Protein AF-A0A662V0J8-F1 (afdb_monomer)

Structure (mmCIF, N/CA/C/O backbone):
data_AF-A0A662V0J8-F1
#
_entry.id   AF-A0A662V0J8-F1
#
loop_
_atom_site.group_PDB
_atom_site.id
_atom_site.type_symbol
_atom_site.label_atom_id
_atom_site.label_alt_id
_atom_site.label_comp_id
_atom_site.label_asym_id
_atom_site.label_entity_id
_atom_site.label_seq_id
_atom_site.pdbx_PDB_ins_code
_atom_site.Cartn_x
_atom_site.Cartn_y
_atom_site.Cartn_z
_atom_site.occupancy
_atom_site.B_iso_or_equiv
_atom_site.auth_seq_id
_atom_site.auth_comp_id
_atom_site.auth_asym_id
_atom_site.auth_atom_id
_atom_site.pdbx_PDB_model_num
ATOM 1 N N . PRO A 1 1 ? 7.288 19.061 -6.232 1.00 82.00 1 PRO A N 1
ATOM 2 C CA . PRO A 1 1 ? 7.583 20.286 -7.021 1.00 82.00 1 PRO A CA 1
ATOM 3 C C . PRO A 1 1 ? 7.211 20.046 -8.487 1.00 82.00 1 PRO A C 1
ATOM 5 O O . PRO A 1 1 ? 7.356 18.916 -8.942 1.00 82.00 1 PRO A O 1
ATOM 8 N N . ILE A 1 2 ? 6.726 21.063 -9.204 1.00 93.12 2 ILE A N 1
ATOM 9 C CA . ILE A 1 2 ? 6.525 20.978 -10.663 1.00 93.12 2 ILE A CA 1
ATOM 10 C C . ILE A 1 2 ? 7.903 20.932 -11.348 1.00 93.12 2 ILE A C 1
ATOM 12 O O . ILE A 1 2 ? 8.861 21.513 -10.836 1.00 93.12 2 ILE A O 1
ATOM 16 N N . GLY A 1 3 ? 8.019 20.224 -12.473 1.00 94.06 3 GLY A N 1
ATOM 17 C CA . GLY A 1 3 ? 9.260 20.098 -13.242 1.00 94.06 3 GLY A CA 1
ATOM 18 C C . GLY A 1 3 ? 10.134 18.898 -12.868 1.00 94.06 3 GLY A C 1
ATOM 19 O O . GLY A 1 3 ? 11.275 18.814 -13.316 1.00 94.06 3 GLY A O 1
ATOM 20 N N . VAL A 1 4 ? 9.621 17.950 -12.075 1.00 93.06 4 VAL A N 1
ATOM 21 C CA . VAL A 1 4 ? 10.336 16.709 -11.716 1.00 93.06 4 VAL A CA 1
ATOM 22 C C . VAL A 1 4 ? 9.673 15.492 -12.346 1.00 93.06 4 VAL A C 1
ATOM 24 O O . VAL A 1 4 ? 8.466 15.482 -12.573 1.00 93.06 4 VAL A O 1
ATOM 27 N N . TYR A 1 5 ? 10.445 14.442 -12.611 1.00 92.56 5 TYR A N 1
ATOM 28 C CA . TYR A 1 5 ? 9.878 13.185 -13.095 1.00 92.56 5 TYR A CA 1
ATOM 29 C C . TYR A 1 5 ? 9.036 12.503 -12.010 1.00 92.56 5 TYR A C 1
ATOM 31 O O . TYR A 1 5 ? 9.438 12.408 -10.846 1.00 92.56 5 TYR A O 1
ATOM 39 N N . LEU A 1 6 ? 7.864 12.029 -12.424 1.00 93.12 6 LEU A N 1
ATOM 40 C CA . LEU A 1 6 ? 6.972 11.207 -11.613 1.00 93.12 6 LEU A CA 1
ATOM 41 C C . LEU A 1 6 ? 7.404 9.740 -11.715 1.00 93.12 6 LEU A C 1
ATOM 43 O O . LEU A 1 6 ? 7.868 9.310 -12.772 1.00 93.12 6 LEU A O 1
ATOM 47 N N . ALA A 1 7 ? 7.263 8.986 -10.631 1.00 87.81 7 ALA A N 1
ATOM 48 C CA . ALA A 1 7 ? 7.687 7.588 -10.581 1.00 87.81 7 ALA A CA 1
ATOM 49 C C . ALA A 1 7 ? 6.596 6.630 -11.110 1.00 87.81 7 ALA A C 1
ATOM 51 O O . ALA A 1 7 ? 5.423 6.993 -11.145 1.00 87.81 7 ALA A O 1
ATOM 52 N N . GLY A 1 8 ? 6.982 5.414 -11.512 1.00 90.12 8 GLY A N 1
ATOM 53 C CA . GLY A 1 8 ? 6.057 4.301 -11.775 1.00 90.12 8 GLY A CA 1
ATOM 54 C C . GLY A 1 8 ? 5.925 3.907 -13.248 1.00 90.12 8 GLY A C 1
ATOM 55 O O . GLY A 1 8 ? 6.120 2.746 -13.596 1.00 90.12 8 GLY A O 1
ATOM 56 N N . PHE A 1 9 ? 5.692 4.866 -14.150 1.00 93.44 9 PHE A N 1
ATOM 57 C CA . PHE A 1 9 ? 5.556 4.567 -15.581 1.00 93.44 9 PHE A CA 1
ATOM 58 C C . PHE A 1 9 ? 6.835 4.815 -16.382 1.00 93.44 9 PHE A C 1
ATOM 60 O O . PHE A 1 9 ? 7.173 5.961 -16.679 1.00 93.44 9 PHE A O 1
ATOM 67 N N . SER A 1 10 ? 7.458 3.746 -16.883 1.00 89.38 10 SER A N 1
ATOM 68 C CA . SER A 1 10 ? 8.575 3.842 -17.840 1.00 89.38 10 SER A CA 1
ATOM 69 C C . SER A 1 10 ? 8.191 4.569 -19.138 1.00 89.38 10 SER A C 1
ATOM 71 O O . SER A 1 10 ? 9.024 5.223 -19.754 1.00 89.38 10 SER A O 1
ATOM 73 N N . ALA A 1 11 ? 6.914 4.508 -19.534 1.00 92.38 11 ALA A N 1
ATOM 74 C CA . ALA A 1 11 ? 6.393 5.183 -20.724 1.00 92.38 11 ALA A CA 1
ATOM 75 C C . ALA A 1 11 ? 6.187 6.703 -20.549 1.00 92.38 11 ALA A C 1
ATOM 77 O O . ALA A 1 11 ? 5.898 7.397 -21.525 1.00 92.38 11 ALA A O 1
ATOM 78 N N . ARG A 1 12 ? 6.310 7.246 -19.328 1.00 93.31 12 ARG A N 1
ATOM 79 C CA . ARG A 1 12 ? 6.192 8.689 -19.085 1.00 93.31 12 ARG A CA 1
ATOM 80 C C . ARG A 1 12 ? 7.548 9.354 -19.307 1.00 93.31 12 ARG A C 1
ATOM 82 O O . ARG A 1 12 ? 8.437 9.270 -18.470 1.00 93.31 12 ARG A O 1
ATOM 89 N N . THR A 1 13 ? 7.695 10.055 -20.426 1.00 92.69 13 THR A N 1
ATOM 90 C CA . THR A 1 13 ? 8.989 10.607 -20.872 1.00 92.69 13 THR A CA 1
ATOM 91 C C . THR A 1 13 ? 9.209 12.081 -20.532 1.00 92.69 13 THR A C 1
ATOM 93 O O . THR A 1 13 ? 10.278 12.619 -20.815 1.00 92.69 13 THR A O 1
ATOM 96 N N . ARG A 1 14 ? 8.226 12.741 -19.909 1.00 92.88 14 ARG A N 1
ATOM 97 C CA . ARG A 1 14 ? 8.251 14.173 -19.579 1.00 92.88 14 ARG A CA 1
ATOM 98 C C . ARG A 1 14 ? 8.100 14.420 -18.069 1.00 92.88 14 ARG A C 1
ATOM 100 O O . ARG A 1 14 ? 7.462 13.605 -17.395 1.00 92.88 14 ARG A O 1
ATOM 107 N N . PRO A 1 15 ? 8.683 15.507 -17.531 1.00 94.44 15 PRO A N 1
ATOM 108 C CA . PRO A 1 15 ? 8.516 15.886 -16.130 1.00 94.44 15 PRO A CA 1
ATOM 109 C C . PRO A 1 15 ? 7.084 16.354 -15.836 1.00 94.44 15 PRO A C 1
ATOM 111 O O . PRO A 1 15 ? 6.291 16.578 -16.749 1.00 94.44 15 PRO A O 1
ATOM 114 N N . SER A 1 16 ? 6.761 16.513 -14.553 1.00 95.94 16 SER A N 1
ATOM 115 C CA . SER A 1 16 ? 5.485 17.067 -14.115 1.00 95.94 16 SER A CA 1
ATOM 116 C C . SER A 1 16 ? 5.299 18.515 -14.573 1.00 95.94 16 SER A C 1
ATOM 118 O O . SER A 1 16 ? 6.233 19.315 -14.533 1.00 95.94 16 SER A O 1
ATOM 120 N N . GLU A 1 17 ? 4.077 18.861 -14.966 1.00 97.00 17 GLU A N 1
ATOM 121 C CA . GLU A 1 17 ? 3.700 20.183 -15.495 1.00 97.00 17 GLU A CA 1
ATOM 122 C C . GLU A 1 17 ? 2.668 20.900 -14.622 1.00 97.00 17 GLU A C 1
ATOM 124 O O . GLU A 1 17 ? 2.468 22.104 -14.752 1.00 97.00 17 GLU A O 1
ATOM 129 N N . GLY A 1 18 ? 2.029 20.175 -13.707 1.00 97.38 18 GLY A N 1
ATOM 130 C CA . GLY A 1 18 ? 0.998 20.718 -12.838 1.00 97.38 18 GLY A CA 1
ATOM 131 C C . GLY A 1 18 ? 0.714 19.815 -11.650 1.00 97.38 18 GLY A C 1
ATOM 132 O O . GLY A 1 18 ? 1.304 18.743 -11.498 1.00 97.38 18 GLY A O 1
ATOM 133 N N . ILE A 1 19 ? -0.200 20.273 -10.806 1.00 98.00 19 ILE A N 1
ATOM 134 C CA . ILE A 1 19 ? -0.718 19.548 -9.648 1.00 98.00 19 ILE A CA 1
ATOM 135 C C . ILE A 1 19 ? -2.222 19.433 -9.874 1.00 98.00 19 ILE A C 1
ATOM 137 O O . ILE A 1 19 ? -2.883 20.457 -10.034 1.00 98.00 19 ILE A O 1
ATOM 141 N N . LEU A 1 20 ? -2.731 18.205 -9.959 1.00 97.94 20 LEU A N 1
ATOM 142 C CA . LEU A 1 20 ? -4.169 17.949 -9.979 1.00 97.94 20 LEU A CA 1
ATOM 143 C C . LEU A 1 20 ? -4.731 18.061 -8.561 1.00 97.94 20 LEU A C 1
ATOM 145 O O . LEU A 1 20 ? -5.715 18.758 -8.339 1.00 97.94 20 LEU A O 1
ATOM 149 N N . ASP A 1 21 ? -4.063 17.413 -7.609 1.00 97.31 21 ASP A N 1
ATOM 150 C CA . ASP A 1 21 ? -4.419 17.402 -6.197 1.00 97.31 21 ASP A CA 1
ATOM 151 C C . ASP A 1 21 ? -3.178 17.215 -5.312 1.00 97.31 21 ASP A C 1
ATOM 153 O O . ASP A 1 21 ? -2.124 16.753 -5.764 1.00 97.31 21 ASP A O 1
ATOM 157 N N . GLU A 1 22 ? -3.284 17.655 -4.057 1.00 95.75 22 GLU A N 1
ATOM 158 C CA . GLU A 1 22 ? -2.195 17.584 -3.084 1.00 95.75 22 GLU A CA 1
ATOM 159 C C . GLU A 1 22 ? -1.883 16.136 -2.680 1.00 95.75 22 GLU A C 1
ATOM 161 O O . GLU A 1 22 ? -2.762 15.280 -2.623 1.00 95.75 22 GLU A O 1
ATOM 166 N N . LEU A 1 23 ? -0.614 15.889 -2.354 1.00 97.31 23 LEU A N 1
ATOM 167 C CA . LEU A 1 23 ? -0.148 14.628 -1.782 1.00 97.31 23 LEU A CA 1
ATOM 168 C C . LEU A 1 23 ? -0.062 14.773 -0.264 1.00 97.31 23 LEU A C 1
ATOM 170 O O . LEU A 1 23 ? 0.484 15.766 0.226 1.00 97.31 23 LEU A O 1
ATOM 174 N N . TYR A 1 24 ? -0.521 13.769 0.477 1.00 97.25 24 TYR A N 1
ATOM 175 C CA . TYR A 1 24 ? -0.537 13.795 1.933 1.00 97.25 24 TYR A CA 1
ATOM 176 C C . TYR A 1 24 ? 0.323 12.691 2.555 1.00 97.25 24 TYR A C 1
ATOM 178 O O . TYR A 1 24 ? 0.516 11.600 2.018 1.00 97.25 24 TYR A O 1
ATOM 186 N N . ALA A 1 25 ? 0.815 12.989 3.758 1.00 97.44 25 ALA A N 1
ATOM 187 C CA . ALA A 1 25 ? 1.180 11.985 4.745 1.00 97.44 25 ALA A CA 1
ATOM 188 C C . ALA A 1 25 ? 0.058 11.925 5.783 1.00 97.44 25 ALA A C 1
ATOM 190 O O . ALA A 1 25 ? -0.252 12.939 6.416 1.00 97.44 25 ALA A O 1
ATOM 191 N N . ARG A 1 26 ? -0.544 10.752 5.968 1.00 97.88 26 ARG A N 1
ATOM 192 C CA . ARG A 1 26 ? -1.675 10.543 6.875 1.00 97.88 26 ARG A CA 1
ATOM 193 C C . ARG A 1 26 ? -1.274 9.552 7.958 1.00 97.88 26 ARG A C 1
ATOM 195 O O . ARG A 1 26 ? -0.956 8.405 7.654 1.00 97.88 26 ARG A O 1
ATOM 202 N N . CYS A 1 27 ? -1.265 10.006 9.209 1.00 97.81 27 CYS A N 1
ATOM 203 C CA . CYS A 1 27 ? -0.817 9.207 10.347 1.00 97.81 27 CYS A CA 1
ATOM 204 C C . CYS A 1 27 ? -1.969 8.875 11.302 1.00 97.81 27 CYS A C 1
ATOM 206 O O . CYS A 1 27 ? -2.718 9.765 11.703 1.00 97.81 27 CYS A O 1
ATOM 208 N N . VAL A 1 28 ? -2.046 7.614 11.727 1.00 97.00 28 VAL A N 1
ATOM 209 C CA . VAL A 1 28 ? -2.877 7.146 12.846 1.00 97.00 28 VAL A CA 1
ATOM 210 C C . VAL A 1 28 ? -1.949 6.773 13.992 1.00 97.00 28 VAL A C 1
ATOM 212 O O . VAL A 1 28 ? -1.023 5.991 13.792 1.00 97.00 28 VAL A O 1
ATOM 215 N N . ALA A 1 29 ? -2.186 7.330 15.178 1.00 97.12 29 ALA A N 1
ATOM 216 C CA . ALA A 1 29 ? -1.528 6.910 16.410 1.00 97.12 29 ALA A CA 1
ATOM 217 C C . ALA A 1 29 ? -2.510 6.078 17.240 1.00 97.12 29 ALA A C 1
ATOM 219 O O . ALA A 1 29 ? -3.686 6.431 17.332 1.00 97.12 29 ALA A O 1
ATOM 220 N N . VAL A 1 30 ? -2.023 4.989 17.827 1.00 96.06 30 VAL A N 1
ATOM 221 C CA . VAL A 1 30 ? -2.797 4.078 18.675 1.00 96.06 30 VAL A CA 1
ATOM 222 C C . VAL A 1 30 ? -2.109 3.986 20.031 1.00 96.06 30 VAL A C 1
ATOM 224 O O . VAL A 1 30 ? -0.887 3.826 20.092 1.00 96.06 30 VAL A O 1
ATOM 227 N N . ALA A 1 31 ? -2.894 4.093 21.099 1.00 95.38 31 ALA A N 1
ATOM 228 C CA . ALA A 1 31 ? -2.457 3.975 22.484 1.00 95.38 31 ALA A CA 1
ATOM 229 C C . ALA A 1 31 ? -3.539 3.269 23.315 1.00 95.38 31 ALA A C 1
ATOM 231 O O . ALA A 1 31 ? -4.714 3.290 22.941 1.00 95.38 31 ALA A O 1
ATOM 232 N N . MET A 1 32 ? -3.136 2.658 24.426 1.00 92.31 32 MET A N 1
ATOM 233 C CA . MET A 1 32 ? -4.025 2.091 25.437 1.00 92.31 32 MET A CA 1
ATOM 234 C C . MET A 1 32 ? -3.862 2.883 26.733 1.00 92.31 32 MET A C 1
ATOM 236 O O . MET A 1 32 ? -2.860 2.749 27.433 1.00 92.31 32 MET A O 1
ATOM 240 N N . GLY A 1 33 ? -4.827 3.751 27.041 1.00 88.44 33 GLY A N 1
ATOM 241 C CA . GLY A 1 33 ? -4.627 4.766 28.075 1.00 88.44 33 GLY A CA 1
ATOM 242 C C . GLY A 1 33 ? -3.405 5.630 27.742 1.00 88.44 33 GLY A C 1
ATOM 243 O O . GLY A 1 33 ? -3.328 6.195 26.652 1.00 88.44 33 GLY A O 1
ATOM 244 N N . ASP A 1 34 ? -2.436 5.682 28.656 1.00 87.00 34 ASP A N 1
ATOM 245 C CA . ASP A 1 34 ? -1.179 6.414 28.459 1.00 87.00 34 ASP A CA 1
ATOM 246 C C . ASP A 1 34 ? -0.093 5.594 27.736 1.00 87.00 34 ASP A C 1
ATOM 248 O O . ASP A 1 34 ? 0.961 6.142 27.406 1.00 87.00 34 ASP A O 1
ATOM 252 N N . GLU A 1 35 ? -0.322 4.298 27.488 1.00 92.75 35 GLU A N 1
ATOM 253 C CA . GLU A 1 35 ? 0.667 3.410 26.875 1.00 92.75 35 GLU A CA 1
ATOM 254 C C . GLU A 1 35 ? 0.648 3.515 25.337 1.00 92.75 35 GLU A C 1
ATOM 256 O O . GLU A 1 35 ? -0.346 3.160 24.695 1.00 92.75 35 GLU A O 1
ATOM 261 N N . PRO A 1 36 ? 1.738 3.984 24.707 1.00 95.00 36 PRO A N 1
ATOM 262 C CA . PRO A 1 36 ? 1.856 4.071 23.255 1.00 95.00 36 PRO A CA 1
ATOM 263 C C . PRO A 1 36 ? 1.943 2.683 22.620 1.00 95.00 36 PRO A C 1
ATOM 265 O O . PRO A 1 36 ? 2.790 1.878 22.999 1.00 95.00 36 PRO A O 1
ATOM 268 N N . VAL A 1 37 ? 1.137 2.423 21.588 1.00 96.19 37 VAL A N 1
ATOM 269 C CA . VAL A 1 37 ? 1.096 1.103 20.940 1.00 96.19 37 VAL A CA 1
ATOM 270 C C . VAL A 1 37 ? 1.726 1.151 19.562 1.00 96.19 37 VAL A C 1
ATOM 272 O O . VAL A 1 37 ? 2.682 0.426 19.313 1.00 96.19 37 VAL A O 1
ATOM 275 N N . ALA A 1 38 ? 1.219 1.992 18.658 1.00 97.50 38 ALA A N 1
ATOM 276 C CA . ALA A 1 38 ? 1.681 2.018 17.272 1.00 97.50 38 ALA A CA 1
ATOM 277 C C . ALA A 1 38 ? 1.448 3.366 16.586 1.00 97.50 38 ALA A C 1
ATOM 279 O O . ALA A 1 38 ? 0.579 4.150 16.971 1.00 97.50 38 ALA A O 1
ATOM 280 N N . VAL A 1 39 ? 2.201 3.601 15.510 1.00 98.31 39 VAL A N 1
ATOM 281 C CA . VAL A 1 39 ? 1.908 4.647 14.525 1.00 98.31 39 VAL A CA 1
ATOM 282 C C . VAL A 1 39 ? 1.875 4.027 13.136 1.00 98.31 39 VAL A C 1
ATOM 284 O O . VAL A 1 39 ? 2.830 3.373 12.727 1.00 98.31 39 VAL A O 1
ATOM 287 N N . ILE A 1 40 ? 0.804 4.278 12.390 1.00 98.44 40 ILE A N 1
ATOM 288 C CA . ILE A 1 40 ? 0.668 3.891 10.984 1.00 98.44 40 ILE A CA 1
ATOM 289 C C . ILE A 1 40 ? 0.716 5.165 10.149 1.00 98.44 40 ILE A C 1
ATOM 291 O O . ILE A 1 40 ? -0.122 6.043 10.337 1.00 98.44 40 ILE A O 1
ATOM 295 N N . ALA A 1 41 ? 1.671 5.270 9.229 1.00 98.50 41 ALA A N 1
ATOM 296 C CA . ALA A 1 41 ? 1.782 6.369 8.277 1.00 98.50 41 ALA A CA 1
ATOM 297 C C . ALA A 1 41 ? 1.493 5.867 6.857 1.00 98.50 41 ALA A C 1
ATOM 299 O O . ALA A 1 41 ? 2.245 5.042 6.348 1.00 98.50 41 ALA A O 1
ATOM 300 N N . SER A 1 42 ? 0.441 6.374 6.213 1.00 98.56 42 SER A N 1
ATOM 301 C CA . SER A 1 42 ? 0.177 6.161 4.784 1.00 98.56 42 SER A CA 1
ATOM 302 C C . SER A 1 42 ? 0.586 7.395 3.989 1.00 98.56 42 SER A C 1
ATOM 304 O O . SER A 1 42 ? 0.224 8.519 4.353 1.00 98.56 42 SER A O 1
ATOM 306 N N . LEU A 1 43 ? 1.390 7.192 2.950 1.00 98.56 43 LEU A N 1
ATOM 307 C CA . LEU A 1 43 ? 2.029 8.247 2.173 1.00 98.56 43 LEU A CA 1
ATOM 308 C C . LEU A 1 43 ? 1.581 8.175 0.715 1.00 98.56 43 LEU A C 1
ATOM 310 O O . LEU A 1 43 ? 1.673 7.113 0.096 1.00 98.56 43 LEU A O 1
ATOM 314 N N . ASP A 1 44 ? 1.198 9.314 0.141 1.00 98.19 44 ASP A N 1
ATOM 315 C CA . ASP A 1 44 ? 0.909 9.431 -1.291 1.00 98.19 44 ASP A CA 1
ATOM 316 C C . ASP A 1 44 ? 2.197 9.408 -2.129 1.00 98.19 44 ASP A C 1
ATOM 318 O O . ASP A 1 44 ? 2.669 10.415 -2.660 1.00 98.19 44 ASP A O 1
ATOM 322 N N . LEU A 1 45 ? 2.798 8.221 -2.207 1.00 96.94 45 LEU A N 1
ATOM 323 C CA . LEU A 1 45 ? 4.042 7.905 -2.900 1.00 96.94 45 LEU A CA 1
ATOM 324 C C . LEU A 1 45 ? 3.868 6.625 -3.726 1.00 96.94 45 LEU A C 1
ATOM 326 O O . LEU A 1 45 ? 2.975 5.822 -3.458 1.00 96.94 45 LEU A O 1
ATOM 330 N N . LEU A 1 46 ? 4.770 6.403 -4.687 1.00 95.81 46 LEU A N 1
ATOM 331 C CA . LEU A 1 46 ? 4.864 5.121 -5.393 1.00 95.81 46 LEU A CA 1
ATOM 332 C C . LEU A 1 46 ? 5.270 3.997 -4.431 1.00 95.81 46 LEU A C 1
ATOM 334 O O . LEU A 1 46 ? 4.695 2.921 -4.426 1.00 95.81 46 LEU A O 1
ATOM 338 N N . GLU A 1 47 ? 6.293 4.227 -3.622 1.00 94.31 47 GLU A N 1
ATOM 339 C CA . GLU A 1 47 ? 6.896 3.191 -2.792 1.00 94.31 47 GLU A CA 1
ATOM 340 C C . GLU A 1 47 ? 7.611 3.816 -1.601 1.00 94.31 47 GLU A C 1
ATOM 342 O O . GLU A 1 47 ? 7.935 5.010 -1.600 1.00 94.31 47 GLU A O 1
ATOM 347 N N . VAL A 1 48 ? 7.915 2.979 -0.614 1.00 93.75 48 VAL A N 1
ATOM 348 C CA . VAL A 1 48 ? 8.785 3.319 0.509 1.00 93.75 48 VAL A CA 1
ATOM 349 C C . VAL A 1 48 ? 9.881 2.266 0.627 1.00 93.75 48 VAL A C 1
ATOM 351 O O . VAL A 1 48 ? 9.647 1.135 1.048 1.00 93.75 48 VAL A O 1
ATOM 354 N N . ASP A 1 49 ? 11.096 2.627 0.211 1.00 91.12 49 ASP A N 1
ATOM 355 C CA . ASP A 1 49 ? 12.241 1.732 0.348 1.00 91.12 49 ASP A CA 1
ATOM 356 C C . ASP A 1 49 ? 12.724 1.641 1.804 1.00 91.12 49 ASP A C 1
ATOM 358 O O . ASP A 1 49 ? 12.422 2.477 2.658 1.00 91.12 49 ASP A O 1
ATOM 362 N N . GLU A 1 50 ? 13.499 0.599 2.090 1.00 90.56 50 GLU A N 1
ATOM 363 C CA . GLU A 1 50 ? 13.998 0.289 3.431 1.00 90.56 50 GLU A CA 1
ATOM 364 C C . GLU A 1 50 ? 14.795 1.450 4.061 1.00 90.56 50 GLU A C 1
ATOM 366 O O . GLU A 1 50 ? 14.701 1.706 5.265 1.00 90.56 50 GLU A O 1
ATOM 371 N N . GLY A 1 51 ? 15.562 2.185 3.248 1.00 92.06 51 GLY A N 1
ATOM 372 C CA . GLY A 1 51 ? 16.364 3.316 3.705 1.00 92.06 51 GLY A CA 1
ATOM 373 C C . GLY A 1 51 ? 15.492 4.490 4.145 1.00 92.06 51 GLY A C 1
ATOM 374 O O . GLY A 1 51 ? 15.704 5.053 5.224 1.00 92.06 51 GLY A O 1
ATOM 375 N N . LEU A 1 52 ? 14.482 4.834 3.344 1.00 94.88 52 LEU A N 1
ATOM 376 C CA . LEU A 1 52 ? 13.493 5.851 3.685 1.00 94.88 52 LEU A CA 1
ATOM 377 C C . LEU A 1 52 ? 12.688 5.449 4.927 1.00 94.88 52 LEU A C 1
ATOM 379 O O . LEU A 1 52 ? 12.544 6.257 5.845 1.00 94.88 52 LEU A O 1
ATOM 383 N N . VAL A 1 53 ? 12.227 4.197 5.001 1.00 96.69 53 VAL A N 1
ATOM 384 C CA . VAL A 1 53 ? 11.455 3.683 6.142 1.00 96.69 53 VAL A CA 1
ATOM 385 C C . VAL A 1 53 ? 12.259 3.766 7.437 1.00 96.69 53 VAL A C 1
ATOM 387 O O . VAL A 1 53 ? 11.760 4.315 8.418 1.00 96.69 53 VAL A O 1
ATOM 390 N N . LYS A 1 54 ? 13.522 3.316 7.454 1.00 96.38 54 LYS A N 1
ATOM 391 C CA . LYS A 1 54 ? 14.402 3.429 8.635 1.00 96.38 54 LYS A CA 1
ATOM 392 C C . LYS A 1 54 ? 14.545 4.881 9.104 1.00 96.38 54 LYS A C 1
ATOM 394 O O . LYS A 1 54 ? 14.490 5.161 10.301 1.00 96.38 54 LYS A O 1
ATOM 399 N N . ARG A 1 55 ? 14.693 5.829 8.174 1.00 97.69 55 ARG A N 1
ATOM 400 C CA . ARG A 1 55 ? 14.781 7.260 8.505 1.00 97.69 55 ARG A CA 1
ATOM 401 C C . ARG A 1 55 ? 13.475 7.809 9.076 1.00 97.69 55 ARG A C 1
ATOM 403 O O . ARG A 1 55 ? 13.521 8.524 10.076 1.00 97.69 55 ARG A O 1
ATOM 410 N N . ILE A 1 56 ? 12.334 7.454 8.482 1.00 98.31 56 ILE A N 1
ATOM 411 C CA . ILE A 1 56 ? 11.006 7.857 8.961 1.00 98.31 56 ILE A CA 1
ATOM 412 C C . ILE A 1 56 ? 10.755 7.307 10.364 1.00 98.31 56 ILE A C 1
ATOM 414 O O . ILE A 1 56 ? 10.440 8.086 11.258 1.00 98.31 56 ILE A O 1
ATOM 418 N N . ARG A 1 57 ? 10.949 6.003 10.593 1.00 98.06 57 ARG A N 1
ATOM 419 C CA . ARG A 1 57 ? 10.700 5.362 11.896 1.00 98.06 57 ARG A CA 1
ATOM 420 C C . ARG A 1 57 ? 11.516 6.022 13.012 1.00 98.06 57 ARG A C 1
ATOM 422 O O . ARG A 1 57 ? 10.951 6.409 14.033 1.00 98.06 57 ARG A O 1
ATOM 429 N N . ARG A 1 58 ? 12.811 6.268 12.775 1.00 98.12 58 ARG A N 1
ATOM 430 C CA . ARG A 1 58 ? 13.687 7.009 13.706 1.00 98.12 58 ARG A CA 1
ATOM 431 C C . ARG A 1 58 ? 13.218 8.438 13.956 1.00 98.12 58 ARG A C 1
ATOM 433 O O . ARG A 1 58 ? 13.295 8.936 15.075 1.00 98.12 58 ARG A O 1
ATOM 440 N N . ALA A 1 59 ? 12.781 9.145 12.916 1.00 98.38 59 ALA A N 1
ATOM 441 C CA . ALA A 1 59 ? 12.300 10.514 13.063 1.00 98.38 59 ALA A CA 1
ATOM 442 C C . ALA A 1 59 ? 10.970 10.578 13.832 1.00 98.38 59 ALA A C 1
ATOM 444 O O . ALA A 1 59 ? 10.811 11.459 14.675 1.00 98.38 59 ALA A O 1
ATOM 445 N N . VAL A 1 60 ? 10.060 9.631 13.588 1.00 98.56 60 VAL A N 1
ATOM 446 C CA . VAL A 1 60 ? 8.785 9.487 14.303 1.00 98.56 60 VAL A CA 1
ATOM 447 C C . VAL A 1 60 ? 9.027 9.182 15.780 1.00 98.56 60 VAL A C 1
ATOM 449 O O . VAL A 1 60 ? 8.534 9.931 16.618 1.00 98.56 60 VAL A O 1
ATOM 452 N N . ALA A 1 61 ? 9.852 8.183 16.107 1.00 97.25 61 ALA A N 1
ATOM 453 C CA . ALA A 1 61 ? 10.151 7.794 17.493 1.00 97.25 61 ALA A CA 1
ATOM 454 C C . ALA A 1 61 ? 10.829 8.908 18.319 1.00 97.25 61 ALA A C 1
ATOM 456 O O . ALA A 1 61 ? 10.748 8.934 19.542 1.00 97.25 61 ALA A O 1
ATOM 457 N N . ARG A 1 62 ? 11.483 9.880 17.664 1.00 97.00 62 ARG A N 1
ATOM 458 C CA . ARG A 1 62 ? 12.029 11.077 18.334 1.00 97.00 62 ARG A CA 1
ATOM 459 C C . ARG A 1 62 ? 10.979 12.147 18.650 1.00 97.00 62 ARG A C 1
ATOM 461 O O . ARG A 1 62 ? 11.274 13.058 19.418 1.00 97.00 62 ARG A O 1
ATOM 468 N N . ARG A 1 63 ? 9.803 12.109 18.015 1.00 96.12 63 ARG A N 1
ATOM 469 C CA . ARG A 1 63 ? 8.781 13.174 18.084 1.00 96.12 63 ARG A CA 1
ATOM 470 C C . ARG A 1 63 ? 7.434 12.729 18.641 1.00 96.12 63 ARG A C 1
ATOM 472 O O . ARG A 1 63 ? 6.668 13.575 19.098 1.00 96.12 63 ARG A O 1
ATOM 479 N N . ALA A 1 64 ? 7.145 11.440 18.577 1.00 93.94 64 ALA A N 1
ATOM 480 C CA . ALA A 1 64 ? 6.036 10.786 19.245 1.00 93.94 64 ALA A CA 1
ATOM 481 C C . ALA A 1 64 ? 6.632 9.711 20.163 1.00 93.94 64 ALA A C 1
ATOM 483 O O . ALA A 1 64 ? 7.616 9.085 19.765 1.00 93.94 64 ALA A O 1
ATOM 484 N N . PRO A 1 65 ? 6.078 9.494 21.364 1.00 92.56 65 PRO A N 1
ATOM 485 C CA . PRO A 1 65 ? 6.599 8.514 22.307 1.00 92.56 65 PRO A CA 1
ATOM 486 C C . PRO A 1 65 ? 6.203 7.099 21.865 1.00 92.56 65 PRO A C 1
ATOM 488 O O . PRO A 1 65 ? 5.522 6.408 22.586 1.00 92.56 65 PRO A O 1
ATOM 491 N N . VAL A 1 66 ? 6.566 6.670 20.660 1.00 95.31 66 VAL A N 1
ATOM 492 C CA . VAL A 1 66 ? 6.299 5.324 20.138 1.00 95.31 66 VAL A CA 1
ATOM 493 C C . VAL A 1 66 ? 7.625 4.653 19.827 1.00 95.31 66 VAL A C 1
ATOM 495 O O . VAL A 1 66 ? 8.541 5.296 19.304 1.00 95.31 66 VAL A O 1
ATOM 498 N N . ASP A 1 67 ? 7.731 3.360 20.112 1.00 95.50 67 ASP A N 1
ATOM 499 C CA . ASP A 1 67 ? 8.923 2.608 19.749 1.00 95.50 67 ASP A CA 1
ATOM 500 C C . ASP A 1 67 ? 9.127 2.603 18.232 1.00 95.50 67 ASP A C 1
ATOM 502 O O . ASP A 1 67 ? 8.191 2.395 17.457 1.00 95.50 67 ASP A O 1
ATOM 506 N N . GLU A 1 68 ? 10.385 2.726 17.792 1.00 95.75 68 GLU A N 1
ATOM 507 C CA . GLU A 1 68 ? 10.751 2.656 16.370 1.00 95.75 68 GLU A CA 1
ATOM 508 C C . GLU A 1 68 ? 10.216 1.372 15.714 1.00 95.75 68 GLU A C 1
ATOM 510 O O . GLU A 1 68 ? 9.883 1.360 14.527 1.00 95.75 68 GLU A O 1
ATOM 515 N N . GLN A 1 69 ? 10.129 0.271 16.467 1.00 93.75 69 GLN A N 1
ATOM 516 C CA . GLN A 1 69 ? 9.601 -1.006 15.990 1.00 93.75 69 GLN A CA 1
ATOM 517 C C . GLN A 1 69 ? 8.091 -0.991 15.718 1.00 93.75 69 GLN A C 1
ATOM 519 O O . GLN A 1 69 ? 7.658 -1.701 14.812 1.00 93.75 69 GLN A O 1
ATOM 524 N N . ASN A 1 70 ? 7.324 -0.116 16.365 1.00 96.44 70 ASN A N 1
ATOM 525 C CA . ASN A 1 70 ? 5.869 -0.047 16.219 1.00 96.44 70 ASN A CA 1
ATOM 526 C C . ASN A 1 70 ? 5.407 1.055 15.251 1.00 96.44 70 ASN A C 1
ATOM 528 O O . ASN A 1 70 ? 4.226 1.400 15.196 1.00 96.44 70 ASN A O 1
ATOM 532 N N . VAL A 1 71 ? 6.335 1.608 14.466 1.00 98.31 71 VAL A N 1
ATOM 533 C CA . VAL A 1 71 ? 6.027 2.537 13.376 1.00 98.31 71 VAL A CA 1
ATOM 534 C C . VAL A 1 71 ? 5.945 1.770 12.054 1.00 98.31 71 VAL A C 1
ATOM 536 O O . VAL A 1 71 ? 6.943 1.211 11.589 1.00 98.31 71 VAL A O 1
ATOM 539 N N . VAL A 1 72 ? 4.762 1.782 11.441 1.00 98.44 72 VAL A N 1
ATOM 540 C CA . VAL A 1 72 ? 4.487 1.261 10.096 1.00 98.44 72 VAL A CA 1
ATOM 541 C C . VAL A 1 72 ? 4.466 2.406 9.105 1.00 98.44 72 VAL A C 1
ATOM 543 O O . VAL A 1 72 ? 3.860 3.448 9.354 1.00 98.44 72 VAL A O 1
ATOM 546 N N . VAL A 1 73 ? 5.092 2.194 7.953 1.00 98.69 73 VAL A N 1
ATOM 547 C CA . VAL A 1 73 ? 5.080 3.149 6.845 1.00 98.69 73 VAL A CA 1
ATOM 548 C C . VAL A 1 73 ? 4.544 2.442 5.607 1.00 98.69 73 VAL A C 1
ATOM 550 O O . VAL A 1 73 ? 5.089 1.420 5.209 1.00 98.69 73 VAL A O 1
ATOM 553 N N . SER A 1 74 ? 3.489 2.975 5.004 1.00 98.56 74 SER A N 1
ATOM 554 C CA . SER A 1 74 ? 2.823 2.452 3.813 1.00 98.56 74 SER A CA 1
ATOM 555 C C . SER A 1 74 ? 2.822 3.507 2.711 1.00 98.56 74 SER A C 1
ATOM 557 O O . SER A 1 74 ? 2.747 4.705 2.991 1.00 98.56 74 SER A O 1
ATOM 559 N N . ALA A 1 75 ? 2.920 3.067 1.462 1.00 98.44 75 ALA A N 1
ATOM 560 C CA . ALA A 1 75 ? 2.680 3.903 0.295 1.00 98.44 75 ALA A CA 1
ATOM 561 C C . ALA A 1 75 ? 1.308 3.570 -0.302 1.00 98.44 75 ALA A C 1
ATOM 563 O O . ALA A 1 75 ? 0.964 2.396 -0.427 1.00 98.44 75 ALA A O 1
ATOM 564 N N . THR A 1 76 ? 0.556 4.579 -0.747 1.00 98.62 76 THR A N 1
ATOM 565 C CA . THR A 1 76 ? -0.669 4.333 -1.526 1.00 98.62 76 THR A CA 1
ATOM 566 C C . THR A 1 76 ? -0.359 3.705 -2.883 1.00 98.62 76 THR A C 1
ATOM 568 O O . THR A 1 76 ? -1.227 3.078 -3.473 1.00 98.62 76 THR A O 1
ATOM 571 N N . HIS A 1 77 ? 0.887 3.791 -3.351 1.00 98.25 77 HIS A N 1
ATOM 572 C CA . HIS A 1 77 ? 1.330 3.330 -4.662 1.00 98.25 77 HIS A CA 1
ATOM 573 C C . HIS A 1 77 ? 0.796 4.194 -5.812 1.00 98.25 77 HIS A C 1
ATOM 575 O O . HIS A 1 77 ? 0.564 3.705 -6.913 1.00 98.25 77 HIS A O 1
ATOM 581 N N . THR A 1 78 ? 0.622 5.504 -5.591 1.00 98.19 78 THR A N 1
ATOM 582 C CA . THR A 1 78 ? 0.328 6.434 -6.693 1.00 98.19 78 THR A CA 1
ATOM 583 C C . THR A 1 78 ? 1.484 6.498 -7.691 1.00 98.19 78 THR A C 1
ATOM 585 O O . THR A 1 78 ? 2.627 6.820 -7.352 1.00 98.19 78 THR A O 1
ATOM 588 N N . HIS A 1 79 ? 1.169 6.251 -8.966 1.00 97.12 79 HIS A N 1
ATOM 589 C CA . HIS A 1 79 ? 2.090 6.447 -10.095 1.00 97.12 79 HIS A CA 1
ATOM 590 C C . HIS A 1 79 ? 2.143 7.912 -10.548 1.00 97.12 79 HIS A C 1
ATOM 592 O O . HIS A 1 79 ? 2.730 8.224 -11.581 1.00 97.12 79 HIS A O 1
ATOM 598 N N . SER A 1 80 ? 1.521 8.833 -9.812 1.00 96.62 80 SER A N 1
ATOM 599 C CA . SER A 1 80 ? 1.452 10.261 -10.143 1.00 96.62 80 SER A CA 1
ATOM 600 C C . SER A 1 80 ? 2.147 11.140 -9.096 1.00 96.62 80 SER A C 1
ATOM 602 O O . SER A 1 80 ? 1.945 12.350 -9.059 1.00 96.62 80 SER A O 1
ATOM 604 N N . GLY A 1 81 ? 3.017 10.558 -8.264 1.00 94.94 81 GLY A N 1
ATOM 605 C CA . GLY A 1 81 ? 3.840 11.275 -7.286 1.00 94.94 81 GLY A CA 1
ATOM 606 C C . GLY A 1 81 ? 5.297 11.492 -7.736 1.00 94.94 81 GLY A C 1
ATOM 607 O O . GLY A 1 81 ? 5.846 10.686 -8.499 1.00 94.94 81 GLY A O 1
ATOM 608 N N . PRO A 1 82 ? 5.981 12.553 -7.258 1.00 92.69 82 PRO A N 1
ATOM 609 C CA . PRO A 1 82 ? 7.432 12.668 -7.375 1.00 92.69 82 PRO A CA 1
ATOM 610 C C . PRO A 1 82 ? 8.140 11.498 -6.687 1.00 92.69 82 PRO A C 1
ATOM 612 O O . PRO A 1 82 ? 7.780 11.113 -5.575 1.00 92.69 82 PRO A O 1
ATOM 615 N N . ARG A 1 83 ? 9.210 10.978 -7.297 1.00 85.19 83 ARG A N 1
ATOM 616 C CA . ARG A 1 83 ? 10.027 9.922 -6.676 1.00 85.19 83 ARG A CA 1
ATOM 617 C C . ARG A 1 83 ? 10.604 10.394 -5.327 1.00 85.19 83 ARG A C 1
ATOM 619 O O . ARG A 1 83 ? 11.319 11.393 -5.323 1.00 85.19 83 ARG A O 1
ATOM 626 N N . PRO A 1 84 ? 10.459 9.650 -4.215 1.00 79.75 84 PRO A N 1
ATOM 627 C CA . PRO A 1 84 ? 11.007 10.058 -2.914 1.00 79.75 84 PRO A CA 1
ATOM 628 C C . PRO A 1 84 ? 12.496 10.442 -2.944 1.00 79.75 84 PRO A C 1
ATOM 630 O O . PRO A 1 84 ? 12.907 11.408 -2.314 1.00 79.75 84 PRO A O 1
ATOM 633 N N . GLY A 1 85 ? 13.303 9.730 -3.736 1.00 82.31 85 GLY A N 1
ATOM 634 C CA . GLY A 1 85 ? 14.747 9.945 -3.858 1.00 82.31 85 GLY A CA 1
ATOM 635 C C . GLY A 1 85 ? 15.212 10.890 -4.973 1.00 82.31 85 GLY A C 1
ATOM 636 O O . GLY A 1 85 ? 16.388 10.826 -5.317 1.00 82.31 85 GLY A O 1
ATOM 637 N N . PHE A 1 86 ? 14.356 11.723 -5.588 1.00 84.50 86 PHE A N 1
ATOM 638 C CA . PHE A 1 86 ? 14.816 12.599 -6.687 1.00 84.50 86 PHE A CA 1
ATOM 639 C C . PHE A 1 86 ? 15.803 13.691 -6.228 1.00 84.50 86 PHE A C 1
ATOM 641 O O . PHE A 1 86 ? 16.559 14.212 -7.043 1.00 84.50 86 PHE A O 1
ATOM 648 N N . SER A 1 87 ? 15.790 14.069 -4.943 1.00 89.81 87 SER A N 1
ATOM 649 C CA . SER A 1 87 ? 16.763 15.000 -4.358 1.00 89.81 87 SER A CA 1
ATOM 650 C C . SER A 1 87 ? 16.931 14.762 -2.851 1.00 89.81 87 SER A C 1
ATOM 652 O O . SER A 1 87 ? 15.953 14.402 -2.191 1.00 89.81 87 SER A O 1
ATOM 654 N N . PRO A 1 88 ? 18.120 15.018 -2.268 1.00 91.69 88 PRO A N 1
ATOM 655 C CA . PRO A 1 88 ? 18.329 14.898 -0.822 1.00 91.69 88 PRO A CA 1
ATOM 656 C C . PRO A 1 88 ? 17.379 15.771 0.008 1.00 91.69 88 PRO A C 1
ATOM 658 O O . PRO A 1 88 ? 16.857 15.316 1.021 1.00 91.69 88 PRO A O 1
ATOM 661 N N . TRP A 1 89 ? 17.102 16.998 -0.453 1.00 93.50 89 TRP A N 1
ATOM 662 C CA . TRP A 1 89 ? 16.158 17.904 0.208 1.00 93.50 89 TRP A CA 1
ATOM 663 C C . TRP A 1 89 ? 14.751 17.304 0.299 1.00 93.50 89 TRP A C 1
ATOM 665 O O . TRP A 1 89 ? 14.127 17.387 1.353 1.00 93.50 89 TRP A O 1
ATOM 675 N N . TYR A 1 90 ? 14.259 16.675 -0.774 1.00 92.81 90 TYR A N 1
ATOM 676 C CA . TYR A 1 90 ? 12.915 16.096 -0.770 1.00 92.81 90 TYR A CA 1
ATOM 677 C C . TYR A 1 90 ? 12.808 14.917 0.200 1.00 92.81 90 TYR A C 1
ATOM 679 O O . TYR A 1 90 ? 11.804 14.796 0.896 1.00 92.81 90 TYR A O 1
ATOM 687 N N . VAL A 1 91 ? 13.862 14.102 0.313 1.00 94.06 91 VAL A N 1
ATOM 688 C CA . VAL A 1 91 ? 13.911 13.018 1.303 1.00 94.06 91 VAL A CA 1
ATOM 689 C C . VAL A 1 91 ? 13.836 13.572 2.729 1.00 94.06 91 VAL A C 1
ATOM 691 O O . VAL A 1 91 ? 13.040 13.073 3.521 1.00 94.06 91 VAL A O 1
ATOM 694 N N . GLU A 1 92 ? 14.617 14.606 3.065 1.00 96.06 92 GLU A N 1
ATOM 695 C CA . GLU A 1 92 ? 14.537 15.241 4.394 1.00 96.06 92 GLU A CA 1
ATOM 696 C C . GLU A 1 92 ? 13.154 15.847 4.644 1.00 96.06 92 GLU A C 1
ATOM 698 O O . GLU A 1 92 ? 12.559 15.618 5.693 1.00 96.06 92 GLU A O 1
ATOM 703 N N . TYR A 1 93 ? 12.611 16.569 3.660 1.00 95.62 93 TYR A N 1
ATOM 704 C CA . TYR A 1 93 ? 11.274 17.148 3.745 1.00 95.62 93 TYR A CA 1
ATOM 705 C C . TYR A 1 93 ? 10.208 16.081 4.024 1.00 95.62 93 TYR A C 1
ATOM 707 O O . TYR A 1 93 ? 9.377 16.279 4.910 1.00 95.62 93 TYR A O 1
ATOM 715 N N . LEU A 1 94 ? 10.249 14.941 3.324 1.00 96.19 94 LEU A N 1
ATOM 716 C CA . LEU A 1 94 ? 9.340 13.818 3.559 1.00 96.19 94 LEU A CA 1
ATOM 717 C C . LEU A 1 94 ? 9.497 13.259 4.978 1.00 96.19 94 LEU A C 1
ATOM 719 O O . LEU A 1 94 ? 8.509 13.158 5.702 1.00 96.19 94 LEU A O 1
ATOM 723 N N . VAL A 1 95 ? 10.724 12.940 5.402 1.00 98.00 95 VAL A N 1
ATOM 724 C CA . VAL A 1 95 ? 11.004 12.371 6.734 1.00 98.00 95 VAL A CA 1
ATOM 725 C C . VAL A 1 95 ? 10.480 13.280 7.847 1.00 98.00 95 VAL A C 1
ATOM 727 O O . VAL A 1 95 ? 9.797 12.823 8.766 1.00 98.00 95 VAL A O 1
ATOM 730 N N . GLU A 1 96 ? 10.758 14.576 7.746 1.00 97.81 96 GLU A N 1
ATOM 731 C CA . GLU A 1 96 ? 10.364 15.565 8.744 1.00 97.81 96 GLU A CA 1
ATOM 732 C C . GLU A 1 96 ? 8.851 15.820 8.737 1.00 97.81 96 GLU A C 1
ATOM 734 O O . GLU A 1 96 ? 8.244 15.918 9.807 1.00 97.81 96 GLU A O 1
ATOM 739 N N . SER A 1 97 ? 8.222 15.842 7.557 1.00 97.56 97 SER A N 1
ATOM 740 C CA . SER A 1 97 ? 6.769 15.999 7.416 1.00 97.56 97 SER A CA 1
ATOM 741 C C . SER A 1 97 ? 6.010 14.817 8.018 1.00 97.56 97 SER A C 1
ATOM 743 O O . SER A 1 97 ? 5.053 15.019 8.765 1.00 97.56 97 SER A O 1
ATOM 745 N N . VAL A 1 98 ? 6.464 13.583 7.768 1.00 98.38 98 VAL A N 1
ATOM 746 C CA . VAL A 1 98 ? 5.847 12.375 8.341 1.00 98.38 98 VAL A CA 1
ATOM 747 C C . VAL A 1 98 ? 6.013 12.345 9.858 1.00 98.38 98 VAL A C 1
ATOM 749 O O . VAL A 1 98 ? 5.047 12.096 10.578 1.00 98.38 98 VAL A O 1
ATOM 752 N N . ALA A 1 99 ? 7.205 12.666 10.367 1.00 98.50 99 ALA A N 1
ATOM 753 C CA . ALA A 1 99 ? 7.452 12.724 11.804 1.00 98.50 99 ALA A CA 1
ATOM 754 C C . ALA A 1 99 ? 6.627 13.823 12.500 1.00 98.50 99 ALA A C 1
ATOM 756 O O . ALA A 1 99 ? 6.105 13.608 13.595 1.00 98.50 99 ALA A O 1
ATOM 757 N N . GLY A 1 100 ? 6.464 14.985 11.860 1.00 98.38 100 GLY A N 1
ATOM 758 C CA . GLY A 1 100 ? 5.570 16.046 12.323 1.00 98.38 100 GLY A CA 1
ATOM 759 C C . GLY A 1 100 ? 4.102 15.612 12.333 1.00 98.38 100 GLY A C 1
ATOM 760 O O . GLY A 1 100 ? 3.411 15.830 13.330 1.00 98.38 100 GLY A O 1
ATOM 761 N N . CYS A 1 101 ? 3.643 14.945 11.269 1.00 98.00 101 CYS A N 1
ATOM 762 C CA . CYS A 1 101 ? 2.288 14.400 11.165 1.00 98.00 101 CYS A CA 1
ATOM 763 C C . CYS A 1 101 ? 2.013 13.357 12.260 1.00 98.00 101 CYS A C 1
ATOM 765 O O . CYS A 1 101 ? 1.019 13.469 12.975 1.00 98.00 101 CYS A O 1
ATOM 767 N N . ALA A 1 102 ? 2.934 12.414 12.479 1.00 98.31 102 ALA A N 1
ATOM 768 C CA . ALA A 1 102 ? 2.833 11.417 13.545 1.00 98.31 102 ALA A CA 1
ATOM 769 C C . ALA A 1 102 ? 2.771 12.056 14.941 1.00 98.31 102 ALA A C 1
ATOM 771 O O . ALA A 1 102 ? 1.940 11.680 15.764 1.00 98.31 102 ALA A O 1
ATOM 772 N N . ALA A 1 103 ? 3.592 13.076 15.197 1.00 98.12 103 ALA A N 1
ATOM 773 C CA . ALA A 1 103 ? 3.559 13.806 16.460 1.00 98.12 103 ALA A CA 1
ATOM 774 C C . ALA A 1 103 ? 2.234 14.565 16.660 1.00 98.12 103 ALA A C 1
ATOM 776 O O . ALA A 1 103 ? 1.727 14.650 17.777 1.00 98.12 103 ALA A O 1
ATOM 777 N N . CYS A 1 104 ? 1.654 15.112 15.587 1.00 97.00 104 CYS A N 1
ATOM 778 C CA . CYS A 1 104 ? 0.323 15.718 15.621 1.00 97.00 104 CYS A CA 1
ATOM 779 C C . CYS A 1 104 ? -0.781 14.685 15.870 1.00 97.00 104 CYS A C 1
ATOM 781 O O . CYS A 1 104 ? -1.690 14.983 16.640 1.00 97.00 104 CYS A O 1
ATOM 783 N N . ALA A 1 105 ? -0.700 13.501 15.257 1.00 95.88 105 ALA A N 1
ATOM 784 C CA . ALA A 1 105 ? -1.637 12.406 15.499 1.00 95.88 105 ALA A CA 1
ATOM 785 C C . ALA A 1 105 ? -1.588 11.961 16.968 1.00 95.88 105 ALA A C 1
ATOM 787 O O . ALA A 1 105 ? -2.625 11.896 17.618 1.00 95.88 105 ALA A O 1
ATOM 788 N N . TYR A 1 106 ? -0.385 11.776 17.522 1.00 96.38 106 TYR A N 1
ATOM 789 C CA . TYR A 1 106 ? -0.205 11.384 18.921 1.00 96.38 106 TYR A CA 1
ATOM 790 C C . TYR A 1 106 ? -0.739 12.434 19.908 1.00 96.38 106 TYR A C 1
ATOM 792 O O . TYR A 1 106 ? -1.436 12.115 20.862 1.00 96.38 106 TYR A O 1
ATOM 800 N N . ARG A 1 107 ? -0.478 13.726 19.668 1.00 95.69 107 ARG A N 1
ATOM 801 C CA . ARG A 1 107 ? -1.010 14.810 20.521 1.00 95.69 107 ARG A CA 1
ATOM 802 C C . ARG A 1 107 ? -2.530 14.986 20.436 1.00 95.69 107 ARG A C 1
ATOM 804 O O . ARG A 1 107 ? -3.083 15.763 21.208 1.00 95.69 107 ARG A O 1
ATOM 811 N N . ARG A 1 108 ? -3.185 14.334 19.475 1.00 94.25 108 ARG A N 1
ATOM 812 C CA . ARG A 1 108 ? -4.637 14.360 19.256 1.00 94.25 108 ARG A CA 1
ATOM 813 C C . ARG A 1 108 ? -5.272 12.992 19.517 1.00 94.25 108 ARG A C 1
ATOM 815 O O . ARG A 1 108 ? -6.327 12.705 18.954 1.00 94.25 108 ARG A O 1
ATOM 822 N N . LEU A 1 109 ? -4.616 12.152 20.321 1.00 94.75 109 LEU A N 1
ATOM 823 C CA . LEU A 1 109 ? -5.233 10.938 20.839 1.00 94.75 109 LEU A CA 1
ATOM 824 C C . LEU A 1 109 ? -6.540 11.291 21.552 1.00 94.75 109 LEU A C 1
ATOM 826 O O . LEU A 1 109 ? -6.654 12.317 22.224 1.00 94.75 109 LEU A O 1
ATOM 830 N N . GLU A 1 110 ? -7.529 10.439 21.346 1.00 94.56 110 GLU A N 1
ATOM 831 C CA . GLU A 1 110 ? -8.877 10.582 21.868 1.00 94.56 110 GLU A CA 1
ATOM 832 C C . GLU A 1 110 ? -9.459 9.182 22.031 1.00 94.56 110 GLU A C 1
ATOM 834 O O . GLU A 1 110 ? -9.173 8.297 21.216 1.00 94.56 110 GLU A O 1
ATOM 839 N N . ASP A 1 111 ? -10.276 9.007 23.065 1.00 94.50 111 ASP A N 1
ATOM 840 C CA . ASP A 1 111 ? -10.936 7.741 23.344 1.00 94.50 111 ASP A CA 1
ATOM 841 C C . ASP A 1 111 ? -11.808 7.299 22.164 1.00 94.50 111 ASP A C 1
ATOM 843 O O . ASP A 1 111 ? -12.560 8.079 21.565 1.00 94.50 111 ASP A O 1
ATOM 847 N N . VAL A 1 112 ? -11.700 6.014 21.838 1.00 93.56 112 VAL A N 1
ATOM 848 C CA . VAL A 1 112 ? -12.543 5.358 20.842 1.00 93.56 112 VAL A CA 1
ATOM 849 C C . VAL A 1 112 ? -13.787 4.839 21.553 1.00 93.56 112 VAL A C 1
ATOM 851 O O . VAL A 1 112 ? -13.702 3.956 22.401 1.00 93.56 112 VAL A O 1
ATOM 854 N N . GLU A 1 113 ? -14.949 5.383 21.199 1.00 92.69 113 GLU A N 1
ATOM 855 C CA . GLU A 1 113 ? -16.244 4.983 21.758 1.00 92.69 113 GLU A CA 1
ATOM 856 C C . GLU A 1 113 ? -16.664 3.601 21.250 1.00 92.69 113 GLU A C 1
ATOM 858 O O . GLU A 1 113 ? -17.207 2.792 22.000 1.00 92.69 113 GLU A O 1
ATOM 863 N N . LYS A 1 114 ? -16.411 3.333 19.964 1.00 91.38 114 LYS A N 1
ATOM 864 C CA . LYS A 1 114 ? -16.613 2.022 19.346 1.00 91.38 114 LYS A CA 1
ATOM 865 C C . LYS A 1 114 ? -15.774 1.846 18.088 1.00 91.38 114 LYS A C 1
ATOM 867 O O . LYS A 1 114 ? -15.419 2.816 17.414 1.00 91.38 114 LYS A O 1
ATOM 872 N N . VAL A 1 115 ? -15.520 0.588 17.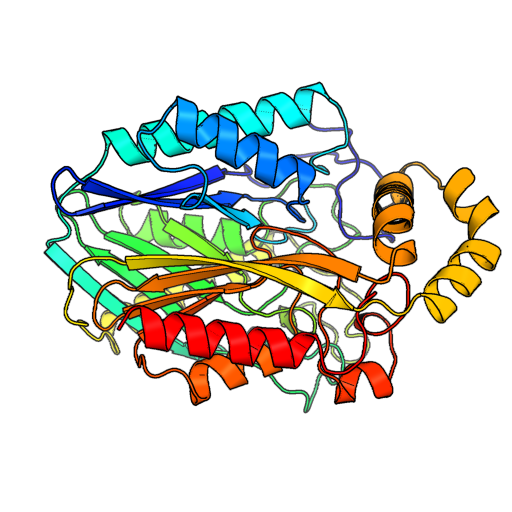745 1.00 94.06 115 VAL A N 1
ATOM 873 C CA . VAL A 1 115 ? -14.948 0.191 16.460 1.00 94.06 115 VAL A CA 1
ATOM 874 C C . VAL A 1 115 ? -16.065 -0.355 15.587 1.00 94.06 115 VAL A C 1
ATOM 876 O O . VAL A 1 115 ? -16.863 -1.177 16.025 1.00 94.06 115 VAL A O 1
ATOM 879 N N . VAL A 1 116 ? -16.111 0.104 14.343 1.00 95.81 116 VAL A N 1
ATOM 880 C CA . VAL A 1 116 ? -16.999 -0.423 13.310 1.00 95.81 116 VAL A CA 1
ATOM 881 C C . VAL A 1 116 ? -16.141 -1.065 12.231 1.00 95.81 116 VAL A C 1
ATOM 883 O O . VAL A 1 116 ? -15.173 -0.470 11.768 1.00 95.81 116 VAL A O 1
ATOM 886 N N . PHE A 1 117 ? -16.496 -2.273 11.813 1.00 97.81 117 PHE A N 1
ATOM 887 C CA . PHE A 1 117 ? -15.890 -2.930 10.664 1.00 97.81 117 PHE A CA 1
ATOM 888 C C . PHE A 1 117 ? -16.962 -3.201 9.619 1.00 97.81 117 PHE A C 1
ATOM 890 O O . PHE A 1 117 ? -17.967 -3.850 9.909 1.00 97.81 117 PHE A O 1
ATOM 897 N N . ALA A 1 118 ? -16.740 -2.740 8.395 1.00 97.25 118 ALA A N 1
ATOM 898 C CA . ALA A 1 118 ? -17.653 -2.981 7.293 1.00 97.25 118 ALA A CA 1
ATOM 899 C C . ALA A 1 118 ? -16.897 -3.350 6.017 1.00 97.25 118 ALA A C 1
ATOM 901 O O . ALA A 1 118 ? -15.713 -3.054 5.842 1.00 97.25 118 ALA A O 1
ATOM 902 N N . ARG A 1 119 ? -17.608 -4.024 5.116 1.00 96.50 119 ARG A N 1
ATOM 903 C CA . ARG A 1 119 ? -17.096 -4.427 3.809 1.00 96.50 119 ARG A CA 1
ATOM 904 C C . ARG A 1 119 ? -18.190 -4.382 2.757 1.00 96.50 119 ARG A C 1
ATOM 906 O O . ARG A 1 119 ? -19.346 -4.670 3.061 1.00 96.50 119 ARG A O 1
ATOM 913 N N . SER A 1 120 ? -17.809 -4.058 1.530 1.00 96.75 120 SER A N 1
ATOM 914 C CA . SER A 1 120 ? -18.670 -4.158 0.349 1.00 96.75 120 SER A CA 1
ATOM 915 C C . SER A 1 120 ? -17.890 -4.745 -0.819 1.00 96.75 120 SER A C 1
ATOM 917 O O . SER A 1 120 ? -16.663 -4.712 -0.824 1.00 96.75 120 SER A O 1
ATOM 919 N N . LEU A 1 121 ? -18.597 -5.284 -1.810 1.00 97.56 121 LEU A N 1
ATOM 920 C CA . LEU A 1 121 ? -17.998 -5.805 -3.035 1.00 97.56 121 LEU A CA 1
ATOM 921 C C . LEU A 1 121 ? -18.156 -4.785 -4.166 1.00 97.56 121 LEU A C 1
ATOM 923 O O . LEU A 1 121 ? -19.272 -4.369 -4.474 1.00 97.56 121 LEU A O 1
ATOM 927 N N . ALA A 1 122 ? -17.049 -4.462 -4.829 1.00 97.69 122 ALA A N 1
ATOM 928 C CA . ALA A 1 122 ? -16.971 -3.579 -5.986 1.00 97.69 122 ALA A CA 1
ATOM 929 C C . ALA A 1 122 ? -16.310 -4.283 -7.196 1.00 97.69 122 ALA A C 1
ATOM 931 O O . ALA A 1 122 ? -15.263 -3.843 -7.675 1.00 97.69 122 ALA A O 1
ATOM 932 N N . PRO A 1 123 ? -16.889 -5.389 -7.711 1.00 97.50 123 PRO A N 1
ATOM 933 C CA . PRO A 1 123 ? -16.281 -6.168 -8.795 1.00 97.50 123 PRO A CA 1
ATOM 934 C C . PRO A 1 123 ? -16.173 -5.396 -10.114 1.00 97.50 123 PRO A C 1
ATOM 936 O O . PRO A 1 123 ? -15.291 -5.681 -10.912 1.00 97.50 123 PRO A O 1
ATOM 939 N N . GLU A 1 124 ? -17.015 -4.383 -10.315 1.00 96.81 124 GLU A N 1
ATOM 940 C CA . GLU A 1 124 ? -16.996 -3.514 -11.501 1.00 96.81 124 GLU A CA 1
ATOM 941 C C . GLU A 1 124 ? -15.857 -2.480 -11.483 1.00 96.81 124 GLU A C 1
ATOM 943 O O . GLU A 1 124 ? -15.706 -1.711 -12.430 1.00 96.81 124 GLU A O 1
ATOM 948 N N . LEU A 1 125 ? -15.066 -2.429 -10.404 1.00 98.06 125 LEU A N 1
ATOM 949 C CA . LEU A 1 125 ? -13.965 -1.478 -10.250 1.00 98.06 125 LEU A CA 1
ATOM 950 C C . LEU A 1 125 ? -12.589 -2.131 -10.379 1.00 98.06 125 LEU A C 1
ATOM 952 O O . LEU A 1 125 ? -11.598 -1.418 -10.434 1.00 98.06 125 LEU A O 1
ATOM 956 N N . VAL A 1 126 ? -12.473 -3.454 -10.479 1.00 98.06 126 VAL A N 1
ATOM 957 C CA . VAL A 1 126 ? -11.166 -4.130 -10.537 1.00 98.06 126 VAL A CA 1
ATOM 958 C C . VAL A 1 126 ? -11.135 -5.255 -11.548 1.00 98.06 126 VAL A C 1
ATOM 960 O O . VAL A 1 126 ? -12.134 -5.915 -11.810 1.00 98.06 126 VAL A O 1
ATOM 963 N N . TYR A 1 127 ? -9.949 -5.506 -12.092 1.00 98.56 127 TYR A N 1
ATOM 964 C CA . TYR A 1 127 ? -9.679 -6.692 -12.893 1.00 98.56 127 TYR A CA 1
ATOM 965 C C . TYR A 1 127 ? -8.233 -7.148 -12.704 1.00 98.56 127 TYR A C 1
ATOM 967 O O . TYR A 1 127 ? -7.329 -6.351 -12.434 1.00 98.56 127 TYR A O 1
ATOM 975 N N . ASN A 1 128 ? -8.006 -8.444 -12.888 1.00 98.56 128 ASN A N 1
ATOM 976 C CA . ASN A 1 128 ? -6.666 -9.006 -12.886 1.00 98.56 128 ASN A CA 1
ATOM 977 C C . ASN A 1 128 ? -5.985 -8.727 -14.229 1.00 98.56 128 ASN A C 1
ATOM 979 O O . ASN A 1 128 ? -6.426 -9.214 -15.266 1.00 98.56 128 ASN A O 1
ATOM 983 N N . ARG A 1 129 ? -4.895 -7.961 -14.248 1.00 97.88 129 ARG A N 1
ATOM 984 C CA . ARG A 1 129 ? -4.245 -7.562 -15.508 1.00 97.88 129 ARG A CA 1
ATOM 985 C C . ARG A 1 129 ? -3.520 -8.708 -16.226 1.00 97.88 129 ARG A C 1
ATOM 987 O O . ARG A 1 129 ? -3.233 -8.579 -17.413 1.00 97.88 129 ARG A O 1
ATOM 994 N N . ARG A 1 130 ? -3.276 -9.832 -15.539 1.00 96.81 130 ARG A N 1
ATOM 995 C CA . ARG A 1 130 ? -2.654 -11.048 -16.100 1.00 96.81 130 ARG A CA 1
ATOM 996 C C . ARG A 1 130 ? -3.672 -12.007 -16.726 1.00 96.81 130 ARG A C 1
ATOM 998 O O . ARG A 1 130 ? -3.324 -12.773 -17.624 1.00 96.81 130 ARG A O 1
ATOM 1005 N N . ASP A 1 131 ? -4.931 -11.942 -16.294 1.00 96.75 131 ASP A N 1
ATOM 1006 C CA . ASP A 1 131 ? -6.083 -12.563 -16.962 1.00 96.75 131 ASP A CA 1
ATOM 1007 C C . ASP A 1 131 ? -7.338 -11.684 -16.768 1.00 96.75 131 ASP A C 1
ATOM 1009 O O . ASP A 1 131 ? -8.116 -11.894 -15.834 1.00 96.75 131 ASP A O 1
ATOM 1013 N N . PRO A 1 132 ? -7.569 -10.699 -17.657 1.00 96.94 132 PRO A N 1
ATOM 1014 C CA . PRO A 1 132 ? -8.584 -9.657 -17.454 1.00 96.94 132 PRO A CA 1
ATOM 1015 C C . PRO A 1 132 ? -10.033 -10.129 -17.404 1.00 96.94 132 PRO A C 1
ATOM 1017 O O . PRO A 1 132 ? -10.911 -9.345 -17.055 1.00 96.94 132 PRO A O 1
ATOM 1020 N N . ARG A 1 133 ? -10.310 -11.374 -17.804 1.00 95.19 133 ARG A N 1
ATOM 1021 C CA . ARG A 1 133 ? -11.679 -11.908 -17.869 1.00 95.19 133 ARG A CA 1
ATOM 1022 C C . ARG A 1 133 ? -11.948 -13.000 -16.843 1.00 95.19 133 ARG A C 1
ATOM 1024 O O . ARG A 1 133 ? -13.115 -13.273 -16.576 1.00 95.19 133 ARG A O 1
ATOM 1031 N N . ARG A 1 134 ? -10.912 -13.681 -16.345 1.00 96.00 134 ARG A N 1
ATOM 1032 C CA . ARG A 1 134 ? -11.064 -14.860 -15.473 1.00 96.00 134 ARG A CA 1
ATOM 1033 C C . ARG A 1 134 ? -10.083 -14.905 -14.307 1.00 96.00 134 ARG A C 1
ATOM 1035 O O . ARG A 1 134 ? -10.212 -15.790 -13.465 1.00 96.00 134 ARG A O 1
ATOM 1042 N N . GLY A 1 135 ? -9.115 -13.995 -14.266 1.00 96.88 135 GLY A N 1
ATOM 1043 C CA . GLY A 1 135 ? -8.109 -13.959 -13.219 1.00 96.88 135 GLY A CA 1
ATOM 1044 C C . GLY A 1 135 ? -8.716 -13.670 -11.854 1.00 96.88 135 GLY A C 1
ATOM 1045 O O . GLY A 1 135 ? -9.784 -13.065 -11.733 1.00 96.88 135 GLY A O 1
ATOM 1046 N N . VAL A 1 136 ? -8.010 -14.117 -10.821 1.00 98.12 136 VAL A N 1
ATOM 1047 C CA . VAL A 1 136 ? -8.423 -13.927 -9.434 1.00 98.12 136 VAL A CA 1
ATOM 1048 C C . VAL A 1 136 ? -8.452 -12.435 -9.112 1.00 98.12 136 VAL A C 1
ATOM 1050 O O . VAL A 1 136 ? -7.536 -11.699 -9.474 1.00 98.12 136 VAL A O 1
ATOM 1053 N N . ILE A 1 137 ? -9.504 -11.998 -8.427 1.00 98.56 137 ILE A N 1
ATOM 1054 C CA . ILE A 1 137 ? -9.659 -10.636 -7.914 1.00 98.56 137 ILE A CA 1
ATOM 1055 C C . ILE A 1 137 ? -10.103 -10.691 -6.451 1.00 98.56 137 ILE A C 1
ATOM 1057 O O . ILE A 1 137 ? -10.770 -11.640 -6.038 1.00 98.56 137 ILE A O 1
ATOM 1061 N N . ASP A 1 138 ? -9.784 -9.647 -5.691 1.00 98.50 138 ASP A N 1
ATOM 1062 C CA . ASP A 1 138 ? -10.452 -9.326 -4.430 1.00 98.50 138 ASP A CA 1
ATOM 1063 C C . ASP A 1 138 ? -11.215 -8.008 -4.635 1.00 98.50 138 ASP A C 1
ATOM 1065 O O . ASP A 1 138 ? -10.603 -6.939 -4.606 1.00 98.50 138 ASP A O 1
ATOM 1069 N N . PRO A 1 139 ? -12.531 -8.063 -4.905 1.00 98.12 139 PRO A N 1
ATOM 1070 C CA . PRO A 1 139 ? -13.337 -6.870 -5.108 1.00 98.12 139 PRO A CA 1
ATOM 1071 C C . PRO A 1 139 ? -13.801 -6.253 -3.784 1.00 98.12 139 PRO A C 1
ATOM 1073 O O . PRO A 1 139 ? -14.620 -5.337 -3.804 1.00 98.12 139 PRO A O 1
ATOM 1076 N N . GLU A 1 140 ? -13.364 -6.767 -2.633 1.00 98.12 140 GLU A N 1
ATOM 1077 C CA . GLU A 1 140 ? -13.785 -6.268 -1.331 1.00 98.12 140 GLU A CA 1
ATOM 1078 C C . GLU A 1 140 ? -13.118 -4.919 -1.024 1.00 98.12 140 GLU A C 1
ATOM 1080 O O . GLU A 1 140 ? -11.896 -4.823 -0.906 1.00 98.12 140 GLU A O 1
ATOM 1085 N N . VAL A 1 141 ? -13.931 -3.876 -0.846 1.00 98.00 141 VAL A N 1
ATOM 1086 C CA . VAL A 1 141 ? -13.514 -2.668 -0.130 1.00 98.00 141 VAL A CA 1
ATOM 1087 C C . VAL A 1 141 ? -13.786 -2.879 1.352 1.00 98.00 141 VAL A C 1
ATOM 1089 O O . VAL A 1 141 ? -14.913 -3.181 1.754 1.00 98.00 141 VAL A O 1
ATOM 1092 N N . THR A 1 142 ? -12.746 -2.742 2.166 1.00 97.62 142 THR A N 1
ATOM 1093 C CA . THR A 1 142 ? -12.801 -2.944 3.616 1.00 97.62 142 THR A CA 1
ATOM 1094 C C . THR A 1 142 ? -12.634 -1.604 4.320 1.00 97.62 142 THR A C 1
ATOM 1096 O O . THR A 1 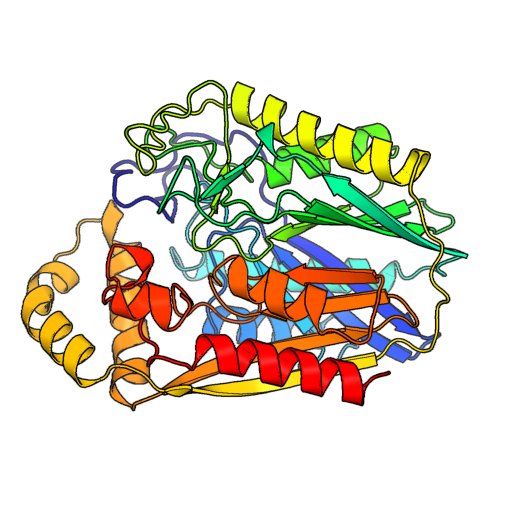142 ? -11.757 -0.820 3.955 1.00 97.62 142 THR A O 1
ATOM 1099 N N . VAL A 1 143 ? -13.434 -1.348 5.354 1.00 97.50 143 VAL A N 1
ATOM 1100 C CA . VAL A 1 143 ? -13.291 -0.171 6.213 1.00 97.50 143 VAL A CA 1
ATOM 1101 C C . VAL A 1 143 ? -13.313 -0.569 7.688 1.00 97.50 143 VAL A C 1
ATOM 1103 O O . VAL A 1 143 ? -14.211 -1.273 8.150 1.00 97.50 143 VAL A O 1
ATOM 1106 N N . LEU A 1 144 ? -12.302 -0.103 8.420 1.00 97.12 144 LEU A N 1
ATOM 1107 C CA . LEU A 1 144 ? -12.237 -0.116 9.876 1.00 97.12 144 LEU A CA 1
ATOM 1108 C C . LEU A 1 144 ? -12.390 1.324 10.369 1.00 97.12 144 LEU A C 1
ATOM 1110 O O . LEU A 1 144 ? -11.548 2.176 10.083 1.00 97.12 144 LEU A O 1
ATOM 1114 N N . THR A 1 145 ? -13.447 1.592 11.120 1.00 95.62 145 THR A N 1
ATOM 1115 C CA . THR A 1 145 ? -13.808 2.930 11.580 1.00 95.62 145 THR A CA 1
ATOM 1116 C C . THR A 1 145 ? -13.683 3.021 13.092 1.00 95.62 145 THR A C 1
ATOM 1118 O O . THR A 1 145 ? -14.356 2.303 13.829 1.00 95.62 145 THR A O 1
ATOM 1121 N N . LEU A 1 146 ? -12.827 3.930 13.553 1.00 93.56 146 LEU A N 1
ATOM 1122 C CA . LEU A 1 146 ? -12.689 4.298 14.958 1.00 93.56 146 LEU A CA 1
ATOM 1123 C C . LEU A 1 146 ? -13.626 5.477 15.230 1.00 93.56 146 LEU A C 1
ATOM 1125 O O . LEU A 1 146 ? -13.369 6.602 14.786 1.00 93.56 146 LEU A O 1
ATOM 1129 N N . VAL A 1 147 ? -14.730 5.221 15.927 1.00 93.12 147 VAL A N 1
ATOM 1130 C CA . VAL A 1 147 ? -15.703 6.254 16.290 1.00 93.12 147 VAL A CA 1
ATOM 1131 C C . VAL A 1 147 ? -15.212 6.963 17.542 1.00 93.12 147 VAL A C 1
ATOM 1133 O O . VAL A 1 147 ? -14.971 6.329 18.565 1.00 93.12 147 VAL A O 1
ATOM 1136 N N . ARG A 1 148 ? -15.055 8.281 17.451 1.00 92.25 148 ARG A N 1
ATOM 1137 C CA . ARG A 1 148 ? -14.612 9.151 18.543 1.00 92.25 148 ARG A CA 1
ATOM 1138 C C . ARG A 1 148 ? -15.571 10.325 18.663 1.00 92.25 148 ARG A C 1
ATOM 1140 O O . ARG A 1 148 ? -16.310 10.619 17.718 1.00 92.25 148 ARG A O 1
ATOM 1147 N N . ARG A 1 149 ? -15.494 11.066 19.765 1.00 91.81 149 ARG A N 1
ATOM 1148 C CA . ARG A 1 149 ? -16.323 12.258 19.970 1.00 91.81 149 ARG A CA 1
ATOM 1149 C C . ARG A 1 149 ? -16.030 13.362 18.943 1.00 91.81 149 ARG A C 1
ATOM 1151 O O . ARG A 1 149 ? -16.960 14.053 18.528 1.00 91.81 149 ARG A O 1
ATOM 1158 N N . SER A 1 150 ? -14.784 13.520 18.488 1.00 89.50 150 SER A N 1
ATOM 1159 C CA . SER A 1 150 ? -14.433 14.431 17.380 1.00 89.50 150 SER A CA 1
ATOM 1160 C C . SER A 1 150 ? -14.866 13.935 15.992 1.00 89.50 150 SER A C 1
ATOM 1162 O O . SER A 1 150 ? -14.718 14.655 15.003 1.00 89.50 150 SER A O 1
ATOM 1164 N N . GLY A 1 151 ? -15.415 12.720 15.916 1.00 90.69 151 GLY A N 1
ATOM 1165 C CA . GLY A 1 151 ? -15.908 12.074 14.711 1.00 90.69 151 GLY A CA 1
ATOM 1166 C C . GLY A 1 151 ? -15.120 10.817 14.326 1.00 90.69 151 GLY A C 1
ATOM 1167 O O . GLY A 1 151 ? -14.221 10.351 15.029 1.00 90.69 151 GLY A O 1
ATOM 1168 N N . SER A 1 152 ? -15.501 10.226 13.195 1.00 90.44 152 SER A N 1
ATOM 1169 C CA . SER A 1 152 ? -15.060 8.889 12.782 1.00 90.44 152 SER A CA 1
ATOM 1170 C C . SER A 1 152 ? -13.765 8.920 11.968 1.00 90.44 152 SER A C 1
ATOM 1172 O O . SER A 1 152 ? -13.742 9.476 10.873 1.00 90.44 152 SER A O 1
ATOM 1174 N N . LEU A 1 153 ? -12.702 8.287 12.471 1.00 93.44 153 LEU A N 1
ATOM 1175 C CA . LEU A 1 153 ? -11.483 8.035 11.697 1.00 93.44 153 LEU A CA 1
ATOM 1176 C C . LEU A 1 153 ? -11.641 6.722 10.933 1.00 93.44 153 LEU A C 1
ATOM 1178 O O . LEU A 1 153 ? -11.889 5.687 11.544 1.00 93.44 153 LEU A O 1
ATOM 1182 N N . ARG A 1 154 ? -11.472 6.757 9.610 1.00 95.44 154 ARG A N 1
ATOM 1183 C CA . ARG A 1 154 ? -11.626 5.581 8.738 1.00 95.44 154 ARG A CA 1
ATOM 1184 C C . ARG A 1 154 ? -10.276 5.084 8.248 1.00 95.44 154 ARG A C 1
ATOM 1186 O O . ARG A 1 154 ? -9.510 5.864 7.690 1.00 95.44 154 ARG A O 1
ATOM 1193 N N . VAL A 1 155 ? -10.015 3.791 8.394 1.00 97.69 155 VAL A N 1
ATOM 1194 C CA . VAL A 1 155 ? -8.930 3.080 7.712 1.00 97.69 155 VAL A CA 1
ATOM 1195 C C . VAL A 1 155 ? -9.557 2.233 6.613 1.00 97.69 155 VAL A C 1
ATOM 1197 O O . VAL A 1 155 ? -10.266 1.270 6.896 1.00 97.69 155 VAL A O 1
ATOM 1200 N N . VAL A 1 156 ? -9.326 2.616 5.361 1.00 98.31 156 VAL A N 1
ATOM 1201 C CA . VAL A 1 156 ? -9.912 1.982 4.175 1.00 98.31 156 VAL A CA 1
ATOM 1202 C C . VAL A 1 156 ? -8.840 1.191 3.437 1.00 98.31 156 VAL A C 1
ATOM 1204 O O . VAL A 1 156 ? -7.728 1.686 3.259 1.00 98.31 156 VAL A O 1
ATOM 1207 N N . SER A 1 157 ? -9.174 -0.013 2.976 1.00 98.69 157 SER A N 1
ATOM 1208 C CA . SER A 1 157 ? -8.321 -0.804 2.087 1.00 98.69 157 SER A CA 1
ATOM 1209 C C . SER A 1 157 ? -9.086 -1.296 0.869 1.00 98.69 157 SER A C 1
ATOM 1211 O O . SER A 1 157 ? -10.251 -1.690 0.961 1.00 98.69 157 SER A O 1
ATOM 1213 N N . PHE A 1 158 ? -8.409 -1.255 -0.276 1.00 98.75 158 PHE A N 1
ATOM 1214 C CA . PHE A 1 158 ? -8.889 -1.803 -1.536 1.00 98.75 158 PHE A CA 1
ATOM 1215 C C . PHE A 1 158 ? -7.711 -2.302 -2.380 1.00 98.75 158 PHE A C 1
ATOM 1217 O O . PHE A 1 158 ? -6.671 -1.643 -2.465 1.00 98.75 158 PHE A O 1
ATOM 1224 N N . ALA A 1 159 ? -7.852 -3.479 -2.992 1.00 98.50 159 ALA A N 1
ATOM 1225 C CA . ALA A 1 159 ? -6.791 -4.122 -3.765 1.00 98.50 159 ALA A CA 1
ATOM 1226 C C . ALA A 1 159 ? -6.832 -3.687 -5.240 1.00 98.50 159 ALA A C 1
ATOM 1228 O O . ALA A 1 159 ? -7.269 -4.442 -6.100 1.00 98.50 159 ALA A O 1
ATOM 1229 N N . ALA A 1 160 ? -6.373 -2.469 -5.540 1.00 98.38 160 ALA A N 1
ATOM 1230 C CA . ALA A 1 160 ? -6.215 -1.989 -6.916 1.00 98.38 160 ALA A CA 1
ATOM 1231 C C . ALA A 1 160 ? -5.023 -1.033 -7.050 1.00 98.38 160 ALA A C 1
ATOM 1233 O O . ALA A 1 160 ? -4.873 -0.122 -6.235 1.00 98.38 160 ALA A O 1
ATOM 1234 N N . HIS A 1 161 ? -4.203 -1.171 -8.096 1.00 98.06 161 HIS A N 1
ATOM 1235 C CA . HIS A 1 161 ? -3.136 -0.202 -8.382 1.00 98.06 161 HIS A CA 1
ATOM 1236 C C . HIS A 1 161 ? -3.698 1.211 -8.607 1.00 98.06 161 HIS A C 1
ATOM 1238 O O . HIS A 1 161 ? -4.602 1.372 -9.428 1.00 98.06 161 HIS A O 1
ATOM 1244 N N . PRO A 1 162 ? -3.153 2.271 -7.985 1.00 98.19 162 PRO A N 1
ATOM 1245 C CA . PRO A 1 162 ? -3.502 3.652 -8.337 1.00 98.19 162 PRO A CA 1
ATOM 1246 C C . PRO A 1 162 ? -2.837 4.108 -9.641 1.00 98.19 162 PRO A C 1
ATOM 1248 O O . PRO A 1 162 ? -1.831 4.822 -9.676 1.00 98.19 162 PRO A O 1
ATOM 1251 N N . VAL A 1 163 ? -3.417 3.611 -10.732 1.00 97.88 163 VAL A N 1
ATOM 1252 C CA . VAL A 1 163 ? -3.003 3.823 -12.125 1.00 97.88 163 VAL A CA 1
ATOM 1253 C C . VAL A 1 163 ? -4.192 4.244 -12.992 1.00 97.88 163 VAL A C 1
ATOM 1255 O O . VAL A 1 163 ? -4.308 3.837 -14.157 1.00 97.88 163 VAL A O 1
ATOM 1258 N N . VAL A 1 164 ? -5.121 5.024 -12.428 1.00 98.19 164 VAL A N 1
ATOM 1259 C CA . VAL A 1 164 ? -6.159 5.677 -13.234 1.00 98.19 164 VAL A CA 1
ATOM 1260 C C . VAL A 1 164 ? -5.497 6.752 -14.095 1.00 98.19 164 VAL A C 1
ATOM 1262 O O . VAL A 1 164 ? -5.654 6.729 -15.315 1.00 98.19 164 VAL A O 1
ATOM 1265 N N . LEU A 1 165 ? -4.653 7.616 -13.520 1.00 95.94 165 LEU A N 1
ATOM 1266 C CA . LEU A 1 165 ? -3.835 8.547 -14.300 1.00 95.94 165 LEU A CA 1
ATOM 1267 C C . LEU A 1 165 ? -2.612 7.855 -14.889 1.00 95.94 165 LEU A C 1
ATOM 1269 O O . LEU A 1 165 ? -1.592 7.638 -14.238 1.00 95.94 165 LEU A O 1
ATOM 1273 N N . GLY A 1 166 ? -2.705 7.570 -16.181 1.00 94.94 166 GLY A N 1
ATOM 1274 C CA . GLY A 1 166 ? -1.664 6.905 -16.945 1.00 94.94 166 GLY A CA 1
ATOM 1275 C C . GLY A 1 166 ? -0.387 7.696 -17.240 1.00 94.94 166 GLY A C 1
ATOM 1276 O O . GLY A 1 166 ? -0.221 8.860 -16.852 1.00 94.94 166 GLY A O 1
ATOM 1277 N N . PRO A 1 167 ? 0.495 7.109 -18.074 1.00 95.19 167 PRO A N 1
ATOM 1278 C CA . PRO A 1 167 ? 1.752 7.728 -18.502 1.00 95.19 167 PRO A CA 1
ATOM 1279 C C . PRO A 1 167 ? 1.583 9.024 -19.308 1.00 95.19 167 PRO A C 1
ATOM 1281 O O . PRO A 1 167 ? 2.524 9.809 -19.393 1.00 95.19 167 PRO A O 1
ATOM 1284 N N . ARG A 1 168 ? 0.404 9.279 -19.901 1.00 95.12 168 ARG A N 1
ATOM 1285 C CA . ARG A 1 168 ? 0.141 10.529 -20.641 1.00 95.12 168 ARG A CA 1
ATOM 1286 C C . ARG A 1 168 ? -0.069 11.731 -19.719 1.00 95.12 168 ARG A C 1
ATOM 1288 O O . ARG A 1 168 ? 0.201 12.862 -20.130 1.00 95.12 168 ARG A O 1
ATOM 1295 N N . SER A 1 169 ? -0.505 11.502 -18.480 1.00 95.75 169 SER A N 1
ATOM 1296 C CA . SER A 1 169 ? -0.621 12.563 -17.481 1.00 95.75 169 SER A CA 1
ATOM 1297 C C . SER A 1 169 ? 0.765 13.005 -17.009 1.00 95.75 169 SER A C 1
ATOM 1299 O O . SER A 1 169 ? 1.632 12.172 -16.744 1.00 95.75 169 SER A O 1
ATOM 1301 N N . ALA A 1 170 ? 0.960 14.318 -16.896 1.00 95.06 170 ALA A N 1
ATOM 1302 C CA . ALA A 1 170 ? 2.106 14.945 -16.230 1.00 95.06 170 ALA A CA 1
ATOM 1303 C C . ALA A 1 170 ? 1.662 15.732 -14.984 1.00 95.06 170 ALA A C 1
ATOM 1305 O O . ALA A 1 170 ? 2.344 16.659 -14.547 1.00 95.06 170 ALA A O 1
ATOM 1306 N N . LEU A 1 171 ? 0.495 15.400 -14.435 1.00 97.31 171 LEU A N 1
ATOM 1307 C CA . LEU A 1 171 ? -0.035 16.037 -13.237 1.00 97.31 171 LEU A CA 1
ATOM 1308 C C . LEU A 1 171 ? 0.392 15.252 -11.998 1.00 97.31 171 LEU A C 1
ATOM 1310 O O . LEU A 1 171 ? 0.323 14.024 -11.988 1.00 97.31 171 LEU A O 1
ATOM 1314 N N . ILE A 1 172 ? 0.819 15.972 -10.962 1.00 98.19 172 ILE A N 1
ATOM 1315 C CA . ILE A 1 172 ? 1.000 15.409 -9.624 1.00 98.19 172 ILE A CA 1
ATOM 1316 C C . ILE A 1 172 ? -0.381 15.114 -9.033 1.00 98.19 172 ILE A C 1
ATOM 1318 O O . ILE A 1 172 ? -1.246 15.988 -9.078 1.00 98.19 172 ILE A O 1
ATOM 1322 N N . SER A 1 173 ? -0.587 13.905 -8.512 1.00 98.25 173 SER A N 1
ATOM 1323 C CA . SER A 1 173 ? -1.879 13.465 -7.973 1.00 98.25 173 SER A CA 1
ATOM 1324 C C . SER A 1 173 ? -1.725 12.288 -7.011 1.00 98.25 173 SER A C 1
ATOM 1326 O O . SER A 1 173 ? -0.864 11.423 -7.215 1.00 98.25 173 SER A O 1
ATOM 1328 N N . ALA A 1 174 ? -2.595 12.219 -6.001 1.00 98.12 174 ALA A N 1
ATOM 1329 C CA . ALA A 1 174 ? -2.751 11.037 -5.156 1.00 98.12 174 ALA A CA 1
ATOM 1330 C C . ALA A 1 174 ? -3.581 9.925 -5.838 1.00 98.12 174 ALA A C 1
ATOM 1332 O O . ALA A 1 174 ? -3.790 8.874 -5.240 1.00 98.12 174 ALA A O 1
ATOM 1333 N N . ASP A 1 175 ? -4.009 10.133 -7.093 1.00 98.69 175 ASP A N 1
ATOM 1334 C CA . ASP A 1 175 ? -4.852 9.236 -7.894 1.00 98.69 175 ASP A CA 1
ATOM 1335 C C . ASP A 1 175 ? -6.178 8.916 -7.167 1.00 98.69 175 ASP A C 1
ATOM 1337 O O . ASP A 1 175 ? -6.657 9.704 -6.341 1.00 98.69 175 ASP A O 1
ATOM 1341 N N . TYR A 1 176 ? -6.827 7.792 -7.483 1.00 98.62 176 TYR A N 1
ATOM 1342 C CA . TYR A 1 176 ? -8.121 7.458 -6.893 1.00 98.62 176 TYR A CA 1
ATOM 1343 C C . TYR A 1 176 ? -8.117 7.351 -5.351 1.00 98.62 176 TYR A C 1
ATOM 1345 O O . TYR A 1 176 ? -9.154 7.683 -4.771 1.00 98.62 176 TYR A O 1
ATOM 1353 N N . PRO A 1 177 ? -7.026 6.942 -4.654 1.00 98.69 177 PRO A N 1
ATOM 1354 C CA . PRO A 1 177 ? -6.970 6.988 -3.192 1.00 98.69 177 PRO A CA 1
ATOM 1355 C C . PRO A 1 177 ? -7.212 8.388 -2.629 1.00 98.69 177 PRO A C 1
ATOM 1357 O O . PRO A 1 177 ? -7.958 8.545 -1.663 1.00 98.69 177 PRO A O 1
ATOM 1360 N N . GLY A 1 178 ? -6.637 9.415 -3.264 1.00 98.31 178 GLY A N 1
ATOM 1361 C CA . GLY A 1 178 ? -6.862 10.807 -2.886 1.00 98.31 178 GLY A CA 1
ATOM 1362 C C . GLY A 1 178 ? -8.323 11.215 -3.049 1.00 98.31 178 GLY A C 1
ATOM 1363 O O . GLY A 1 178 ? -8.926 11.740 -2.113 1.00 98.31 178 GLY A O 1
ATOM 1364 N N . ALA A 1 179 ? -8.917 10.923 -4.210 1.00 98.44 179 ALA A N 1
ATOM 1365 C CA . ALA A 1 179 ? -10.325 11.226 -4.485 1.00 98.44 179 ALA A CA 1
ATOM 1366 C C . ALA A 1 179 ? -11.293 10.474 -3.551 1.00 98.44 179 ALA A C 1
ATOM 1368 O O . ALA A 1 179 ? -12.284 11.046 -3.091 1.00 98.44 179 ALA A O 1
ATOM 1369 N N . LEU A 1 180 ? -10.985 9.216 -3.220 1.00 98.44 180 LEU A N 1
ATOM 1370 C CA . LEU A 1 180 ? -11.713 8.415 -2.234 1.00 98.44 180 LEU A CA 1
ATOM 1371 C C . LEU A 1 180 ? -11.709 9.088 -0.859 1.00 98.44 180 LEU A C 1
ATOM 1373 O O . LEU A 1 180 ? -12.773 9.308 -0.279 1.00 98.44 180 LEU A O 1
ATOM 1377 N N . LEU A 1 181 ? -10.528 9.434 -0.338 1.00 97.75 181 LEU A N 1
ATOM 1378 C CA . LEU A 1 181 ? -10.418 10.039 0.989 1.00 97.75 181 LEU A CA 1
ATOM 1379 C C . LEU A 1 181 ? -11.064 11.424 1.045 1.00 97.75 181 LEU A C 1
ATOM 1381 O O . LEU A 1 181 ? -11.780 11.692 2.006 1.00 97.75 181 LEU A O 1
ATOM 1385 N N . ARG A 1 182 ? -10.901 12.258 0.007 1.00 96.38 182 ARG A N 1
ATOM 1386 C CA . ARG A 1 182 ? -11.599 13.552 -0.093 1.00 96.38 182 ARG A CA 1
ATOM 1387 C C . ARG A 1 182 ? -13.116 13.379 -0.033 1.00 96.38 182 ARG A C 1
ATOM 1389 O O . ARG A 1 182 ? -13.776 14.051 0.750 1.00 96.38 182 ARG A O 1
ATOM 1396 N N . SER A 1 183 ? -13.659 12.430 -0.794 1.00 96.62 183 SER A N 1
ATOM 1397 C CA . SER A 1 183 ? -15.103 12.157 -0.820 1.00 96.62 183 SER A CA 1
ATOM 1398 C C . SER A 1 183 ? -15.634 11.693 0.544 1.00 96.62 183 SER A C 1
ATOM 1400 O O . SER A 1 183 ? -16.720 12.090 0.965 1.00 96.62 183 SER A O 1
ATOM 1402 N N . LEU A 1 184 ? -14.867 10.860 1.258 1.00 95.56 184 LEU A N 1
ATOM 1403 C CA . LEU A 1 184 ? -15.218 10.413 2.610 1.00 95.56 184 LEU A CA 1
ATOM 1404 C C . LEU A 1 184 ? -15.102 11.535 3.645 1.00 95.56 184 LEU A C 1
ATOM 1406 O O . LEU A 1 184 ? -15.938 11.621 4.540 1.00 95.56 184 LEU A O 1
ATOM 1410 N N . GLU A 1 185 ? -14.095 12.397 3.522 1.00 93.75 185 GLU A N 1
ATOM 1411 C CA . GLU A 1 185 ? -13.913 13.572 4.374 1.00 93.75 185 GLU A CA 1
ATOM 1412 C C . GLU A 1 185 ? -15.059 14.567 4.193 1.00 93.75 185 GLU A C 1
ATOM 1414 O O . GLU A 1 185 ? -15.622 15.029 5.182 1.00 93.75 185 GLU A O 1
ATOM 1419 N N . GLU A 1 186 ? -15.473 14.843 2.956 1.00 91.81 186 GLU A N 1
ATOM 1420 C CA . GLU A 1 186 ? -16.632 15.691 2.660 1.00 91.81 186 GLU A CA 1
ATOM 1421 C C . GLU A 1 186 ? -17.919 15.131 3.283 1.00 91.81 186 GLU A C 1
ATOM 1423 O O . GLU A 1 186 ? -18.648 15.860 3.962 1.00 91.81 186 GLU A O 1
ATOM 1428 N N . ALA A 1 187 ? -18.171 13.827 3.128 1.00 88.62 187 ALA A N 1
ATOM 1429 C CA . ALA A 1 187 ? -19.327 13.158 3.728 1.00 88.62 187 ALA A CA 1
ATOM 1430 C C . ALA A 1 187 ? -19.250 13.081 5.267 1.00 88.62 187 ALA A C 1
ATOM 1432 O O . ALA A 1 187 ? -20.275 13.095 5.945 1.00 88.62 187 ALA A O 1
ATOM 1433 N N . GLY A 1 188 ? -18.039 13.005 5.822 1.00 81.06 188 GLY A N 1
ATOM 1434 C CA . GLY A 1 188 ? -17.751 12.898 7.252 1.00 81.06 188 GLY A CA 1
ATOM 1435 C C . GLY A 1 188 ? -17.498 14.232 7.957 1.00 81.06 188 GLY A C 1
ATOM 1436 O O . GLY A 1 188 ? -16.902 14.231 9.036 1.00 81.06 188 GLY A O 1
ATOM 1437 N N . HIS A 1 189 ? -17.892 15.364 7.366 1.00 78.62 189 HIS A N 1
ATOM 1438 C CA . HIS A 1 189 ? -17.685 16.710 7.923 1.00 78.62 189 HIS A CA 1
ATOM 1439 C C . HIS A 1 189 ? -16.213 17.047 8.247 1.00 78.62 189 HIS A C 1
ATOM 1441 O O . HIS A 1 189 ? -15.913 17.700 9.245 1.00 78.62 189 HIS A O 1
ATOM 1447 N N . GLY A 1 190 ? -15.285 16.607 7.397 1.00 79.62 190 GLY A N 1
ATOM 1448 C CA . GLY A 1 190 ? -13.849 16.880 7.490 1.00 79.62 190 GLY A CA 1
ATOM 1449 C C . GLY A 1 190 ? -13.066 15.917 8.385 1.00 79.62 190 GLY A C 1
ATOM 1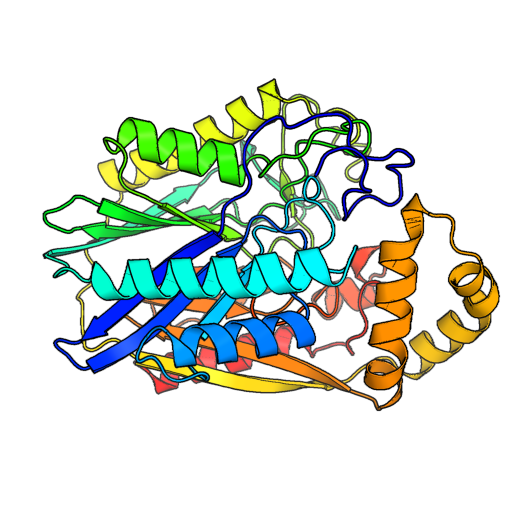450 O O . GLY A 1 190 ? -11.918 16.206 8.726 1.00 79.62 190 GLY A O 1
ATOM 1451 N N . THR A 1 191 ? -13.655 14.788 8.794 1.00 82.31 191 THR A N 1
ATOM 1452 C CA . THR A 1 191 ? -12.936 13.779 9.587 1.00 82.31 191 THR A CA 1
ATOM 1453 C C . THR A 1 191 ? -11.919 13.013 8.739 1.00 82.31 191 THR A C 1
ATOM 1455 O O . THR A 1 191 ? -12.297 12.435 7.721 1.00 82.31 191 THR A O 1
ATOM 1458 N N . PRO A 1 192 ? -10.635 12.973 9.145 1.00 82.44 192 PRO A N 1
ATOM 1459 C CA . PRO A 1 192 ? -9.578 12.418 8.312 1.00 82.44 192 PRO A CA 1
ATOM 1460 C C . PRO A 1 192 ? -9.701 10.900 8.161 1.00 82.44 192 PRO A C 1
ATOM 1462 O O . PRO A 1 192 ? -9.935 10.178 9.135 1.00 82.44 192 PRO A O 1
ATOM 1465 N N . GLY A 1 193 ? -9.467 10.420 6.941 1.00 92.12 193 GLY A N 1
ATOM 1466 C CA . GLY A 1 193 ? -9.300 8.999 6.641 1.00 92.12 193 GLY A CA 1
ATOM 1467 C C . GLY A 1 193 ? -7.854 8.625 6.306 1.00 92.12 193 GLY A C 1
ATOM 1468 O O . GLY A 1 193 ? -7.016 9.483 6.016 1.00 92.12 193 GLY A O 1
ATOM 1469 N N . VAL A 1 194 ? -7.568 7.326 6.320 1.00 97.06 194 VAL A N 1
ATOM 1470 C CA . VAL A 1 194 ? -6.324 6.717 5.843 1.00 97.06 194 VAL A CA 1
ATOM 1471 C C . VAL A 1 194 ? -6.670 5.630 4.840 1.00 97.06 194 VAL A C 1
ATOM 1473 O O . VAL A 1 194 ? -7.528 4.793 5.106 1.00 97.06 194 VAL A O 1
ATOM 1476 N N . PHE A 1 195 ? -5.993 5.639 3.695 1.00 98.62 195 PHE A N 1
ATOM 1477 C CA . PHE A 1 195 ? -6.082 4.573 2.707 1.00 98.62 195 PHE A CA 1
ATOM 1478 C C . PHE A 1 195 ? -4.834 3.698 2.784 1.00 98.62 195 PHE A C 1
ATOM 1480 O O . PHE A 1 195 ? -3.719 4.214 2.875 1.00 98.62 195 PHE A O 1
ATOM 1487 N N . LEU A 1 196 ? -5.025 2.386 2.747 1.00 98.75 196 LEU A N 1
ATOM 1488 C CA . LEU A 1 196 ? -3.970 1.388 2.662 1.00 98.75 196 LEU A CA 1
ATOM 1489 C C . LEU A 1 196 ? -4.231 0.534 1.427 1.00 98.75 196 LEU A C 1
ATOM 1491 O O . LEU A 1 196 ? -5.292 -0.070 1.301 1.00 98.75 196 LEU A O 1
ATOM 1495 N N . THR A 1 197 ? -3.276 0.464 0.513 1.00 98.75 197 THR A N 1
ATOM 1496 C CA . THR A 1 197 ? -3.461 -0.329 -0.704 1.00 98.75 197 THR A CA 1
ATOM 1497 C C . THR A 1 197 ? -3.404 -1.809 -0.354 1.00 98.75 197 THR A C 1
ATOM 1499 O O . THR A 1 197 ? -2.445 -2.264 0.271 1.00 98.75 197 THR A O 1
ATOM 1502 N N . GLY A 1 198 ? -4.429 -2.568 -0.747 1.00 98.69 198 GLY A N 1
ATOM 1503 C CA . GLY A 1 198 ? -4.445 -4.025 -0.599 1.00 98.69 198 GLY A CA 1
ATOM 1504 C C . GLY A 1 198 ? -3.396 -4.706 -1.486 1.00 98.69 198 GLY A C 1
ATOM 1505 O O . GLY A 1 198 ? -2.617 -4.052 -2.174 1.00 98.69 198 GLY A O 1
ATOM 1506 N N . CYS A 1 199 ? -3.373 -6.035 -1.515 1.00 98.75 199 CYS A N 1
ATOM 1507 C CA . CYS A 1 199 ? -2.465 -6.786 -2.386 1.00 98.75 199 CYS A CA 1
ATOM 1508 C C . CYS A 1 199 ? -2.899 -6.654 -3.849 1.00 98.75 199 CYS A C 1
ATOM 1510 O O . CYS A 1 199 ? -3.779 -7.374 -4.316 1.00 98.75 199 CYS A O 1
ATOM 1512 N N . ALA A 1 200 ? -2.305 -5.688 -4.549 1.00 98.44 200 ALA A N 1
ATOM 1513 C CA . ALA A 1 200 ? -2.701 -5.309 -5.898 1.00 98.44 200 ALA A CA 1
ATOM 1514 C C . ALA A 1 200 ? -1.656 -5.650 -6.970 1.00 98.44 200 ALA A C 1
ATOM 1516 O O . ALA A 1 200 ? -1.842 -5.259 -8.108 1.00 98.44 200 ALA A O 1
ATOM 1517 N N . GLY A 1 201 ? -0.592 -6.408 -6.674 1.00 98.38 201 GLY A N 1
ATOM 1518 C CA . GLY A 1 201 ? 0.519 -6.678 -7.608 1.00 98.38 201 GLY A CA 1
ATOM 1519 C C . GLY A 1 201 ? 0.101 -7.110 -9.027 1.00 98.38 201 GLY A C 1
ATOM 1520 O O . GLY A 1 201 ? 0.775 -6.793 -10.003 1.00 98.38 201 GLY A O 1
ATOM 1521 N N . ASN A 1 202 ? -1.041 -7.783 -9.159 1.00 98.44 202 ASN A N 1
ATOM 1522 C CA . ASN A 1 202 ? -1.649 -8.210 -10.418 1.00 98.44 202 ASN A CA 1
ATOM 1523 C C . ASN A 1 202 ? -3.022 -7.565 -10.715 1.00 98.44 202 ASN A C 1
ATOM 1525 O O . ASN A 1 202 ? -3.691 -7.987 -11.659 1.00 98.44 202 ASN A O 1
ATOM 1529 N N . ILE A 1 203 ? -3.451 -6.543 -9.966 1.00 98.75 203 ILE A N 1
ATOM 1530 C CA . ILE A 1 203 ? -4.786 -5.932 -10.056 1.00 98.75 203 ILE A CA 1
ATOM 1531 C C . ILE A 1 203 ? -4.715 -4.473 -10.499 1.00 98.75 203 ILE A C 1
ATOM 1533 O O . ILE A 1 203 ? -4.117 -3.622 -9.844 1.00 98.75 203 ILE A O 1
ATOM 1537 N N . ASN A 1 204 ? -5.416 -4.165 -11.586 1.00 98.44 204 ASN A N 1
ATOM 1538 C CA . ASN A 1 204 ? -5.589 -2.802 -12.073 1.00 98.44 204 ASN A CA 1
ATOM 1539 C C . ASN A 1 204 ? -7.028 -2.306 -11.821 1.00 98.44 204 ASN A C 1
ATOM 1541 O O . ASN A 1 204 ? -7.962 -3.112 -11.748 1.00 98.44 204 ASN A O 1
ATOM 1545 N N . PRO A 1 205 ? -7.228 -0.978 -11.748 1.00 98.19 205 PRO A N 1
ATOM 1546 C CA . PRO A 1 205 ? -8.545 -0.377 -11.632 1.00 98.19 205 PRO A CA 1
ATOM 1547 C C . PRO A 1 205 ? -9.274 -0.457 -12.978 1.00 98.19 205 PRO A C 1
ATOM 1549 O O . PRO A 1 205 ? -8.726 -0.080 -14.024 1.00 98.19 205 PRO A O 1
ATOM 1552 N N . LEU A 1 206 ? -10.516 -0.932 -12.952 1.00 98.00 206 LEU A N 1
ATOM 1553 C CA . LEU A 1 206 ? -11.433 -0.943 -14.085 1.00 98.00 206 LEU A CA 1
ATOM 1554 C C . LEU A 1 206 ? -12.147 0.411 -14.166 1.00 98.00 206 LEU A C 1
ATOM 1556 O O . LEU A 1 206 ? -12.947 0.771 -13.307 1.00 98.00 206 LEU A O 1
ATOM 1560 N N . THR A 1 207 ? -11.830 1.179 -15.204 1.00 97.44 207 THR A N 1
ATOM 1561 C CA . THR A 1 207 ? -12.441 2.489 -15.491 1.00 97.44 207 THR A CA 1
ATOM 1562 C C . THR A 1 207 ? -13.124 2.477 -16.859 1.00 97.44 207 THR A C 1
ATOM 1564 O O . THR A 1 207 ? -12.807 1.600 -17.669 1.00 97.44 207 THR A O 1
ATOM 1567 N N . PRO A 1 208 ? -14.013 3.438 -17.178 1.00 96.44 208 PRO A N 1
ATOM 1568 C CA . PRO A 1 208 ? -14.669 3.500 -18.486 1.00 96.44 208 PRO A CA 1
ATOM 1569 C C . PRO A 1 208 ? -13.698 3.469 -19.678 1.00 96.44 208 PRO A C 1
ATOM 1571 O O . PRO A 1 208 ? -14.004 2.876 -20.711 1.00 96.44 208 PRO A O 1
ATOM 1574 N N . SER A 1 209 ? -12.509 4.058 -19.533 1.00 94.81 209 SER A N 1
ATOM 1575 C CA . SER A 1 209 ? -11.471 4.086 -20.570 1.00 94.81 209 SER A CA 1
ATOM 1576 C C . SER A 1 209 ? -10.548 2.861 -20.590 1.00 94.81 209 SER A C 1
ATOM 1578 O O . SER A 1 209 ? -9.653 2.784 -21.440 1.00 94.81 209 SER A O 1
ATOM 1580 N N . THR A 1 210 ? -10.731 1.908 -19.671 1.00 96.00 210 THR A N 1
ATOM 1581 C CA . THR A 1 210 ? -9.913 0.694 -19.586 1.00 96.00 210 THR A CA 1
ATOM 1582 C C . THR A 1 210 ? -10.218 -0.263 -20.738 1.00 96.00 210 THR A C 1
ATOM 15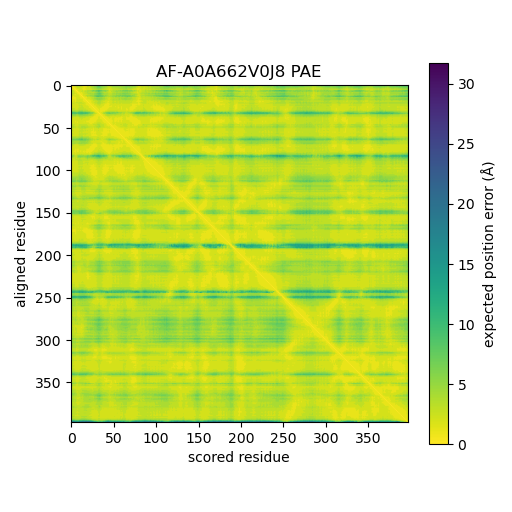84 O O . THR A 1 210 ? -11.367 -0.520 -21.090 1.00 96.00 210 THR A O 1
ATOM 1587 N N . ARG A 1 211 ? -9.157 -0.833 -21.313 1.00 95.12 211 ARG A N 1
ATOM 1588 C CA . ARG A 1 211 ? -9.215 -1.799 -22.409 1.00 95.12 211 ARG A CA 1
ATOM 1589 C C . ARG A 1 211 ? -8.774 -3.175 -21.933 1.00 95.12 211 ARG A C 1
ATOM 1591 O O . ARG A 1 211 ? -7.595 -3.405 -21.711 1.00 95.12 211 ARG A O 1
ATOM 1598 N N . LEU A 1 212 ? -9.712 -4.110 -21.802 1.00 95.88 212 LEU A N 1
ATOM 1599 C CA . LEU A 1 212 ?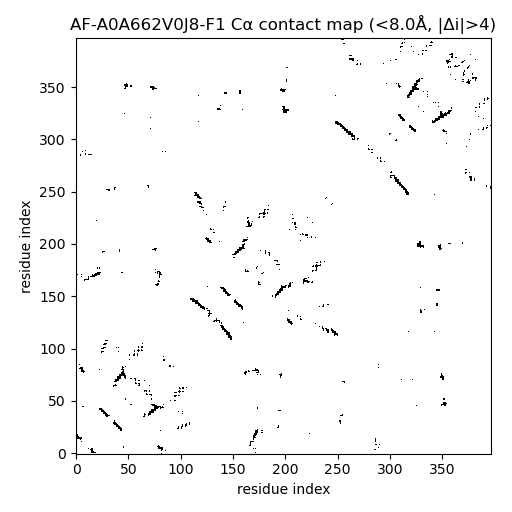 -9.395 -5.477 -21.358 1.00 95.88 212 LEU A CA 1
ATOM 1600 C C . LEU A 1 212 ? -8.633 -6.300 -22.413 1.00 95.88 212 LEU A C 1
ATOM 1602 O O . LEU A 1 212 ? -8.115 -7.368 -22.098 1.00 95.88 212 LEU A O 1
ATOM 1606 N N . ASP A 1 213 ? -8.594 -5.844 -23.668 1.00 96.50 213 ASP A N 1
ATOM 1607 C CA . ASP A 1 213 ? -7.761 -6.412 -24.732 1.00 96.50 213 ASP A CA 1
ATOM 1608 C C . ASP A 1 213 ? -6.293 -5.965 -24.655 1.00 96.50 213 ASP A C 1
ATOM 1610 O O . ASP A 1 213 ? -5.434 -6.638 -25.216 1.00 96.50 213 ASP A O 1
ATOM 1614 N N . ASP A 1 214 ? -6.010 -4.883 -23.927 1.00 95.38 214 ASP A N 1
ATOM 1615 C CA . ASP A 1 214 ? -4.663 -4.388 -23.638 1.00 95.38 214 ASP A CA 1
ATOM 1616 C C . ASP A 1 214 ? -4.570 -3.962 -22.158 1.00 95.38 214 ASP A C 1
ATOM 1618 O O . ASP A 1 214 ? -4.595 -2.771 -21.831 1.00 95.38 214 ASP A O 1
ATOM 1622 N N . PRO A 1 215 ? -4.522 -4.934 -21.229 1.00 93.75 215 PRO A N 1
ATOM 1623 C CA . PRO A 1 215 ? -4.680 -4.681 -19.795 1.00 93.75 215 PRO A CA 1
ATOM 1624 C C . PRO A 1 215 ? -3.534 -3.884 -19.154 1.00 93.75 215 PRO A C 1
ATOM 1626 O O . PRO A 1 215 ? -3.656 -3.425 -18.015 1.00 93.75 215 PRO A O 1
ATOM 1629 N N . TYR A 1 216 ? -2.420 -3.710 -19.867 1.00 94.25 216 TYR A N 1
ATOM 1630 C CA . TYR A 1 216 ? -1.277 -2.919 -19.417 1.00 94.25 216 TYR A CA 1
ATOM 1631 C C . TYR A 1 216 ? -1.288 -1.488 -19.986 1.00 94.25 216 TYR A C 1
ATOM 1633 O O . TYR A 1 216 ? -0.604 -0.618 -19.439 1.00 94.25 216 TYR A O 1
ATOM 1641 N N . ASP A 1 217 ? -2.096 -1.190 -21.014 1.00 94.88 217 ASP A N 1
ATOM 1642 C CA . ASP A 1 217 ? -2.285 0.179 -21.501 1.00 94.88 217 ASP A CA 1
ATOM 1643 C C . ASP A 1 217 ? -3.108 1.007 -20.506 1.00 94.88 217 ASP A C 1
ATOM 1645 O O . ASP A 1 217 ? -4.341 0.976 -20.460 1.00 94.88 217 ASP A O 1
ATOM 1649 N N . ARG A 1 218 ? -2.402 1.815 -19.713 1.00 95.25 218 ARG A N 1
ATOM 1650 C CA . ARG A 1 218 ? -3.004 2.795 -18.800 1.00 95.25 218 ARG A CA 1
ATOM 1651 C C . ARG A 1 218 ? -3.077 4.197 -19.386 1.00 95.25 218 ARG A C 1
ATOM 1653 O O . ARG A 1 218 ? -3.431 5.126 -18.678 1.00 95.25 218 ARG A O 1
ATOM 1660 N N . SER A 1 219 ? -2.765 4.404 -20.666 1.00 94.62 219 SER A N 1
ATOM 1661 C CA . SER A 1 219 ? -2.630 5.747 -21.249 1.00 94.62 219 SER A CA 1
ATOM 1662 C C . SER A 1 219 ? -3.923 6.574 -21.255 1.00 94.62 219 SER A C 1
ATOM 1664 O O . SER A 1 219 ? -3.860 7.793 -21.426 1.00 94.62 219 SER A O 1
ATOM 1666 N N . ARG A 1 220 ? -5.093 5.951 -21.086 1.00 94.31 220 ARG A N 1
ATOM 1667 C CA . ARG A 1 220 ? -6.395 6.564 -21.383 1.00 94.31 220 ARG A CA 1
ATOM 1668 C C . ARG A 1 220 ? -7.118 7.239 -20.230 1.00 94.31 220 ARG A C 1
ATOM 1670 O O . ARG A 1 220 ? -8.001 8.035 -20.526 1.00 94.31 220 ARG A O 1
ATOM 1677 N N . GLY A 1 221 ? -6.756 6.962 -18.982 1.00 95.56 221 GLY A N 1
ATOM 1678 C CA . GLY A 1 221 ? -7.495 7.531 -17.860 1.00 95.56 221 GLY A CA 1
ATOM 1679 C C . GLY A 1 221 ? -7.329 9.045 -17.738 1.00 95.56 221 GLY A C 1
ATOM 1680 O O . GLY A 1 221 ? -6.336 9.628 -18.192 1.00 95.56 221 GLY A O 1
ATOM 1681 N N . THR A 1 222 ? -8.342 9.679 -17.152 1.00 97.44 222 THR A N 1
ATOM 1682 C CA . THR A 1 222 ? -8.476 11.138 -17.064 1.00 97.44 222 THR A CA 1
ATOM 1683 C C . THR A 1 222 ? -8.667 11.589 -15.612 1.00 97.44 222 THR A C 1
ATOM 1685 O O . THR A 1 222 ? -9.027 10.770 -14.763 1.00 97.44 222 THR A O 1
ATOM 1688 N N . PRO A 1 223 ? -8.457 12.881 -15.294 1.00 98.12 223 PRO A N 1
ATOM 1689 C CA . PRO A 1 223 ? -8.795 13.430 -13.979 1.00 98.12 223 PRO A CA 1
ATOM 1690 C C . PRO A 1 223 ? -10.252 13.179 -13.560 1.00 98.12 223 PRO A C 1
ATOM 1692 O O . PRO A 1 223 ? -10.530 12.914 -12.396 1.00 98.12 223 PRO A O 1
ATOM 1695 N N . GLU A 1 224 ? -11.192 13.197 -14.503 1.00 98.38 224 GLU A N 1
ATOM 1696 C CA . GLU A 1 224 ? -12.601 12.904 -14.229 1.00 98.38 224 GLU A CA 1
ATOM 1697 C C . GLU A 1 224 ? -12.814 11.436 -13.842 1.00 98.38 224 GLU A C 1
ATOM 1699 O O . GLU A 1 224 ? -13.636 11.153 -12.972 1.00 98.38 224 GLU A O 1
ATOM 1704 N N . GLU A 1 225 ? -12.065 10.504 -14.445 1.00 98.31 225 GLU A N 1
ATOM 1705 C CA . GLU A 1 225 ? -12.103 9.091 -14.050 1.00 98.31 225 GLU A CA 1
ATOM 1706 C C . GLU A 1 225 ? -11.516 8.865 -12.655 1.00 98.31 225 GLU A C 1
ATOM 1708 O O . GLU A 1 225 ? -12.029 8.014 -11.932 1.00 98.31 225 GLU A O 1
ATOM 1713 N N . VAL A 1 226 ? -10.501 9.638 -12.249 1.00 98.50 226 VAL A N 1
ATOM 1714 C CA . VAL A 1 226 ? -9.979 9.613 -10.868 1.00 98.50 226 VAL A CA 1
ATOM 1715 C C . VAL A 1 226 ? -11.085 9.972 -9.882 1.00 98.50 226 VAL A C 1
ATOM 1717 O O . VAL A 1 226 ? -11.347 9.222 -8.941 1.00 98.50 226 VAL A O 1
ATOM 1720 N N . GLU A 1 227 ? -11.773 11.088 -10.126 1.00 98.25 227 GLU A N 1
ATOM 1721 C CA . GLU A 1 227 ? -12.866 11.560 -9.272 1.00 98.25 227 GLU A CA 1
ATOM 1722 C C . GLU A 1 227 ? -14.081 10.629 -9.302 1.00 98.25 227 GLU A C 1
ATOM 1724 O O . GLU A 1 227 ? -14.767 10.454 -8.295 1.00 98.25 227 GLU A O 1
ATOM 1729 N N . TRP A 1 228 ? -14.391 10.036 -10.455 1.00 98.31 228 TRP A N 1
ATOM 1730 C CA . TRP A 1 228 ? -15.456 9.042 -10.573 1.00 98.31 228 TRP A CA 1
ATOM 1731 C C . TRP A 1 228 ? -15.133 7.785 -9.760 1.00 98.31 228 TRP A C 1
ATOM 1733 O O . TRP A 1 228 ? -15.960 7.351 -8.960 1.00 98.31 228 TRP A O 1
ATOM 1743 N N . TYR A 1 229 ? -13.928 7.238 -9.922 1.00 98.62 229 TYR A N 1
ATOM 1744 C CA . TYR A 1 229 ? -13.515 6.000 -9.267 1.00 98.62 229 TYR A CA 1
ATOM 1745 C C . TYR A 1 229 ? -13.412 6.176 -7.748 1.00 98.62 229 TYR A C 1
ATOM 1747 O O . TYR A 1 229 ? -13.938 5.361 -6.989 1.00 98.62 229 TYR A O 1
ATOM 1755 N N . GLY A 1 230 ? -12.800 7.278 -7.295 1.00 98.31 230 GLY A N 1
ATOM 1756 C CA . GLY A 1 230 ? -12.712 7.619 -5.875 1.00 98.31 230 GLY A CA 1
ATOM 1757 C C . GLY A 1 230 ? -14.089 7.774 -5.225 1.00 98.31 230 GLY A C 1
ATOM 1758 O O . GLY A 1 230 ? -14.340 7.186 -4.173 1.00 98.31 230 GLY A O 1
ATOM 1759 N N . ARG A 1 231 ? -15.022 8.482 -5.881 1.00 98.06 231 ARG A N 1
ATOM 1760 C CA . ARG A 1 231 ? -16.406 8.622 -5.393 1.00 98.06 231 ARG A CA 1
ATOM 1761 C C . ARG A 1 231 ? -17.172 7.305 -5.393 1.00 98.06 231 ARG A C 1
ATOM 1763 O O . ARG A 1 231 ? -17.904 7.047 -4.443 1.00 98.06 231 ARG A O 1
ATOM 1770 N N . ALA A 1 232 ? -17.007 6.468 -6.417 1.00 98.12 232 ALA A N 1
ATOM 1771 C CA . ALA A 1 232 ? -17.638 5.151 -6.462 1.00 98.12 232 ALA A CA 1
ATOM 1772 C C . ALA A 1 232 ? -17.209 4.299 -5.256 1.00 98.12 232 ALA A C 1
ATOM 1774 O O . ALA A 1 232 ? -18.063 3.778 -4.542 1.00 98.12 232 ALA A O 1
ATOM 1775 N N . LEU A 1 233 ? -15.907 4.248 -4.956 1.00 98.12 233 LEU A N 1
ATOM 1776 C CA . LEU A 1 233 ? -15.403 3.565 -3.761 1.00 98.12 233 LEU A CA 1
ATOM 1777 C C . LEU A 1 233 ? -15.889 4.206 -2.456 1.00 98.12 233 LEU A C 1
ATOM 1779 O O . LEU A 1 233 ? -16.235 3.489 -1.520 1.00 98.12 233 LEU A O 1
ATOM 1783 N N . ALA A 1 234 ? -15.959 5.537 -2.379 1.00 97.56 234 ALA A N 1
ATOM 1784 C CA . ALA A 1 234 ? -16.457 6.224 -1.188 1.00 97.56 234 ALA A CA 1
ATOM 1785 C C . ALA A 1 234 ? -17.923 5.865 -0.906 1.00 97.56 234 ALA A C 1
ATOM 1787 O O . ALA A 1 234 ? -18.293 5.609 0.237 1.00 97.56 234 ALA A O 1
ATOM 1788 N N . LEU A 1 235 ? -18.751 5.780 -1.950 1.00 96.81 235 LEU A N 1
ATOM 1789 C CA . LEU A 1 235 ? -20.137 5.331 -1.834 1.00 96.81 235 LEU A CA 1
ATOM 1790 C C . LEU A 1 235 ? -20.228 3.868 -1.388 1.00 96.81 235 LEU A C 1
ATOM 1792 O O . LEU A 1 235 ? -21.081 3.548 -0.564 1.00 96.81 235 LEU A O 1
ATOM 1796 N N . GLU A 1 236 ? -19.345 2.992 -1.873 1.00 97.44 236 GLU A N 1
ATOM 1797 C CA . GLU A 1 236 ? -19.271 1.603 -1.407 1.00 97.44 236 GLU A CA 1
ATOM 1798 C C . GLU A 1 236 ? -18.914 1.511 0.084 1.00 97.44 236 GLU A C 1
ATOM 1800 O O . GLU A 1 236 ? -19.535 0.732 0.807 1.00 97.44 236 GLU A O 1
ATOM 1805 N N . VAL A 1 237 ? -17.990 2.351 0.565 1.00 96.69 237 VAL A N 1
ATOM 1806 C CA . VAL A 1 237 ? -17.642 2.467 1.992 1.00 96.69 237 VAL A CA 1
ATOM 1807 C C . VAL A 1 237 ? -18.835 2.956 2.816 1.00 96.69 237 VAL A C 1
ATOM 1809 O O . VAL A 1 237 ? -19.224 2.292 3.774 1.00 96.69 237 VAL A O 1
ATOM 1812 N N . LEU A 1 238 ? -19.460 4.074 2.433 1.00 94.81 238 LEU A N 1
ATOM 1813 C CA . LEU A 1 238 ? -20.599 4.645 3.165 1.00 94.81 238 LEU A CA 1
ATOM 1814 C C . LEU A 1 238 ? -21.802 3.688 3.187 1.00 94.81 238 LEU A C 1
ATOM 1816 O O . LEU A 1 238 ? -22.474 3.545 4.210 1.00 94.81 238 LEU A O 1
ATOM 1820 N N . LYS A 1 239 ? -22.053 2.986 2.074 1.00 95.12 239 LYS A N 1
ATOM 1821 C CA . LYS A 1 239 ? -23.057 1.918 1.987 1.00 95.12 239 LYS A CA 1
ATOM 1822 C C . LYS A 1 239 ? -22.726 0.777 2.948 1.00 95.12 239 LYS A C 1
ATOM 1824 O O . LYS A 1 239 ? -23.616 0.311 3.656 1.00 95.12 239 LYS A O 1
ATOM 1829 N N . ALA A 1 240 ? -21.465 0.347 3.000 1.00 94.88 240 ALA A N 1
ATOM 1830 C CA . ALA A 1 240 ? -21.040 -0.721 3.895 1.00 94.88 240 ALA A CA 1
ATOM 1831 C C . ALA A 1 240 ? -21.250 -0.362 5.366 1.00 94.88 240 ALA A C 1
ATOM 1833 O O . ALA A 1 240 ? -21.833 -1.155 6.104 1.00 94.88 240 ALA A O 1
ATOM 1834 N N . GLU A 1 241 ? -20.836 0.840 5.772 1.00 93.00 241 GLU A N 1
ATOM 1835 C CA . GLU A 1 241 ? -21.032 1.339 7.136 1.00 93.00 241 GLU A CA 1
ATOM 1836 C C . GLU A 1 241 ? -22.519 1.444 7.511 1.00 93.00 241 GLU A C 1
ATOM 1838 O O . GLU A 1 241 ? -22.885 1.174 8.651 1.00 93.00 241 GLU A O 1
ATOM 1843 N N . GLY A 1 242 ? -23.386 1.809 6.562 1.00 90.00 242 GLY A N 1
ATOM 1844 C CA . GLY A 1 242 ? -24.820 1.968 6.812 1.00 90.00 242 GLY A CA 1
ATOM 1845 C C . GLY A 1 242 ? -25.633 0.668 6.837 1.00 90.00 242 GLY A C 1
ATOM 1846 O O . GLY A 1 242 ? -26.700 0.644 7.447 1.00 90.00 242 GLY A O 1
ATOM 1847 N N . VAL A 1 243 ? -25.173 -0.396 6.166 1.00 88.75 243 VAL A N 1
ATOM 1848 C CA . VAL A 1 243 ? -25.986 -1.610 5.930 1.00 88.75 243 VAL A CA 1
ATOM 1849 C C . VAL A 1 243 ? -25.371 -2.880 6.524 1.00 88.75 243 VAL A C 1
ATOM 1851 O O . VAL A 1 243 ? -26.107 -3.743 7.002 1.00 88.75 243 VAL A O 1
ATOM 1854 N N . TRP A 1 244 ? -24.043 -3.019 6.504 1.00 87.88 244 TRP A N 1
ATOM 1855 C CA . TRP A 1 244 ? -23.342 -4.271 6.842 1.00 87.88 244 TRP A CA 1
ATOM 1856 C C . TRP A 1 244 ? -22.273 -4.094 7.925 1.00 87.88 244 TRP A C 1
ATOM 1858 O O . TRP A 1 244 ? -21.345 -4.900 8.019 1.00 87.88 244 TRP A O 1
ATOM 1868 N N . ALA A 1 245 ? -22.389 -3.039 8.730 1.00 91.88 245 ALA A N 1
ATOM 1869 C CA . ALA A 1 245 ? -21.489 -2.783 9.841 1.00 91.88 245 ALA A CA 1
ATOM 1870 C C . ALA A 1 245 ? -21.569 -3.889 10.903 1.00 91.88 245 ALA A C 1
ATOM 1872 O O . ALA A 1 245 ? -22.644 -4.246 11.386 1.00 91.88 245 ALA A O 1
ATOM 1873 N N . ALA A 1 246 ? -20.403 -4.392 11.290 1.00 94.81 246 ALA A N 1
ATOM 1874 C CA . ALA A 1 246 ? -20.193 -5.134 12.521 1.00 94.81 246 ALA A CA 1
ATOM 1875 C C . ALA A 1 246 ? -19.512 -4.224 13.549 1.00 94.81 246 ALA A C 1
ATOM 1877 O O . ALA A 1 246 ? -18.754 -3.326 13.181 1.00 94.81 246 ALA A O 1
ATOM 1878 N N . GLU A 1 247 ? -19.748 -4.484 14.831 1.00 95.56 247 GLU A N 1
ATOM 1879 C CA . GLU A 1 247 ? -19.103 -3.780 15.943 1.00 95.56 247 GLU A CA 1
ATOM 1880 C C . GLU A 1 247 ? -18.195 -4.768 16.691 1.00 95.56 247 GLU A C 1
ATOM 1882 O O . GLU A 1 247 ? -18.634 -5.365 17.675 1.00 95.56 247 GLU A O 1
ATOM 1887 N N . PRO A 1 248 ? -16.974 -5.038 16.183 1.00 93.94 248 PRO A N 1
ATOM 1888 C CA . PRO A 1 248 ? -16.040 -5.936 16.852 1.00 93.94 248 PRO A CA 1
ATOM 1889 C C . PRO A 1 248 ? -15.682 -5.423 18.246 1.00 93.94 248 PRO A C 1
ATOM 1891 O O . PRO A 1 248 ? -15.487 -4.224 18.460 1.00 93.94 248 PRO A O 1
ATOM 1894 N N . SER A 1 249 ? -15.542 -6.357 19.181 1.00 91.56 249 SER A N 1
ATOM 1895 C CA . SER A 1 249 ? -15.113 -6.062 20.543 1.00 91.56 249 SER A CA 1
ATOM 1896 C C . SER A 1 249 ? -13.674 -5.553 20.539 1.00 91.56 249 SER A C 1
ATOM 1898 O O . SER A 1 249 ? -12.791 -6.157 19.926 1.00 91.56 249 SER A O 1
ATOM 1900 N N . ILE A 1 250 ? -13.438 -4.454 21.252 1.00 85.75 250 ILE A N 1
ATOM 1901 C CA . ILE A 1 250 ? -12.111 -3.861 21.419 1.00 85.75 250 ILE A CA 1
ATOM 1902 C C . ILE A 1 250 ? -11.452 -4.497 22.643 1.00 85.75 250 ILE A C 1
ATOM 1904 O O . ILE A 1 250 ? -12.063 -4.574 23.710 1.00 85.75 250 ILE A O 1
ATOM 1908 N N . SER A 1 251 ? -10.202 -4.924 22.504 1.00 88.38 251 SER A N 1
ATOM 1909 C CA . SER A 1 251 ? -9.343 -5.307 23.627 1.00 88.38 251 SER A CA 1
ATOM 1910 C C . SER A 1 251 ? -8.026 -4.533 23.576 1.00 88.38 251 SER A C 1
ATOM 1912 O O . SER A 1 251 ? -7.854 -3.640 22.742 1.00 88.38 251 SER A O 1
ATOM 1914 N N . GLU A 1 252 ? -7.114 -4.849 24.497 1.00 91.31 252 GLU A N 1
ATOM 1915 C CA . GLU A 1 252 ? -5.774 -4.269 24.532 1.00 91.31 252 GLU A CA 1
ATOM 1916 C C . GLU A 1 252 ? -5.093 -4.396 23.155 1.00 91.31 252 GLU A C 1
ATOM 1918 O O . GLU A 1 252 ? -4.887 -5.516 22.674 1.00 91.31 252 GLU A O 1
ATOM 1923 N N . PRO A 1 253 ? -4.758 -3.270 22.503 1.00 94.38 253 PRO A N 1
ATOM 1924 C CA . PRO A 1 253 ? -4.187 -3.290 21.171 1.00 94.38 253 PRO A CA 1
ATOM 1925 C C . PRO A 1 253 ? -2.753 -3.829 21.198 1.00 94.38 253 PRO A C 1
ATOM 1927 O O . PRO A 1 253 ? -1.919 -3.383 21.985 1.00 94.38 253 PRO A O 1
ATOM 1930 N N . ARG A 1 254 ? -2.445 -4.774 20.306 1.00 95.31 254 ARG A N 1
ATOM 1931 C CA . ARG A 1 254 ? -1.146 -5.460 20.250 1.00 95.31 254 ARG A CA 1
ATOM 1932 C C . ARG A 1 254 ? -0.528 -5.335 18.872 1.00 95.31 254 ARG A C 1
ATOM 1934 O O . ARG A 1 254 ? -1.150 -5.670 17.866 1.00 95.31 254 ARG A O 1
ATOM 1941 N N . MET A 1 255 ? 0.710 -4.854 18.845 1.00 96.81 255 MET A N 1
ATOM 1942 C CA . MET A 1 255 ? 1.514 -4.703 17.640 1.00 96.81 255 MET A CA 1
ATOM 1943 C C . MET A 1 255 ? 2.677 -5.686 17.685 1.00 96.81 255 MET A C 1
ATOM 1945 O O . MET A 1 255 ? 3.467 -5.651 18.626 1.00 96.81 255 MET A O 1
ATOM 1949 N N . LEU A 1 256 ? 2.818 -6.514 16.653 1.00 97.06 256 LEU A N 1
ATOM 1950 C CA . LEU A 1 256 ? 4.022 -7.313 16.438 1.00 97.06 256 LEU A CA 1
ATOM 1951 C C . LEU A 1 256 ? 4.566 -7.072 15.042 1.00 97.06 256 LEU A C 1
ATOM 1953 O O . LEU A 1 256 ? 3.826 -6.992 14.065 1.00 97.06 256 LEU A O 1
ATOM 1957 N N . CYS A 1 257 ? 5.886 -7.000 14.951 1.00 96.94 257 CYS A N 1
ATOM 1958 C CA . CYS A 1 257 ? 6.600 -6.899 13.693 1.00 96.94 257 CYS A CA 1
ATOM 1959 C C . CYS A 1 257 ? 7.729 -7.916 13.657 1.00 96.94 257 CYS A C 1
ATOM 1961 O O . CYS A 1 257 ? 8.428 -8.112 14.651 1.00 96.94 257 CYS A O 1
ATOM 1963 N N . ARG A 1 258 ? 7.964 -8.496 12.483 1.00 96.75 258 ARG A N 1
ATOM 1964 C CA . ARG A 1 258 ? 9.036 -9.458 12.253 1.00 96.75 258 ARG A CA 1
ATOM 1965 C C . ARG A 1 258 ? 9.810 -9.085 10.999 1.00 96.75 258 ARG A C 1
ATOM 1967 O O . ARG A 1 258 ? 9.231 -8.885 9.931 1.00 96.75 258 ARG A O 1
ATOM 1974 N N . GLU A 1 259 ? 11.124 -8.981 11.152 1.00 96.62 259 GLU A N 1
ATOM 1975 C CA . GLU A 1 259 ? 12.043 -8.900 10.018 1.00 96.62 259 GLU A CA 1
ATOM 1976 C C . GLU A 1 259 ? 12.197 -10.304 9.420 1.00 96.62 259 GLU A C 1
ATOM 1978 O O . GLU A 1 259 ? 12.343 -11.292 10.144 1.00 96.62 259 GLU A O 1
ATOM 1983 N N . VAL A 1 260 ? 12.169 -10.399 8.096 1.00 96.12 260 VAL A N 1
ATOM 1984 C CA . VAL A 1 260 ? 12.301 -11.646 7.347 1.00 96.12 260 VAL A CA 1
ATOM 1985 C C . VAL A 1 260 ? 13.328 -11.474 6.236 1.00 96.12 260 VAL A C 1
ATOM 1987 O O . VAL A 1 260 ? 13.402 -10.441 5.575 1.00 96.12 260 VAL A O 1
ATOM 1990 N N . ARG A 1 261 ? 14.132 -12.517 6.027 1.00 96.94 261 ARG A N 1
ATOM 1991 C CA . ARG A 1 261 ? 15.040 -12.630 4.885 1.00 96.94 261 ARG A CA 1
ATOM 1992 C C . ARG A 1 261 ? 14.401 -13.519 3.837 1.00 96.94 261 ARG A C 1
ATOM 1994 O O . ARG A 1 261 ? 14.212 -14.713 4.094 1.00 96.94 261 ARG A O 1
ATOM 2001 N N . LEU A 1 262 ? 14.063 -12.921 2.701 1.00 97.44 262 LEU A N 1
ATOM 2002 C CA . LEU A 1 262 ? 13.495 -13.617 1.554 1.00 97.44 262 LEU A CA 1
ATOM 2003 C C . LEU A 1 262 ? 14.616 -13.982 0.597 1.00 97.44 262 LEU A C 1
ATOM 2005 O O . LEU A 1 262 ? 15.403 -13.112 0.222 1.00 97.44 262 LEU A O 1
ATOM 2009 N N . ARG A 1 263 ? 14.705 -15.259 0.231 1.00 98.06 263 ARG A N 1
ATOM 2010 C CA . ARG A 1 263 ? 15.736 -15.743 -0.696 1.00 98.06 263 ARG A CA 1
ATOM 2011 C C . ARG A 1 263 ? 15.545 -15.139 -2.080 1.00 98.06 263 ARG A C 1
ATOM 2013 O O . ARG A 1 263 ? 14.410 -14.902 -2.498 1.00 98.06 263 ARG A O 1
ATOM 2020 N N . THR A 1 264 ? 16.646 -14.896 -2.784 1.00 98.19 264 THR A N 1
ATOM 2021 C CA . THR A 1 264 ? 16.630 -14.250 -4.100 1.00 98.19 264 THR A CA 1
ATOM 2022 C C . THR A 1 264 ? 17.149 -15.131 -5.226 1.00 98.19 264 THR A C 1
ATOM 2024 O O . THR A 1 264 ? 18.036 -15.957 -5.036 1.00 98.19 264 THR A O 1
ATOM 2027 N N . ARG A 1 265 ? 16.645 -14.886 -6.441 1.00 97.44 265 ARG A N 1
ATOM 2028 C CA . ARG A 1 265 ? 17.074 -15.540 -7.688 1.00 97.44 265 ARG A CA 1
ATOM 2029 C C . ARG A 1 265 ? 18.404 -14.961 -8.180 1.00 97.44 265 ARG A C 1
ATOM 2031 O O . ARG A 1 265 ? 18.451 -14.192 -9.140 1.00 97.44 265 ARG A O 1
ATOM 2038 N N . THR A 1 266 ? 19.488 -15.279 -7.473 1.00 97.38 266 THR A N 1
ATOM 2039 C CA . THR A 1 266 ? 20.829 -14.699 -7.685 1.00 97.38 266 THR A CA 1
ATOM 2040 C C . THR A 1 266 ? 21.387 -14.944 -9.082 1.00 97.38 266 THR A C 1
ATOM 2042 O O . THR A 1 266 ? 21.959 -14.028 -9.670 1.00 97.38 266 THR A O 1
ATOM 2045 N N . GLU A 1 267 ? 21.212 -16.148 -9.627 1.00 96.75 267 GLU A N 1
ATOM 2046 C CA . GLU A 1 267 ? 21.730 -16.521 -10.948 1.00 96.75 267 GLU A CA 1
ATOM 2047 C C . GLU A 1 267 ? 21.043 -15.728 -12.069 1.00 96.75 267 GLU A C 1
ATOM 2049 O O . GLU A 1 267 ? 21.710 -15.110 -12.900 1.00 96.75 267 GLU A O 1
ATOM 2054 N N . GLU A 1 268 ? 19.709 -15.667 -12.048 1.00 97.12 268 GLU A N 1
ATOM 2055 C CA . GLU A 1 268 ? 18.910 -14.895 -13.010 1.00 97.12 268 GLU A CA 1
ATOM 2056 C C . GLU A 1 268 ? 19.211 -13.393 -12.911 1.00 97.12 268 GLU A C 1
ATOM 2058 O O . GLU A 1 268 ? 19.328 -12.700 -13.924 1.00 97.12 268 GLU A O 1
ATOM 2063 N N . TRP A 1 269 ? 19.391 -12.888 -11.686 1.00 97.38 269 TRP A N 1
ATOM 2064 C CA . TRP A 1 269 ? 19.797 -11.507 -11.447 1.00 97.38 269 TRP A CA 1
ATOM 2065 C C . TRP A 1 269 ? 21.190 -11.201 -12.005 1.00 97.38 269 TRP A C 1
ATOM 2067 O O . TRP A 1 269 ? 21.384 -10.155 -12.624 1.00 97.38 269 TRP A O 1
ATOM 2077 N N . ALA A 1 270 ? 22.163 -12.096 -11.813 1.00 97.56 270 ALA A N 1
ATOM 2078 C CA . ALA A 1 270 ? 23.516 -11.921 -12.331 1.00 97.56 270 ALA A CA 1
ATOM 2079 C C . ALA A 1 270 ? 23.526 -11.843 -13.865 1.00 97.56 270 ALA A C 1
ATOM 2081 O O . ALA A 1 270 ? 24.145 -10.931 -14.416 1.00 97.56 270 ALA A O 1
ATOM 2082 N N . ALA A 1 271 ? 22.777 -12.725 -14.536 1.00 97.56 271 ALA A N 1
ATOM 2083 C CA . ALA A 1 271 ? 22.621 -12.705 -15.990 1.00 97.56 271 ALA A CA 1
ATOM 2084 C C . ALA A 1 271 ? 21.983 -11.393 -16.483 1.00 97.56 271 ALA A C 1
ATOM 2086 O O . ALA A 1 271 ? 22.509 -10.745 -17.388 1.00 97.56 271 ALA A O 1
ATOM 2087 N N . PHE A 1 272 ? 20.904 -10.941 -15.834 1.00 97.38 272 PHE A N 1
ATOM 2088 C CA . PHE A 1 272 ? 20.275 -9.654 -16.144 1.00 97.38 272 PHE A CA 1
ATOM 2089 C C . PHE A 1 272 ? 21.245 -8.476 -15.976 1.00 97.38 272 PHE A C 1
ATOM 2091 O O . PHE A 1 272 ? 21.294 -7.581 -16.816 1.00 97.38 272 PHE A O 1
ATOM 2098 N N . MET A 1 273 ? 22.030 -8.457 -14.897 1.00 97.31 273 MET A N 1
ATOM 2099 C CA . MET A 1 273 ? 22.986 -7.379 -14.631 1.00 97.31 273 MET A CA 1
ATOM 2100 C C . MET A 1 273 ? 24.147 -7.367 -15.624 1.00 97.31 273 MET A C 1
ATOM 2102 O O . MET A 1 273 ? 24.669 -6.293 -15.926 1.00 97.31 273 MET A O 1
ATOM 2106 N N . GLU A 1 274 ? 24.565 -8.531 -16.121 1.00 96.75 274 GLU A N 1
ATOM 2107 C CA . GLU A 1 274 ? 25.541 -8.631 -17.205 1.00 96.75 274 GLU A CA 1
ATOM 2108 C C . GLU A 1 274 ? 24.982 -8.030 -18.500 1.00 96.75 274 GLU A C 1
ATOM 2110 O O . GLU A 1 274 ? 25.639 -7.186 -19.107 1.00 96.75 274 GLU A O 1
ATOM 2115 N N . GLU A 1 275 ? 23.744 -8.378 -18.856 1.00 97.19 275 GLU A N 1
ATOM 2116 C CA . GLU A 1 275 ? 23.072 -7.897 -20.067 1.00 97.19 275 GLU A CA 1
ATOM 2117 C C . GLU A 1 275 ? 22.746 -6.392 -20.016 1.00 97.19 275 GLU A C 1
ATOM 2119 O O . GLU A 1 275 ? 22.927 -5.670 -20.995 1.00 97.19 275 GLU A O 1
ATOM 2124 N N . GLN A 1 276 ? 22.276 -5.895 -18.870 1.00 96.44 276 GLN A N 1
ATOM 2125 C CA . GLN A 1 276 ? 21.695 -4.553 -18.747 1.00 96.44 276 GLN A CA 1
ATOM 2126 C C . GLN A 1 276 ? 22.659 -3.499 -18.192 1.00 96.44 276 GLN A C 1
ATOM 2128 O O . GLN A 1 276 ? 22.272 -2.339 -18.036 1.00 96.44 276 GLN A O 1
ATOM 2133 N N . ARG A 1 277 ? 23.920 -3.855 -17.910 1.00 93.56 277 ARG A N 1
ATOM 2134 C CA . ARG A 1 277 ? 24.922 -2.954 -17.307 1.00 93.56 277 ARG A CA 1
ATOM 2135 C C . ARG A 1 277 ? 25.008 -1.600 -18.011 1.00 93.56 277 ARG A C 1
ATOM 2137 O O . ARG A 1 277 ? 24.894 -0.556 -17.365 1.00 93.56 277 ARG A O 1
ATOM 2144 N N . ASP A 1 278 ? 25.188 -1.623 -19.328 1.00 94.75 278 ASP A N 1
ATOM 2145 C CA . ASP A 1 278 ? 25.374 -0.409 -20.123 1.00 94.75 278 ASP A CA 1
ATOM 2146 C C . ASP A 1 278 ? 24.077 0.398 -20.234 1.00 94.75 278 ASP A C 1
ATOM 2148 O O . ASP A 1 278 ? 24.107 1.630 -20.175 1.00 94.75 278 ASP A O 1
ATOM 2152 N N . ALA A 1 279 ? 22.930 -0.279 -20.335 1.00 95.06 279 ALA A N 1
ATOM 2153 C CA . ALA A 1 279 ? 21.619 0.364 -20.375 1.00 95.06 279 ALA A CA 1
ATOM 2154 C C . ALA A 1 279 ? 21.300 1.088 -19.056 1.00 95.06 279 ALA A C 1
ATOM 2156 O O . ALA A 1 279 ? 20.819 2.222 -19.073 1.00 95.06 279 ALA A O 1
ATOM 2157 N N . LEU A 1 280 ? 21.624 0.474 -17.914 1.00 94.94 280 LEU A N 1
ATOM 2158 C CA . LEU A 1 280 ? 21.446 1.062 -16.584 1.00 94.94 280 LEU A CA 1
ATOM 2159 C C . LEU A 1 280 ? 22.364 2.273 -16.374 1.00 94.94 280 LEU A C 1
ATOM 2161 O O . LEU A 1 280 ? 21.907 3.317 -15.905 1.00 94.94 280 LEU A O 1
ATOM 2165 N N . ALA A 1 281 ? 23.639 2.166 -16.763 1.00 93.69 281 ALA A N 1
ATOM 2166 C CA . ALA A 1 281 ? 24.604 3.261 -16.648 1.00 93.69 281 ALA A CA 1
ATOM 2167 C C . ALA A 1 281 ? 24.205 4.485 -17.492 1.00 93.69 281 ALA A C 1
ATOM 2169 O O . ALA A 1 281 ? 24.386 5.630 -17.069 1.00 93.69 281 ALA A O 1
ATOM 2170 N N . ASN A 1 282 ? 23.613 4.242 -18.664 1.00 94.88 282 ASN A N 1
ATOM 2171 C CA . ASN A 1 282 ? 23.217 5.273 -19.622 1.00 94.88 282 ASN A CA 1
ATOM 2172 C C . ASN A 1 282 ? 21.710 5.573 -19.606 1.00 94.88 282 ASN A C 1
ATOM 2174 O O . ASN A 1 282 ? 21.186 6.153 -20.560 1.00 94.88 282 ASN A O 1
ATOM 2178 N N . ALA A 1 283 ? 21.005 5.210 -18.529 1.00 93.62 283 ALA A N 1
ATOM 2179 C CA . ALA A 1 283 ? 19.561 5.372 -18.456 1.00 93.62 283 ALA A CA 1
ATOM 2180 C C . ALA A 1 283 ? 19.144 6.846 -18.674 1.00 93.62 283 ALA A C 1
ATOM 2182 O O . ALA A 1 283 ? 19.667 7.756 -17.998 1.00 93.62 283 ALA A O 1
ATOM 2183 N N . PRO A 1 284 ? 18.187 7.109 -19.590 1.00 93.31 284 PRO A N 1
ATOM 2184 C CA . PRO A 1 284 ? 17.698 8.457 -19.844 1.00 93.31 284 PRO A CA 1
ATOM 2185 C C . PRO A 1 284 ? 17.014 9.028 -18.590 1.00 93.31 284 PRO A C 1
ATOM 2187 O O . PRO A 1 284 ? 16.567 8.264 -17.730 1.00 93.31 284 PRO A O 1
ATOM 2190 N N . PRO A 1 285 ? 16.874 10.363 -18.462 1.00 89.56 285 PRO A N 1
ATOM 2191 C CA . PRO A 1 285 ? 16.355 10.992 -17.243 1.00 89.56 285 PRO A CA 1
ATOM 2192 C C . PRO A 1 285 ? 15.029 10.409 -16.732 1.00 89.56 285 PRO A C 1
ATOM 2194 O O . PRO A 1 285 ? 14.880 10.193 -15.532 1.00 89.56 285 PRO A O 1
ATOM 2197 N N . HIS A 1 286 ? 14.107 10.080 -17.640 1.00 87.88 286 HIS A N 1
ATOM 2198 C CA . HIS A 1 286 ? 12.800 9.512 -17.305 1.00 87.88 286 HIS A CA 1
ATOM 2199 C C . HIS A 1 286 ? 12.839 8.047 -16.831 1.00 87.88 286 HIS A C 1
ATOM 2201 O O . HIS A 1 286 ? 11.891 7.610 -16.190 1.00 87.88 286 HIS A O 1
ATOM 2207 N N . LEU A 1 287 ? 13.922 7.302 -17.091 1.00 91.00 287 LEU A N 1
ATOM 2208 C CA . LEU A 1 287 ? 14.138 5.929 -16.597 1.00 91.00 287 LEU A CA 1
ATOM 2209 C C . LEU A 1 287 ? 15.160 5.853 -15.461 1.00 91.00 287 LEU A C 1
ATOM 2211 O O . LEU A 1 287 ? 15.390 4.782 -14.903 1.00 91.00 287 LEU A O 1
ATOM 2215 N N . ARG A 1 288 ? 15.763 6.982 -15.075 1.00 87.69 288 ARG A N 1
ATOM 2216 C CA . ARG A 1 288 ? 16.769 7.022 -14.007 1.00 87.69 288 ARG A CA 1
ATOM 2217 C C . ARG A 1 288 ? 16.232 6.504 -12.674 1.00 87.69 288 ARG A C 1
ATOM 2219 O O . ARG A 1 288 ? 16.983 5.942 -11.890 1.00 87.69 288 ARG A O 1
ATOM 2226 N N . TRP A 1 289 ? 14.929 6.651 -12.425 1.00 85.25 289 TRP A N 1
ATOM 2227 C CA . TRP A 1 289 ? 14.292 6.072 -11.243 1.00 85.25 289 TRP A CA 1
ATOM 2228 C C . TRP A 1 289 ? 14.391 4.545 -11.206 1.00 85.25 289 TRP A C 1
ATOM 2230 O O . TRP A 1 289 ? 14.794 4.010 -10.175 1.00 85.25 289 TRP A O 1
ATOM 2240 N N . LEU A 1 290 ? 14.102 3.878 -12.325 1.00 89.62 290 LEU A N 1
ATOM 2241 C CA . LEU A 1 290 ? 14.158 2.426 -12.448 1.00 89.62 290 LEU A CA 1
ATOM 2242 C C . LEU A 1 290 ? 15.607 1.941 -12.383 1.00 89.62 290 LEU A C 1
ATOM 2244 O O . LEU A 1 290 ? 15.916 1.023 -11.629 1.00 89.62 290 LEU A O 1
ATOM 2248 N N . ALA A 1 291 ? 16.515 2.609 -13.100 1.00 91.50 291 ALA A N 1
ATOM 2249 C CA . ALA A 1 291 ? 17.932 2.260 -13.074 1.00 91.50 291 ALA A CA 1
ATOM 2250 C C . ALA A 1 291 ? 18.515 2.347 -11.657 1.00 91.50 291 ALA A C 1
ATOM 2252 O O . ALA A 1 291 ? 19.156 1.411 -11.185 1.00 91.50 291 ALA A O 1
ATOM 2253 N N . ASP A 1 292 ? 18.227 3.429 -10.931 1.00 88.50 292 ASP A N 1
ATOM 2254 C CA . ASP A 1 292 ? 18.703 3.571 -9.561 1.00 88.50 292 ASP A CA 1
ATOM 2255 C C . ASP A 1 292 ? 18.073 2.536 -8.609 1.00 88.50 292 ASP A C 1
ATOM 2257 O O . ASP A 1 292 ? 18.718 2.144 -7.638 1.00 88.50 292 ASP A O 1
ATOM 2261 N N . GLN A 1 293 ? 16.811 2.130 -8.821 1.00 88.00 293 GLN A N 1
ATOM 2262 C CA . GLN A 1 293 ? 16.189 1.052 -8.038 1.00 88.00 293 GLN A CA 1
ATOM 2263 C C . GLN A 1 293 ? 16.932 -0.269 -8.244 1.00 88.00 293 GLN A C 1
ATOM 2265 O O . GLN A 1 293 ? 17.327 -0.899 -7.264 1.00 88.00 293 GLN A O 1
ATOM 2270 N N . VAL A 1 294 ? 17.191 -0.641 -9.500 1.00 93.38 294 VAL A N 1
ATOM 2271 C CA . VAL A 1 294 ? 17.946 -1.850 -9.856 1.00 93.38 294 VAL A CA 1
ATOM 2272 C C . VAL A 1 294 ? 19.347 -1.821 -9.240 1.00 93.38 294 VAL A C 1
ATOM 2274 O O . VAL A 1 294 ? 19.760 -2.778 -8.588 1.00 93.38 294 VAL A O 1
ATOM 2277 N N . LEU A 1 295 ? 20.064 -0.700 -9.360 1.00 91.56 295 LEU A N 1
ATOM 2278 C CA . LEU A 1 295 ? 21.413 -0.556 -8.806 1.00 91.56 295 LEU A CA 1
ATOM 2279 C C . LEU A 1 295 ? 21.433 -0.635 -7.269 1.00 91.56 295 LEU A C 1
ATOM 2281 O O . LEU A 1 295 ? 22.324 -1.268 -6.709 1.00 91.56 295 LEU A O 1
ATOM 2285 N N . ARG A 1 296 ? 20.438 -0.058 -6.574 1.00 87.69 296 ARG A N 1
ATOM 2286 C CA . ARG A 1 296 ? 20.294 -0.205 -5.109 1.00 87.69 296 ARG A CA 1
ATOM 2287 C C . ARG A 1 296 ? 19.910 -1.623 -4.689 1.00 87.69 296 ARG A C 1
ATOM 2289 O O . ARG A 1 296 ? 20.240 -2.048 -3.583 1.00 87.69 296 ARG A O 1
ATOM 2296 N N . ALA A 1 297 ? 19.172 -2.344 -5.526 1.00 90.38 297 ALA A N 1
ATOM 2297 C CA . ALA A 1 297 ? 18.824 -3.735 -5.270 1.00 90.38 297 ALA A CA 1
ATOM 2298 C C . ALA A 1 297 ? 20.023 -4.670 -5.481 1.00 90.38 297 ALA A C 1
ATOM 2300 O O . ALA A 1 297 ? 20.118 -5.669 -4.776 1.00 90.38 297 ALA A O 1
ATOM 2301 N N . HIS A 1 298 ? 20.955 -4.326 -6.379 1.00 93.75 298 HIS A N 1
ATOM 2302 C CA . HIS A 1 298 ? 22.024 -5.220 -6.822 1.00 93.75 298 HIS A CA 1
ATOM 2303 C C . HIS A 1 298 ? 22.837 -5.840 -5.685 1.00 93.75 298 HIS A C 1
ATOM 2305 O O . HIS A 1 298 ? 23.002 -7.058 -5.672 1.00 93.75 298 HIS A O 1
ATOM 2311 N N . GLU A 1 299 ? 23.307 -5.036 -4.728 1.00 89.38 299 GLU A N 1
ATOM 2312 C CA . GLU A 1 299 ? 24.100 -5.544 -3.604 1.00 89.38 299 GLU A CA 1
ATOM 2313 C C . GLU A 1 299 ? 23.310 -6.571 -2.783 1.00 89.38 299 GLU A C 1
ATOM 2315 O O . GLU A 1 299 ? 23.787 -7.679 -2.564 1.00 89.38 299 GLU A O 1
ATOM 2320 N N . ARG A 1 300 ? 22.075 -6.231 -2.394 1.00 89.94 300 ARG A N 1
ATOM 2321 C CA . ARG A 1 300 ? 21.218 -7.093 -1.565 1.00 89.94 300 ARG A CA 1
ATOM 2322 C C . ARG A 1 300 ? 20.826 -8.365 -2.312 1.00 89.94 300 ARG A C 1
ATOM 2324 O O . ARG A 1 300 ? 21.035 -9.462 -1.815 1.00 89.94 300 ARG A O 1
ATOM 2331 N N . VAL A 1 301 ? 20.353 -8.239 -3.551 1.00 94.62 301 VAL A N 1
ATOM 2332 C CA . VAL A 1 301 ? 19.950 -9.401 -4.355 1.00 94.62 301 VAL A CA 1
ATOM 2333 C C . VAL A 1 301 ? 21.125 -10.351 -4.581 1.00 94.62 301 VAL A C 1
ATOM 2335 O O . VAL A 1 301 ? 20.933 -11.559 -4.487 1.00 94.62 301 VAL A O 1
ATOM 2338 N N . SER A 1 302 ? 22.340 -9.831 -4.786 1.00 94.56 302 SER A N 1
ATOM 2339 C CA . SER A 1 302 ? 23.550 -10.647 -4.981 1.00 94.56 302 SER A CA 1
ATOM 2340 C C . SER A 1 302 ? 24.035 -11.350 -3.705 1.00 94.56 302 SER A C 1
ATOM 2342 O O . SER A 1 302 ? 24.792 -12.312 -3.802 1.00 94.56 302 SER A O 1
ATOM 2344 N N . GLN A 1 303 ? 23.596 -10.921 -2.515 1.00 94.19 303 GLN A N 1
ATOM 2345 C CA . GLN A 1 303 ? 23.869 -11.616 -1.247 1.00 94.19 303 GLN A CA 1
ATOM 2346 C C . GLN A 1 303 ? 23.018 -12.887 -1.062 1.00 94.19 303 GLN A C 1
ATOM 2348 O O . GLN A 1 303 ? 23.241 -13.632 -0.109 1.00 94.19 303 GLN A O 1
ATOM 2353 N N . GLY A 1 304 ? 22.050 -13.147 -1.948 1.00 96.44 304 GLY A N 1
ATOM 2354 C CA . GLY A 1 304 ? 21.159 -14.309 -1.862 1.00 96.44 304 GLY A CA 1
ATOM 2355 C C . GLY A 1 304 ? 19.905 -14.090 -1.023 1.00 96.44 304 GLY A C 1
ATOM 2356 O O . GLY A 1 304 ? 19.101 -15.013 -0.883 1.00 96.44 304 GLY A O 1
ATOM 2357 N N . TYR A 1 305 ? 19.712 -12.891 -0.469 1.00 96.00 305 TYR A N 1
ATOM 2358 C CA . TYR A 1 305 ? 18.474 -12.536 0.210 1.00 96.00 305 TYR A CA 1
ATOM 2359 C C . TYR A 1 305 ? 18.190 -11.032 0.177 1.00 96.00 305 TYR A C 1
ATOM 2361 O O . TYR A 1 305 ? 19.091 -10.201 0.119 1.00 96.00 305 TYR A O 1
ATOM 2369 N N . VAL A 1 306 ? 16.916 -10.677 0.306 1.00 95.44 306 VAL A N 1
ATOM 2370 C CA . VAL A 1 306 ? 16.466 -9.312 0.599 1.00 95.44 306 VAL A CA 1
ATOM 2371 C C . VAL A 1 306 ? 15.759 -9.276 1.946 1.00 95.44 306 VAL A C 1
ATOM 2373 O O . VAL A 1 306 ? 15.067 -10.220 2.329 1.00 95.44 306 VAL A O 1
ATOM 2376 N N . GLU A 1 307 ? 15.961 -8.189 2.686 1.00 94.19 307 GLU A N 1
ATOM 2377 C CA . GLU A 1 307 ? 15.276 -7.960 3.956 1.00 94.19 307 GLU A CA 1
ATOM 2378 C C . GLU A 1 307 ? 13.901 -7.337 3.697 1.00 94.19 307 GLU A C 1
ATOM 2380 O O . GLU A 1 307 ? 13.740 -6.412 2.893 1.00 94.19 307 GLU A O 1
ATOM 2385 N N . ALA A 1 308 ? 12.895 -7.865 4.378 1.00 94.69 308 ALA A N 1
ATOM 2386 C CA . ALA A 1 308 ? 11.546 -7.338 4.377 1.00 94.69 308 ALA A CA 1
ATOM 2387 C C . ALA A 1 308 ? 10.960 -7.408 5.786 1.00 94.69 308 ALA A C 1
ATOM 2389 O O . ALA A 1 308 ? 11.476 -8.108 6.656 1.00 94.69 308 ALA A O 1
ATOM 2390 N N . ARG A 1 309 ? 9.867 -6.681 6.006 1.00 95.56 309 ARG A N 1
ATOM 2391 C CA . ARG A 1 309 ? 9.253 -6.563 7.324 1.00 95.56 309 ARG A CA 1
ATOM 2392 C C . ARG A 1 309 ? 7.755 -6.763 7.230 1.00 95.56 309 ARG A C 1
ATOM 2394 O O . ARG A 1 309 ? 7.089 -6.041 6.492 1.00 95.56 309 ARG A O 1
ATOM 2401 N N . ILE A 1 310 ? 7.244 -7.696 8.021 1.00 97.12 310 ILE A N 1
ATOM 2402 C CA . ILE A 1 310 ? 5.808 -7.912 8.201 1.00 97.12 310 ILE A CA 1
ATOM 2403 C C . ILE A 1 310 ? 5.422 -7.361 9.564 1.00 97.12 310 ILE A C 1
ATOM 2405 O O . ILE A 1 310 ? 6.170 -7.528 10.528 1.00 97.12 310 ILE A O 1
ATOM 2409 N N . CYS A 1 311 ? 4.262 -6.722 9.652 1.00 98.31 311 CYS A N 1
ATOM 2410 C CA . CYS A 1 311 ? 3.681 -6.339 10.931 1.00 98.31 311 CYS A CA 1
ATOM 2411 C C . CYS A 1 311 ? 2.204 -6.720 10.995 1.00 98.31 311 CYS A C 1
ATOM 2413 O O . CYS A 1 311 ? 1.521 -6.750 9.971 1.00 98.31 311 CYS A O 1
ATOM 2415 N N . VAL A 1 312 ? 1.710 -6.939 12.208 1.00 98.50 312 VAL A N 1
ATOM 2416 C CA . VAL A 1 312 ? 0.287 -7.080 12.507 1.00 98.50 312 VAL A CA 1
ATOM 2417 C C . VAL A 1 312 ? -0.083 -6.166 13.668 1.00 98.50 312 VAL A C 1
ATOM 2419 O O . VAL A 1 312 ? 0.674 -6.058 14.631 1.00 98.50 312 VAL A O 1
ATOM 2422 N N . LEU A 1 313 ? -1.242 -5.519 13.573 1.00 97.81 313 LEU A N 1
ATOM 2423 C CA . LEU A 1 313 ? -1.856 -4.768 14.667 1.00 97.81 313 LEU A CA 1
ATOM 2424 C C . LEU A 1 313 ? -3.230 -5.365 14.944 1.00 97.81 313 LEU A C 1
ATOM 2426 O O . LEU A 1 313 ? -4.080 -5.351 14.057 1.00 97.81 313 LEU A O 1
ATOM 2430 N N . VAL A 1 314 ? -3.461 -5.857 16.155 1.00 96.75 314 VAL A N 1
ATOM 2431 C CA . VAL A 1 314 ? -4.752 -6.413 16.581 1.00 96.75 314 VAL A CA 1
ATOM 2432 C C . VAL A 1 314 ? -5.377 -5.505 17.628 1.00 96.75 314 VAL A C 1
ATOM 2434 O O . VAL A 1 314 ? -4.695 -5.041 18.534 1.00 96.75 314 VAL A O 1
ATOM 2437 N N . LEU A 1 315 ? -6.667 -5.220 17.461 1.00 93.75 315 LEU A N 1
ATOM 2438 C CA . LEU A 1 315 ? -7.493 -4.317 18.265 1.00 93.75 315 LEU A CA 1
ATOM 2439 C C . LEU A 1 315 ? -8.695 -5.098 18.832 1.00 93.75 315 LEU A C 1
ATOM 2441 O O . LEU A 1 315 ? -9.846 -4.704 18.651 1.00 93.75 315 LEU A O 1
ATOM 2445 N N . GLY A 1 316 ? -8.441 -6.260 19.437 1.00 91.44 316 GLY A N 1
ATOM 2446 C CA . GLY A 1 316 ? -9.475 -7.229 19.810 1.00 91.44 316 GLY A CA 1
ATOM 2447 C C . GLY A 1 316 ? -9.924 -8.095 18.642 1.00 91.44 316 GLY A C 1
ATOM 2448 O O . GLY A 1 316 ? -9.129 -8.838 18.075 1.00 91.44 316 GLY A O 1
ATOM 2449 N N . GLU A 1 317 ? -11.203 -8.032 18.280 1.00 94.12 317 GLU A N 1
ATOM 2450 C CA . GLU A 1 317 ? -11.760 -8.879 17.212 1.00 94.12 317 GLU A CA 1
ATOM 2451 C C . GLU A 1 317 ? -11.443 -8.368 15.795 1.00 94.12 317 GLU A C 1
ATOM 2453 O O . GLU A 1 317 ? -11.764 -9.041 14.809 1.00 94.12 317 GLU A O 1
ATOM 2458 N N . ALA A 1 318 ? -10.798 -7.200 15.689 1.00 95.50 318 ALA A N 1
ATOM 2459 C CA . ALA A 1 318 ? -10.321 -6.616 14.443 1.00 95.50 318 ALA A CA 1
ATOM 2460 C C . ALA A 1 318 ? -8.794 -6.549 14.369 1.00 95.50 318 ALA A C 1
ATOM 2462 O O . ALA A 1 318 ? -8.118 -6.399 15.384 1.00 95.50 318 ALA A O 1
ATOM 2463 N N . GLY A 1 319 ? -8.242 -6.615 13.159 1.00 96.19 319 GLY A N 1
ATOM 2464 C CA . GLY A 1 319 ? -6.802 -6.523 12.953 1.00 96.19 319 GLY A CA 1
ATOM 2465 C C . GLY A 1 319 ? -6.393 -5.986 11.589 1.00 96.19 319 GLY A C 1
ATOM 2466 O O . GLY A 1 319 ? -7.189 -5.899 10.652 1.00 96.19 319 GLY A O 1
ATOM 2467 N N . LEU A 1 320 ? -5.119 -5.625 11.492 1.00 98.56 320 LEU A N 1
ATOM 2468 C CA . LEU A 1 320 ? -4.460 -5.152 10.288 1.00 98.56 320 LEU A CA 1
ATOM 2469 C C . LEU A 1 320 ? -3.203 -5.987 10.045 1.00 98.56 320 LEU A C 1
ATOM 2471 O O . LEU A 1 320 ? -2.418 -6.193 10.968 1.00 98.56 320 LEU A O 1
ATOM 2475 N N . VAL A 1 321 ? -2.997 -6.423 8.805 1.00 98.75 321 VAL A N 1
ATOM 2476 C CA . VAL A 1 321 ? -1.765 -7.069 8.336 1.00 98.75 321 VAL A CA 1
ATOM 2477 C C . VAL A 1 321 ? -1.069 -6.146 7.350 1.00 98.75 321 VAL A C 1
ATOM 2479 O O . VAL A 1 321 ? -1.684 -5.666 6.398 1.00 98.75 321 VAL A O 1
ATOM 2482 N N . PHE A 1 322 ? 0.226 -5.943 7.560 1.00 98.69 322 PHE A N 1
ATOM 2483 C CA . PHE A 1 322 ? 1.080 -5.089 6.748 1.00 98.69 322 PHE A CA 1
ATOM 2484 C C . PHE A 1 322 ? 2.143 -5.946 6.057 1.00 98.69 322 PHE A C 1
ATOM 2486 O O . PHE A 1 322 ? 3.090 -6.413 6.697 1.00 98.69 322 PHE A O 1
ATOM 2493 N N . LEU A 1 323 ? 1.959 -6.169 4.756 1.00 98.69 323 LEU A N 1
ATOM 2494 C CA . LEU A 1 323 ? 2.870 -6.898 3.883 1.00 98.69 323 LEU A CA 1
ATOM 2495 C C . LEU A 1 323 ? 3.781 -5.945 3.092 1.00 98.69 323 LEU A C 1
ATOM 2497 O O . LEU A 1 323 ? 3.363 -4.838 2.720 1.00 98.69 323 LEU A O 1
ATOM 2501 N N . PRO A 1 324 ? 5.016 -6.368 2.790 1.00 98.12 324 PRO A N 1
ATOM 2502 C CA . PRO A 1 324 ? 5.942 -5.580 1.992 1.00 98.12 324 PRO A CA 1
ATOM 2503 C C . PRO A 1 324 ? 5.564 -5.522 0.510 1.00 98.12 324 PRO A C 1
ATOM 2505 O O . PRO A 1 324 ? 4.929 -6.426 -0.018 1.00 98.12 324 PRO A O 1
ATOM 2508 N N . SER A 1 325 ? 6.056 -4.488 -0.177 1.00 97.62 325 SER A N 1
ATOM 2509 C CA . SER A 1 325 ? 6.149 -4.406 -1.652 1.00 97.62 325 SER A CA 1
ATOM 2510 C C . SER A 1 325 ? 4.832 -4.587 -2.425 1.00 97.62 325 SER A C 1
ATOM 2512 O O . SER A 1 325 ? 3.831 -4.033 -1.987 1.00 97.62 325 SER A O 1
ATOM 2514 N N . GLU A 1 326 ? 4.807 -5.285 -3.576 1.00 98.50 326 GLU A N 1
ATOM 2515 C CA . GLU A 1 326 ? 3.584 -5.491 -4.382 1.00 98.50 326 GLU A CA 1
ATOM 2516 C C . GLU A 1 326 ? 3.102 -6.958 -4.354 1.00 98.50 326 GLU A C 1
ATOM 2518 O O . GLU A 1 326 ? 3.362 -7.717 -5.298 1.00 98.50 326 GLU A O 1
ATOM 2523 N N . PRO A 1 327 ? 2.402 -7.403 -3.294 1.00 98.75 327 PRO A N 1
ATOM 2524 C CA . PRO A 1 327 ? 1.882 -8.756 -3.241 1.00 98.75 327 PRO A CA 1
ATOM 2525 C C . PRO A 1 327 ? 0.727 -8.966 -4.208 1.00 98.75 327 PRO A C 1
ATOM 2527 O O . PRO A 1 327 ? -0.118 -8.090 -4.407 1.00 98.75 327 PRO A O 1
ATOM 2530 N N . PHE A 1 328 ? 0.695 -10.155 -4.800 1.00 98.75 328 PHE A N 1
ATOM 2531 C CA . PHE A 1 328 ? -0.420 -10.624 -5.611 1.00 98.75 328 PHE A CA 1
ATOM 2532 C C . PHE A 1 328 ? -1.669 -10.845 -4.753 1.00 98.75 328 PHE A C 1
ATOM 2534 O O . PHE A 1 328 ? -1.580 -11.186 -3.569 1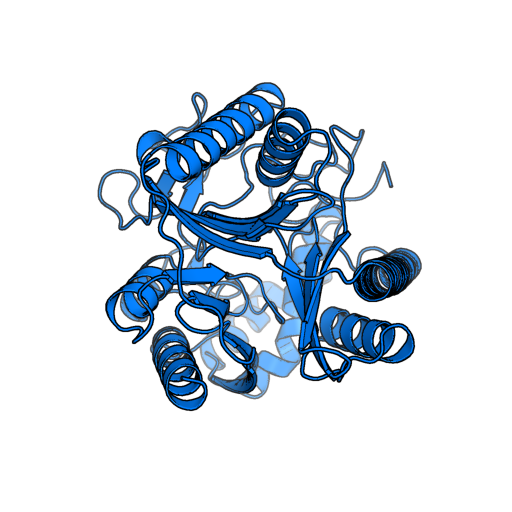.00 98.75 328 PHE A O 1
ATOM 2541 N N . VAL A 1 329 ? -2.844 -10.638 -5.349 1.00 98.81 329 VAL A N 1
ATOM 2542 C CA . VAL A 1 329 ? -4.125 -10.647 -4.625 1.00 98.81 329 VAL A CA 1
ATOM 2543 C C . VAL A 1 329 ? -4.420 -11.986 -3.946 1.00 98.81 329 VAL A C 1
ATOM 2545 O O . VAL A 1 329 ? -5.046 -12.039 -2.887 1.00 98.81 329 VAL A O 1
ATOM 2548 N N . GLU A 1 330 ? -3.911 -13.074 -4.518 1.00 98.75 330 GLU A N 1
ATOM 2549 C CA . GLU A 1 330 ? -4.023 -14.435 -4.014 1.00 98.75 330 GLU A CA 1
ATOM 2550 C C . GLU A 1 330 ? -3.479 -14.555 -2.583 1.00 98.75 330 GLU A C 1
ATOM 2552 O O . GLU A 1 330 ? -4.059 -15.268 -1.764 1.00 98.75 330 GLU A O 1
ATOM 2557 N N . LEU A 1 331 ? -2.421 -13.807 -2.249 1.00 98.75 331 LEU A N 1
ATOM 2558 C CA . LEU A 1 331 ? -1.813 -13.806 -0.916 1.00 98.75 331 LEU A CA 1
ATOM 2559 C C . LEU A 1 331 ? -2.738 -13.147 0.116 1.00 98.75 331 LEU A C 1
ATOM 2561 O O . LEU A 1 331 ? -2.940 -13.683 1.204 1.00 98.75 331 LEU A O 1
ATOM 2565 N N . GLN A 1 332 ? -3.374 -12.026 -0.242 1.00 98.69 332 GLN A N 1
ATOM 2566 C CA . GLN A 1 332 ? -4.387 -11.385 0.602 1.00 98.69 332 GLN A CA 1
ATOM 2567 C C . GLN A 1 332 ? -5.586 -12.298 0.838 1.00 98.69 332 GLN A C 1
ATOM 2569 O O . GLN A 1 332 ? -6.042 -12.426 1.974 1.00 98.69 332 GLN A O 1
ATOM 2574 N N . LEU A 1 333 ? -6.082 -12.956 -0.211 1.00 98.69 333 LEU A N 1
ATOM 2575 C CA . LEU A 1 333 ? -7.190 -13.903 -0.095 1.00 98.69 333 LEU A CA 1
ATOM 2576 C C . LEU A 1 333 ? -6.811 -15.106 0.778 1.00 98.69 333 LEU A C 1
ATOM 2578 O O . LEU A 1 333 ? -7.621 -15.543 1.598 1.00 98.69 333 LEU A O 1
ATOM 2582 N N . ALA A 1 334 ? -5.581 -15.611 0.654 1.00 98.69 334 ALA A N 1
ATOM 2583 C CA . ALA A 1 334 ? -5.069 -16.694 1.486 1.00 98.69 334 ALA A CA 1
ATOM 2584 C C . ALA A 1 334 ? -5.008 -16.300 2.970 1.00 98.69 334 ALA A C 1
ATOM 2586 O O . ALA A 1 334 ? -5.444 -17.089 3.810 1.00 98.69 334 ALA A O 1
ATOM 2587 N N . ILE A 1 335 ? -4.546 -15.083 3.286 1.00 98.62 335 ILE A N 1
ATOM 2588 C CA . ILE A 1 335 ? -4.546 -14.541 4.653 1.00 98.62 335 ILE A CA 1
ATOM 2589 C C . ILE A 1 335 ? -5.980 -14.385 5.158 1.00 98.62 335 ILE A C 1
ATOM 2591 O O . ILE A 1 335 ? -6.318 -14.960 6.185 1.00 98.62 335 ILE A O 1
ATOM 2595 N N . LYS A 1 336 ? -6.856 -13.680 4.428 1.00 97.81 336 LYS A N 1
ATOM 2596 C CA . LYS A 1 336 ? -8.257 -13.459 4.838 1.00 97.81 336 LYS A CA 1
ATOM 2597 C C . LYS A 1 336 ? -9.014 -14.770 5.084 1.00 97.81 336 LYS A C 1
ATOM 2599 O O . LYS A 1 336 ? -9.859 -14.832 5.970 1.00 97.81 336 LYS A O 1
ATOM 2604 N N . LYS A 1 337 ? -8.725 -15.818 4.305 1.00 97.50 337 LYS A N 1
ATOM 2605 C CA . LYS A 1 337 ? -9.363 -17.137 4.430 1.00 97.50 337 LYS A CA 1
ATOM 2606 C C . LYS A 1 337 ? -8.902 -17.917 5.665 1.00 97.50 337 LYS A C 1
ATOM 2608 O O . LYS A 1 337 ? -9.692 -18.683 6.210 1.00 97.50 337 LYS A O 1
ATOM 2613 N N . GLN A 1 338 ? -7.633 -17.786 6.042 1.00 97.69 338 GLN A N 1
ATOM 2614 C CA . GLN A 1 338 ? -6.997 -18.608 7.079 1.00 97.69 338 GLN A CA 1
ATOM 2615 C C . GLN A 1 338 ? -6.817 -17.874 8.408 1.00 97.69 338 GLN A C 1
ATOM 2617 O O . GLN A 1 338 ? -6.601 -18.521 9.430 1.00 97.69 338 GLN A O 1
ATOM 2622 N N . ALA A 1 339 ? -6.897 -16.543 8.401 1.00 96.62 339 ALA A N 1
ATOM 2623 C CA . ALA A 1 339 ? -6.711 -15.727 9.584 1.00 96.62 339 ALA A CA 1
ATOM 2624 C C . ALA A 1 339 ? -7.727 -16.099 10.672 1.00 96.62 339 ALA A C 1
ATOM 2626 O O . ALA A 1 339 ? -8.908 -16.316 10.383 1.00 96.62 339 ALA A O 1
ATOM 2627 N N . PRO A 1 340 ? -7.302 -16.105 11.943 1.00 92.19 340 PRO A N 1
ATOM 2628 C CA . PRO A 1 340 ? -8.199 -16.403 13.050 1.00 92.19 340 PRO A CA 1
ATOM 2629 C C . PRO A 1 340 ? -9.104 -15.209 13.417 1.00 92.19 340 PRO A C 1
ATOM 2631 O O . PRO A 1 340 ? -9.985 -15.333 14.268 1.00 92.19 340 PRO A O 1
ATOM 2634 N N . LEU A 1 341 ? -8.914 -14.051 12.770 1.00 91.94 341 LEU A N 1
ATOM 2635 C CA . LEU A 1 341 ? -9.738 -12.850 12.910 1.00 91.94 341 LEU A CA 1
ATOM 2636 C C . LEU A 1 341 ? -10.739 -12.732 11.760 1.00 91.94 341 LEU A C 1
ATOM 2638 O O . LEU A 1 341 ? -10.383 -12.851 10.590 1.00 91.94 341 LEU A O 1
ATOM 2642 N N . ARG A 1 342 ? -11.992 -12.409 12.094 1.00 89.00 342 ARG A N 1
ATOM 2643 C CA . ARG A 1 342 ? -13.057 -12.177 11.102 1.00 89.00 342 ARG A CA 1
ATOM 2644 C C . ARG A 1 342 ? -13.023 -10.777 10.487 1.00 89.00 342 ARG A C 1
ATOM 2646 O O . ARG A 1 342 ? -13.534 -10.592 9.384 1.00 89.00 342 ARG A O 1
ATOM 2653 N N . HIS A 1 343 ? -12.458 -9.806 11.202 1.00 96.00 343 HIS A N 1
ATOM 2654 C CA . HIS A 1 343 ? -12.450 -8.393 10.829 1.00 96.00 343 HIS A CA 1
ATOM 2655 C C . HIS A 1 343 ? -11.022 -7.956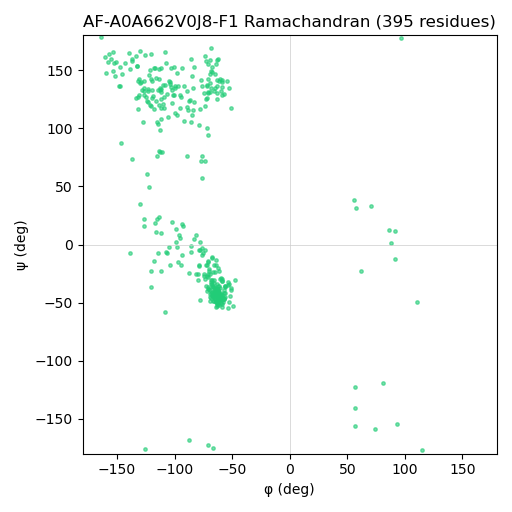 10.504 1.00 96.00 343 HIS A C 1
ATOM 2657 O O . HIS A 1 343 ? -10.325 -7.392 11.342 1.00 96.00 343 HIS A O 1
ATOM 2663 N N . LEU A 1 344 ? -10.557 -8.272 9.295 1.00 97.38 344 LEU A N 1
ATOM 2664 C CA . LEU A 1 344 ? -9.158 -8.096 8.918 1.00 97.38 344 LEU A CA 1
ATOM 2665 C C . LEU A 1 344 ? -8.989 -7.128 7.746 1.00 97.38 344 LEU A C 1
ATOM 2667 O O . LEU A 1 344 ? -9.577 -7.318 6.682 1.00 97.38 344 LEU A O 1
ATOM 2671 N N . VAL A 1 345 ? -8.123 -6.132 7.925 1.00 98.38 345 VAL A N 1
ATOM 2672 C CA . VAL A 1 345 ? -7.573 -5.317 6.837 1.00 98.38 345 VAL A CA 1
ATOM 2673 C C . VAL A 1 345 ? -6.223 -5.901 6.437 1.00 98.38 345 VAL A C 1
ATOM 2675 O O . VAL A 1 345 ? -5.358 -6.103 7.283 1.00 98.38 345 VAL A O 1
ATOM 2678 N N . VAL A 1 346 ? -6.013 -6.149 5.148 1.00 98.62 346 VAL A N 1
ATOM 2679 C CA . VAL A 1 346 ? -4.699 -6.533 4.613 1.00 98.62 346 VAL A CA 1
ATOM 2680 C C . VAL A 1 346 ? -4.204 -5.399 3.724 1.00 98.62 346 VAL A C 1
ATOM 2682 O O . VAL A 1 346 ? -4.963 -4.869 2.909 1.00 98.62 346 VAL A O 1
ATOM 2685 N N . ALA A 1 347 ? -2.950 -5.008 3.916 1.00 98.56 347 ALA A N 1
ATOM 2686 C CA . ALA A 1 347 ? -2.287 -3.950 3.172 1.00 98.56 347 ALA A CA 1
ATOM 2687 C C . ALA A 1 347 ? -0.955 -4.457 2.614 1.00 98.56 347 ALA A C 1
ATOM 2689 O O . ALA A 1 347 ? -0.171 -5.064 3.342 1.00 98.56 347 ALA A O 1
ATOM 2690 N N . GLY A 1 348 ? -0.698 -4.193 1.336 1.00 98.31 348 GLY A N 1
ATOM 2691 C CA . GLY A 1 348 ? 0.628 -4.294 0.735 1.00 98.31 348 GLY A CA 1
ATOM 2692 C C . GLY A 1 348 ? 1.410 -2.987 0.889 1.00 98.31 348 GLY A C 1
ATOM 2693 O O . GLY A 1 348 ? 0.992 -2.064 1.590 1.00 98.31 348 GLY A O 1
ATOM 2694 N N . TYR A 1 349 ? 2.526 -2.878 0.171 1.00 98.19 349 TYR A N 1
ATOM 2695 C CA . TYR A 1 349 ? 3.297 -1.639 0.016 1.00 98.19 349 TYR A CA 1
ATOM 2696 C C . TYR A 1 349 ? 3.774 -1.040 1.345 1.00 98.19 349 TYR A C 1
ATOM 2698 O O . TYR A 1 349 ? 3.877 0.183 1.483 1.00 98.19 349 TYR A O 1
ATOM 2706 N N . TH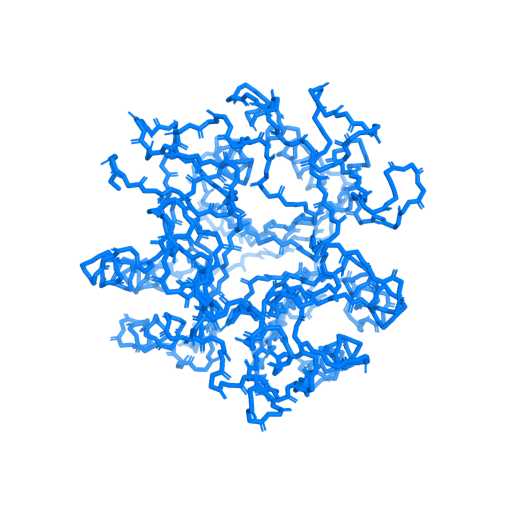R A 1 350 ? 4.044 -1.889 2.344 1.00 98.00 350 THR A N 1
ATOM 2707 C CA . THR A 1 350 ? 4.418 -1.450 3.694 1.00 98.00 350 THR A CA 1
ATOM 2708 C C . THR A 1 350 ? 5.848 -1.815 4.074 1.00 98.00 350 THR A C 1
ATOM 2710 O O . THR A 1 350 ? 6.334 -2.893 3.769 1.00 98.00 350 THR A O 1
ATOM 2713 N N . ASN A 1 351 ? 6.524 -0.923 4.796 1.00 96.75 351 ASN A N 1
ATOM 2714 C CA . ASN A 1 351 ? 7.827 -1.091 5.453 1.00 96.75 351 ASN A CA 1
ATOM 2715 C C . ASN A 1 351 ? 9.050 -1.385 4.563 1.00 96.75 351 ASN A C 1
ATOM 2717 O O . ASN A 1 351 ? 10.175 -1.104 4.978 1.00 96.75 351 ASN A O 1
ATOM 2721 N N . SER A 1 352 ? 8.868 -1.914 3.360 1.00 92.38 352 SER A N 1
ATOM 2722 C CA . SER A 1 352 ? 9.910 -2.072 2.356 1.00 92.38 352 SER A CA 1
ATOM 2723 C C . SER A 1 352 ? 9.305 -2.243 0.964 1.00 92.38 352 SER A C 1
ATOM 2725 O O . SER A 1 352 ? 8.137 -2.608 0.799 1.00 92.38 352 SER A O 1
ATOM 2727 N N . TYR A 1 353 ? 10.138 -2.000 -0.046 1.00 94.12 353 TYR A N 1
ATOM 2728 C CA . TYR A 1 353 ? 9.815 -2.242 -1.443 1.00 94.12 353 TYR A CA 1
ATOM 2729 C C . TYR A 1 353 ? 10.964 -3.002 -2.117 1.00 94.12 353 TYR A C 1
ATOM 2731 O O . TYR A 1 353 ? 12.093 -2.507 -2.192 1.00 94.12 353 TYR A O 1
ATOM 2739 N N . ILE A 1 354 ? 10.669 -4.223 -2.561 1.00 94.12 354 ILE A N 1
ATOM 2740 C CA . ILE A 1 354 ? 11.579 -5.169 -3.226 1.00 94.12 354 ILE A CA 1
ATOM 2741 C C . ILE A 1 354 ? 11.011 -5.666 -4.569 1.00 94.12 354 ILE A C 1
ATOM 2743 O O . ILE A 1 354 ? 11.498 -6.654 -5.113 1.00 94.12 354 ILE A O 1
ATOM 2747 N N . GLY A 1 355 ? 9.995 -4.979 -5.101 1.00 95.56 355 GLY A N 1
ATOM 2748 C CA . GLY A 1 355 ? 9.294 -5.343 -6.333 1.00 95.56 355 GLY A CA 1
ATOM 2749 C C . GLY A 1 355 ? 8.047 -6.206 -6.105 1.00 95.56 355 GLY A C 1
ATOM 2750 O O . GLY A 1 355 ? 7.408 -6.158 -5.054 1.00 95.56 355 GLY A O 1
ATOM 2751 N N . TYR A 1 356 ? 7.671 -6.987 -7.110 1.00 98.31 356 TYR A N 1
ATOM 2752 C CA . TYR A 1 356 ? 6.496 -7.849 -7.083 1.00 98.31 356 TYR A CA 1
ATOM 2753 C C . TYR A 1 356 ? 6.724 -9.115 -6.264 1.00 98.31 356 TYR A C 1
ATOM 2755 O O . TYR A 1 356 ? 7.780 -9.753 -6.342 1.00 98.31 356 TYR A O 1
ATOM 2763 N N . LEU A 1 357 ? 5.675 -9.513 -5.544 1.00 98.44 357 LEU A N 1
ATOM 2764 C CA . LEU A 1 357 ? 5.599 -10.773 -4.809 1.00 98.44 357 LEU A CA 1
ATOM 2765 C C . LEU A 1 357 ? 4.496 -11.641 -5.445 1.00 98.44 357 LEU A C 1
ATOM 2767 O O . LEU A 1 357 ? 3.371 -11.688 -4.934 1.00 98.44 357 LEU A O 1
ATOM 2771 N N . PRO A 1 358 ? 4.772 -12.261 -6.611 1.00 98.38 358 PRO A N 1
ATOM 2772 C CA . PRO A 1 358 ? 3.859 -13.208 -7.240 1.00 98.38 358 PRO A CA 1
ATOM 2773 C C . PRO A 1 358 ? 3.775 -14.499 -6.425 1.00 98.38 358 PRO A C 1
ATOM 2775 O O . PRO A 1 358 ? 4.695 -14.827 -5.676 1.00 98.38 358 PRO A O 1
ATOM 2778 N N . THR A 1 359 ? 2.701 -15.263 -6.605 1.00 98.25 359 THR A N 1
ATOM 2779 C CA . THR A 1 359 ? 2.663 -16.650 -6.119 1.00 98.25 359 THR A CA 1
ATOM 2780 C C . THR A 1 359 ? 3.734 -17.482 -6.822 1.00 98.25 359 THR A C 1
ATOM 2782 O O . THR A 1 359 ? 4.181 -17.140 -7.920 1.00 98.25 359 THR A O 1
ATOM 2785 N N . GLN A 1 360 ? 4.120 -18.609 -6.232 1.00 97.81 360 GLN A N 1
ATOM 2786 C CA . GLN A 1 360 ? 4.998 -19.583 -6.873 1.00 97.81 360 GLN A CA 1
ATOM 2787 C C . GLN A 1 360 ? 4.483 -19.976 -8.268 1.00 97.81 360 GLN A C 1
ATOM 2789 O O . GLN A 1 360 ? 5.264 -20.029 -9.215 1.00 97.81 360 GLN A O 1
ATOM 2794 N N . GLU A 1 361 ? 3.180 -20.222 -8.415 1.00 96.62 361 GLU A N 1
ATOM 2795 C CA . GLU A 1 361 ? 2.573 -20.575 -9.704 1.00 96.62 361 GLU A CA 1
ATOM 2796 C C . GLU A 1 361 ? 2.738 -19.456 -10.744 1.00 96.62 361 GLU A C 1
ATOM 2798 O O . GLU A 1 361 ? 3.182 -19.704 -11.867 1.00 96.62 361 GLU A O 1
ATOM 2803 N N . GLU A 1 362 ? 2.453 -18.207 -10.369 1.00 96.50 362 GLU A N 1
ATOM 2804 C CA . GLU A 1 362 ? 2.563 -17.066 -11.281 1.00 96.50 362 GLU A CA 1
ATOM 2805 C C . GLU A 1 362 ? 4.022 -16.692 -11.584 1.00 96.50 362 GLU A C 1
ATOM 2807 O O . GLU A 1 362 ? 4.313 -16.209 -12.683 1.00 96.50 362 GLU A O 1
ATOM 2812 N N . LEU A 1 363 ? 4.948 -16.977 -10.663 1.00 95.81 363 LEU A N 1
ATOM 2813 C CA . LEU A 1 363 ? 6.384 -16.859 -10.901 1.00 95.81 363 LEU A CA 1
ATOM 2814 C C . LEU A 1 363 ? 6.840 -17.853 -11.980 1.00 95.81 363 LEU A C 1
ATOM 2816 O O . LEU A 1 363 ? 7.511 -17.460 -12.933 1.00 95.81 363 LEU A O 1
ATOM 2820 N N . MET A 1 364 ? 6.401 -19.114 -11.886 1.00 94.50 364 MET A N 1
ATOM 2821 C CA . MET A 1 364 ? 6.694 -20.155 -12.882 1.00 94.50 364 MET A CA 1
ATOM 2822 C C . MET A 1 364 ? 6.052 -19.871 -14.246 1.00 94.50 364 MET A C 1
ATOM 2824 O O . MET A 1 364 ? 6.599 -20.249 -15.282 1.00 94.50 364 MET A O 1
ATOM 2828 N N . ARG A 1 365 ? 4.901 -19.189 -14.267 1.00 94.81 365 ARG A N 1
ATOM 2829 C CA . ARG A 1 365 ? 4.221 -18.763 -15.499 1.00 94.81 365 ARG A CA 1
ATOM 2830 C C . ARG A 1 365 ? 4.966 -17.644 -16.245 1.00 94.81 365 ARG A C 1
ATOM 2832 O O . ARG A 1 365 ? 4.750 -17.475 -17.445 1.00 94.81 365 ARG A O 1
ATOM 2839 N N . GLY A 1 366 ? 5.836 -16.891 -15.571 1.00 94.38 366 GLY A N 1
ATOM 2840 C CA . GLY A 1 366 ? 6.565 -15.764 -16.159 1.00 94.38 366 GLY A CA 1
ATOM 2841 C C . GLY A 1 366 ? 5.686 -14.525 -16.375 1.00 94.38 366 GLY A C 1
ATOM 2842 O O . GLY A 1 366 ? 4.664 -14.351 -15.717 1.00 94.38 366 GLY A O 1
ATOM 2843 N N . GLY A 1 367 ? 6.090 -13.619 -17.269 1.00 94.75 367 GLY A N 1
ATOM 2844 C CA . GLY A 1 367 ? 5.407 -12.335 -17.495 1.00 94.75 367 GLY A CA 1
ATOM 2845 C C . GLY A 1 367 ? 6.035 -11.166 -16.730 1.00 94.75 367 GLY A C 1
ATOM 2846 O O . GLY A 1 367 ? 7.009 -11.346 -16.000 1.00 94.75 367 GLY A O 1
ATOM 2847 N N . TYR A 1 368 ? 5.491 -9.960 -16.921 1.00 93.81 368 TYR A N 1
ATOM 2848 C CA . TYR A 1 368 ? 6.096 -8.704 -16.453 1.00 93.81 368 TYR A CA 1
ATOM 2849 C C . TYR A 1 368 ? 6.422 -8.723 -14.953 1.00 93.81 368 TYR A C 1
ATOM 2851 O O . TYR A 1 368 ? 7.574 -8.538 -14.571 1.00 93.81 368 TYR A O 1
ATOM 2859 N N . GLU A 1 369 ? 5.431 -9.023 -14.113 1.00 96.44 369 GLU A N 1
ATOM 2860 C CA . GLU A 1 369 ? 5.575 -9.001 -12.654 1.00 96.44 369 GLU A CA 1
ATOM 2861 C C . GLU A 1 369 ? 6.463 -10.134 -12.123 1.00 96.44 369 GLU A C 1
ATOM 2863 O O . GLU A 1 369 ? 7.002 -10.029 -11.032 1.00 96.44 369 GLU A O 1
ATOM 2868 N N . ALA A 1 370 ? 6.610 -11.228 -12.872 1.00 96.31 370 ALA A N 1
ATOM 2869 C CA . ALA A 1 370 ? 7.358 -12.413 -12.449 1.00 96.31 370 ALA A CA 1
ATOM 2870 C C . ALA A 1 370 ? 8.824 -12.399 -12.913 1.00 96.31 370 ALA A C 1
ATOM 2872 O O . ALA A 1 370 ? 9.617 -13.250 -12.511 1.00 96.31 370 ALA A O 1
ATOM 2873 N N . SER A 1 371 ? 9.204 -11.456 -13.773 1.00 96.38 371 SER A N 1
ATOM 2874 C CA . SER A 1 371 ? 10.532 -11.426 -14.387 1.00 96.38 371 SER A CA 1
ATOM 2875 C C . SER A 1 371 ? 11.500 -10.547 -13.601 1.00 96.38 371 SER A C 1
ATOM 2877 O O . SER A 1 371 ? 11.101 -9.570 -12.968 1.00 96.38 371 SER A O 1
ATOM 2879 N N . ILE A 1 372 ? 12.792 -10.863 -13.674 1.00 96.19 372 ILE A N 1
ATOM 2880 C CA . ILE A 1 372 ? 13.859 -9.950 -13.250 1.00 96.19 372 ILE A CA 1
ATOM 2881 C C . ILE A 1 372 ? 13.832 -8.720 -14.185 1.00 96.19 372 ILE A C 1
ATOM 2883 O O . ILE A 1 372 ? 13.682 -8.893 -15.396 1.00 96.19 372 ILE A O 1
ATOM 2887 N N . PRO A 1 373 ? 13.928 -7.481 -13.663 1.00 95.06 373 PRO A N 1
ATOM 2888 C CA . PRO A 1 373 ? 14.269 -7.108 -12.287 1.00 95.06 373 PRO A CA 1
ATOM 2889 C C . PRO A 1 373 ? 13.060 -6.852 -11.371 1.00 95.06 373 PRO A C 1
ATOM 2891 O O . PRO A 1 373 ? 13.241 -6.398 -10.245 1.00 95.06 373 PRO A O 1
ATOM 2894 N N . PHE A 1 374 ? 11.838 -7.087 -11.846 1.00 95.31 374 PHE A N 1
ATOM 2895 C CA . PHE A 1 374 ? 10.606 -6.675 -11.176 1.00 95.31 374 PHE A CA 1
ATOM 2896 C C . PHE A 1 374 ? 10.193 -7.593 -10.029 1.00 95.31 374 PHE A C 1
ATOM 2898 O O . PHE A 1 374 ? 9.630 -7.104 -9.058 1.00 95.31 374 PHE A O 1
ATOM 2905 N N . SER A 1 375 ? 10.507 -8.884 -10.090 1.00 97.31 375 SER A N 1
ATOM 2906 C CA . SER A 1 375 ? 10.469 -9.771 -8.925 1.00 97.31 375 SER A CA 1
ATOM 2907 C C . SER A 1 375 ? 11.838 -10.397 -8.736 1.00 97.31 375 SER A C 1
ATOM 2909 O O . SER A 1 375 ? 12.428 -10.887 -9.693 1.00 97.31 375 SER A O 1
ATOM 2911 N N . VAL A 1 376 ? 12.368 -10.383 -7.517 1.00 97.31 376 VAL A N 1
ATOM 2912 C CA . VAL A 1 376 ? 13.727 -10.882 -7.226 1.00 97.31 376 VAL A CA 1
ATOM 2913 C C . VAL A 1 376 ? 13.735 -12.114 -6.331 1.00 97.31 376 VAL A C 1
ATOM 2915 O O . VAL A 1 376 ? 14.791 -12.702 -6.122 1.00 97.31 376 VAL A O 1
ATOM 2918 N N . ILE A 1 377 ? 12.575 -12.498 -5.805 1.00 97.69 377 ILE A N 1
ATOM 2919 C CA . ILE A 1 377 ? 12.433 -13.563 -4.812 1.00 97.69 377 ILE A CA 1
ATOM 2920 C C . ILE A 1 377 ? 12.384 -14.952 -5.454 1.00 97.69 377 ILE A C 1
ATOM 2922 O O . ILE A 1 377 ? 11.964 -15.103 -6.602 1.00 97.69 377 ILE A O 1
ATOM 2926 N N . GLU A 1 378 ? 12.817 -15.964 -4.708 1.00 97.88 378 GLU A N 1
ATOM 2927 C CA . GLU A 1 378 ? 12.668 -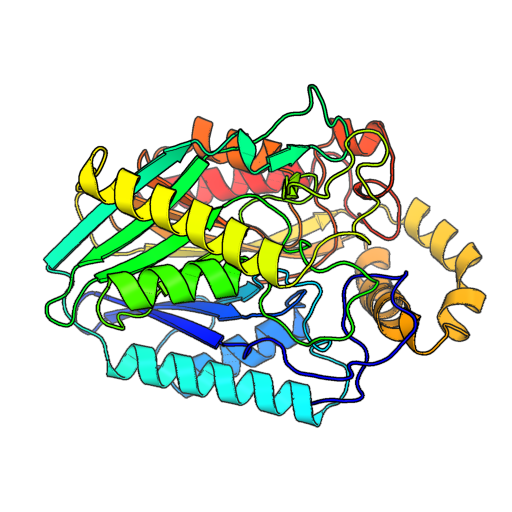17.369 -5.096 1.00 97.88 378 GLU A CA 1
ATOM 2928 C C . GLU A 1 378 ? 11.200 -17.842 -5.019 1.00 97.88 378 GLU A C 1
ATOM 2930 O O . GLU A 1 378 ? 10.408 -17.301 -4.236 1.00 97.88 378 GLU A O 1
ATOM 2935 N N . PRO A 1 379 ? 10.824 -18.886 -5.786 1.00 97.81 379 PRO A N 1
ATOM 2936 C CA . PRO A 1 379 ? 9.517 -19.522 -5.652 1.00 97.81 379 PRO A CA 1
ATOM 2937 C C . PRO A 1 379 ? 9.220 -19.950 -4.203 1.00 97.81 379 PRO A C 1
ATOM 2939 O O . PRO A 1 379 ? 10.064 -20.559 -3.542 1.00 97.81 379 PRO A O 1
ATOM 2942 N N . GLY A 1 380 ? 8.009 -19.655 -3.719 1.00 97.81 380 GLY A N 1
ATOM 2943 C CA . GLY A 1 380 ? 7.543 -20.001 -2.369 1.00 97.81 380 GLY A CA 1
ATOM 2944 C C . GLY A 1 380 ? 7.792 -18.928 -1.299 1.00 97.81 380 GLY A C 1
ATOM 2945 O O . GLY A 1 380 ? 7.227 -19.007 -0.208 1.00 97.81 380 GLY A O 1
ATOM 2946 N N . GLU A 1 381 ? 8.615 -17.907 -1.572 1.00 98.19 381 GLU A N 1
ATOM 2947 C CA . GLU A 1 381 ? 8.891 -16.851 -0.584 1.00 98.19 381 GLU A CA 1
ATOM 2948 C C . GLU A 1 381 ? 7.682 -15.929 -0.349 1.00 98.19 381 GLU A C 1
ATOM 2950 O O . GLU A 1 381 ? 7.515 -15.417 0.756 1.00 98.19 381 GLU A O 1
ATOM 2955 N N . SER A 1 382 ? 6.803 -15.757 -1.339 1.00 98.06 382 SER A N 1
ATOM 2956 C CA . SER A 1 382 ? 5.540 -15.022 -1.183 1.00 98.06 382 SER A CA 1
ATOM 2957 C C . SER A 1 382 ? 4.558 -15.741 -0.258 1.00 98.06 382 SER A C 1
ATOM 2959 O O . SER A 1 382 ? 3.949 -15.123 0.612 1.00 98.06 382 SER A O 1
ATOM 2961 N N . GLU A 1 383 ? 4.416 -17.056 -0.410 1.00 98.38 383 GLU A N 1
ATOM 2962 C CA . GLU A 1 383 ? 3.577 -17.903 0.438 1.00 98.38 383 GLU A CA 1
ATOM 2963 C C . GLU A 1 383 ? 4.113 -17.943 1.871 1.00 98.38 383 GLU A C 1
ATOM 2965 O O . GLU A 1 383 ? 3.349 -17.835 2.826 1.00 98.38 383 GLU A O 1
ATOM 2970 N N . ARG A 1 384 ? 5.438 -17.963 2.040 1.00 98.25 384 ARG A N 1
ATOM 2971 C CA . ARG A 1 384 ? 6.070 -17.855 3.359 1.00 98.25 384 ARG A CA 1
ATOM 2972 C C . ARG A 1 384 ? 5.695 -16.558 4.092 1.00 98.25 384 ARG A C 1
ATOM 2974 O O . ARG A 1 384 ? 5.619 -16.558 5.320 1.00 98.25 384 ARG A O 1
ATOM 2981 N N . LEU A 1 385 ? 5.440 -15.454 3.379 1.00 98.19 385 LEU A N 1
ATOM 2982 C CA . LEU A 1 385 ? 4.925 -14.221 3.995 1.00 98.19 385 LEU A CA 1
ATOM 2983 C C . LEU A 1 385 ? 3.486 -14.389 4.510 1.00 98.19 385 LEU A C 1
ATOM 2985 O O . LEU A 1 385 ? 3.145 -13.797 5.532 1.00 98.19 385 LEU A O 1
ATOM 2989 N N . VAL A 1 386 ? 2.658 -15.196 3.836 1.00 98.56 386 VAL A N 1
ATOM 2990 C CA . VAL A 1 386 ? 1.305 -15.545 4.305 1.00 98.56 386 VAL A CA 1
ATOM 2991 C C . VAL A 1 386 ? 1.396 -16.334 5.607 1.00 98.56 386 VAL A C 1
ATOM 2993 O O . VAL A 1 386 ? 0.753 -15.951 6.583 1.00 98.56 386 VAL A O 1
ATOM 2996 N N . ASP A 1 387 ? 2.237 -17.369 5.654 1.00 98.31 387 ASP A N 1
ATOM 2997 C CA . ASP A 1 387 ? 2.426 -18.191 6.856 1.00 98.31 387 ASP A CA 1
ATOM 2998 C C . ASP A 1 387 ? 2.898 -17.350 8.049 1.00 98.31 387 ASP A C 1
ATOM 3000 O O . ASP A 1 387 ? 2.341 -17.442 9.142 1.00 98.31 387 ASP A O 1
ATOM 3004 N N . LEU A 1 388 ? 3.875 -16.464 7.825 1.00 98.19 388 LEU A N 1
ATOM 3005 C CA . LEU A 1 388 ? 4.376 -15.551 8.854 1.00 98.19 388 LEU A CA 1
ATOM 3006 C C . LEU A 1 388 ? 3.307 -14.560 9.329 1.00 98.19 388 LEU A C 1
ATOM 3008 O O . LEU A 1 388 ? 3.235 -14.269 10.520 1.00 98.19 388 LEU A O 1
ATOM 3012 N N . ALA A 1 389 ? 2.474 -14.033 8.428 1.00 98.31 389 ALA A N 1
ATOM 3013 C CA . ALA A 1 389 ? 1.374 -13.156 8.818 1.00 98.31 389 ALA A CA 1
ATOM 3014 C C . ALA A 1 389 ? 0.354 -13.893 9.700 1.00 98.31 389 ALA A C 1
ATOM 3016 O O . ALA A 1 389 ? -0.097 -13.341 10.702 1.00 98.31 389 ALA A O 1
ATOM 3017 N N . LEU A 1 390 ? 0.018 -15.141 9.359 1.00 98.38 390 LEU A N 1
ATOM 3018 C CA . LEU A 1 390 ? -0.896 -15.975 10.142 1.00 98.38 390 LEU A CA 1
ATOM 3019 C C . LEU A 1 390 ? -0.311 -16.330 11.515 1.00 98.38 390 LEU A C 1
ATOM 3021 O O . LEU A 1 390 ? -1.019 -16.219 12.513 1.00 98.38 390 LEU A O 1
ATOM 3025 N N . GLU A 1 391 ? 0.976 -16.681 11.579 1.00 97.94 391 GLU A N 1
ATOM 3026 C CA . GLU A 1 391 ? 1.687 -16.935 12.838 1.00 97.94 391 GLU A CA 1
ATOM 3027 C C . GLU A 1 391 ? 1.638 -15.711 13.760 1.00 97.94 391 GLU A C 1
ATOM 3029 O O . GLU A 1 391 ? 1.249 -15.825 14.921 1.00 97.94 391 GLU A O 1
ATOM 3034 N N . LEU A 1 392 ? 1.967 -14.528 13.227 1.00 97.75 392 LEU A N 1
ATOM 3035 C CA . LEU A 1 392 ? 1.937 -13.282 13.991 1.00 97.75 392 LEU A CA 1
ATOM 3036 C C . LEU A 1 392 ? 0.530 -12.948 14.494 1.00 97.75 392 LEU A C 1
ATOM 3038 O O . LEU A 1 392 ? 0.394 -12.505 15.629 1.00 97.75 392 LEU A O 1
ATOM 3042 N N . LEU A 1 393 ? -0.513 -13.165 13.683 1.00 96.94 393 LEU A N 1
ATOM 3043 C CA . LEU A 1 393 ? -1.902 -12.963 14.108 1.00 96.94 393 LEU A CA 1
ATOM 3044 C C . LEU A 1 393 ? -2.299 -13.903 15.252 1.00 96.94 393 LEU A C 1
ATOM 3046 O O . LEU A 1 393 ? -2.999 -13.474 16.164 1.00 96.94 393 LEU A O 1
ATOM 3050 N N . SER A 1 394 ? -1.860 -15.163 15.214 1.00 94.56 394 SER A N 1
ATOM 3051 C CA . SER A 1 394 ? -2.114 -16.128 16.289 1.00 94.56 394 SER A CA 1
ATOM 3052 C C . SER A 1 394 ? -1.329 -15.837 17.570 1.00 94.56 394 SER A C 1
ATOM 3054 O O . SER A 1 394 ? -1.773 -16.237 18.638 1.00 94.56 394 SER A O 1
ATOM 3056 N N . GLU A 1 395 ? -0.182 -15.158 17.485 1.00 94.38 395 GLU A N 1
ATOM 3057 C CA . GLU A 1 395 ? 0.635 -14.785 18.650 1.00 94.38 395 GLU A CA 1
ATOM 3058 C C . GLU A 1 395 ? 0.021 -13.630 19.464 1.00 94.38 395 GLU A C 1
ATOM 3060 O O . GLU A 1 395 ? 0.265 -13.523 20.666 1.00 94.38 395 GLU A O 1
ATOM 3065 N N . VAL A 1 396 ? -0.767 -12.758 18.821 1.00 87.94 396 VAL A N 1
ATOM 3066 C CA . VAL A 1 396 ? -1.319 -11.534 19.441 1.00 87.94 396 VAL A CA 1
ATOM 3067 C C . VAL A 1 396 ? -2.809 -11.578 19.770 1.00 87.94 396 VAL A C 1
ATOM 3069 O O . VAL A 1 396 ? -3.302 -10.621 20.370 1.00 87.94 396 VAL A O 1
ATOM 3072 N N . GLN A 1 397 ? -3.522 -12.626 19.353 1.00 75.69 397 GLN A N 1
ATOM 3073 C CA . GLN A 1 397 ? -4.879 -12.915 19.831 1.00 75.69 397 GLN A CA 1
ATOM 3074 C C . GLN A 1 397 ? -4.840 -13.475 21.250 1.00 75.69 397 GLN A C 1
ATOM 3076 O O . GLN A 1 397 ? -5.727 -13.079 22.040 1.00 75.69 397 GLN A O 1
#

pLDDT: mean 95.44, std 3.71, range [75.69, 98.81]

Sequence (397 aa):
PIGVYLAGFSARTRPSEGILDELYARCVAVAMGDEPVAVIASLDLLEVDEGLVKRIRRAVARRAPVDEQNVVVSATHTHSGPRPGFSPWYVEYLVESVAGCAACAYRRLEDVEKVVFARSLAPELVYNRRDPRRGVIDPEVTVLTLVRRSGSLRVVSFAAHPVVLGPRSALISADYPGALLRSLEEAGHGTPGVFLTGCAGNINPLTPSTRLDDPYDRSRGTPEEVEWYGRALALEVLKAEGVWAAEPSISEPRMLCREVRLRTRTEEWAAFMEEQRDALANAPPHLRWLADQVLRAHERVSQGYVEARICVLVLGEAGLVFLPSEPFVELQLAIKKQAPLRHLVVAGYTNSYIGYLPTQEELMRGGYEASIPFSVIEPGESERLVDLALELLSEVQ

Nearest PDB structures (foldseek):
  2zws-assembly1_A  TM=7.709E-01  e=3.606E-25  Pseudomonas aeruginosa
  2zxc-assembly1_A  TM=7.617E-01  e=9.513E-24  Pseudomonas aeruginosa
  4wgk-assembly2_B  TM=7.805E-01  e=8.429E-23  Homo sapiens
  4wgk-assembly1_A  TM=7.810E-01  e=1.011E-22  Homo sapiens
  5vit-assembly1_E  TM=3.455E-01  e=1.983E+00  Pseudomonas aeruginosa

Radius of gyration: 19.67 Å; Cα contacts (8 Å, |Δi|>4): 957; chains: 1; bounding box: 52×42×53 Å

Foldseek 3Di:
DFQAFFADDLLQPGAFDAAPDDWDWAKAWDADVPGGAAIEIETLHQFQALVLLQLLLVLQVVQAVHHSQRYKYFYLNASQAHHCVPDPVSSVVVSNRNSVNSNVNRVPDFDQPFKKKFKFFDPLWKAFLVQRPDDDADRIWIWIWRQGPVGIEIEIEDQARLLLPDSQHSHRDSFLVRLLQVLLCVVGVNHGYHYFYFQHLRMHTNFPQQDSVNSPPSNGHDPVRSNVSSNVSNVRVVCGRVPPMDTADFDDKHKDKDKDWFFFPQVQLVVCCVVCVVCLVPPDSNCVSVSVLSVVCNVQLNVGTDIDMWMKIDGHLAIEIEAEAREHVVLVVLLCVLAPHVRYHYHYSMSHHQAYDYALVVLVVDDDRNHPPRHTGDHPSSVVSSVVRRVNRVVGD

Mean predicted aligned error: 3.35 Å

Secondary structure (DSSP, 8-state):
-TTSPBSS-TT--S---EESS---EEEEEEEETTEEEEEEEEESSS---HHHHHHHHHHHHTTSS--GGGEEEEE---TTSBPTTS-HHHHHHHHHHHHHHHHHHHTT---EEEEEEEEEE-GGGEEETTSTTTS----EEEEEEEEETTEEEEEEEE---S-SS-TT--EE--HHHHHHHHHHHHHTTT--EEEEE-S-TTEEE--TT--TTSTT--TT--HHHHHHHHHHHHHHHHHHHHHS-B-PPP---EEEEEEEEEEB-HHHHHHHHHHHHHHHHT--GGGHHHHHHHHHHHHHHHTTEEEEEEEEEE-SSEEEEE--SEE-HHHHHHHHHH-S-SEEEEE-SBS---BEE--HHHHHH-SGGGSTTTB-BPTTHHHHHHHHHHHHHHHH-

Solvent-accessible surface area (backbone atoms only — not comparable to full-atom values): 19798 Å² total; per-residue (Å²): 123,75,68,39,55,49,30,84,40,77,79,23,77,61,45,22,77,42,69,76,44,79,69,54,68,39,44,48,53,43,59,61,86,91,46,61,49,35,35,43,34,30,27,46,20,52,66,40,40,52,69,58,37,56,50,29,25,54,42,24,36,74,57,26,85,37,61,50,80,36,44,44,42,29,16,44,33,10,37,26,16,65,44,62,81,79,40,74,66,53,40,52,52,50,31,51,49,46,14,52,38,36,26,52,28,50,76,60,66,71,72,67,79,44,45,37,38,23,52,36,78,44,60,82,43,46,35,11,49,88,32,58,88,78,40,78,73,58,40,52,39,39,38,43,31,42,33,30,92,94,42,53,37,37,41,34,29,37,34,39,42,29,50,44,53,16,44,72,57,38,44,30,28,29,37,30,62,44,34,19,42,51,47,43,15,65,76,51,79,67,26,63,53,40,60,39,23,16,24,19,53,44,23,35,58,45,48,95,64,54,43,74,94,43,57,80,63,35,60,63,42,42,75,67,52,21,50,48,52,6,39,53,52,30,50,42,50,55,49,11,58,74,75,53,53,39,71,50,55,77,46,83,64,38,71,52,66,45,81,44,78,40,48,27,44,38,68,65,48,50,54,49,50,67,73,40,46,67,58,46,77,64,41,53,82,52,39,37,66,59,32,51,50,52,60,68,41,46,68,42,37,68,72,42,32,41,82,40,35,41,37,36,42,31,41,49,46,31,36,39,40,36,35,40,18,29,24,22,38,68,51,46,52,52,38,66,72,67,40,97,49,88,42,66,46,52,23,17,26,13,49,14,54,70,42,33,35,46,48,43,70,48,36,76,70,41,57,77,55,35,29,78,87,37,17,47,62,38,81,49,48,46,54,50,52,37,55,51,52,45,52,52,53,66,74,64,108